Protein AF-A0A7V7WIP2-F1 (afdb_monomer)

Secondary structure (DSSP, 8-state):
--HHHHHHHHHTT--HHHHHHHHHHHHHHHHS---TT--HHHHHHHHHHH-TT----SSSS-EEEEEE-TTS-HHHHHHHHHHHHHHHH---EEEEEESSHHHHHHHHHHHH-TTSTT-TTTT-HHHHHS--EEEETTTTTSS-TTTTTTTT--EEEEEEHHHHHHHHHSSSSS----GGGSBPTTTSSBHHHHHHH-TT-EEEEETGGGTTT-HHHHHHHTT--SEEEEEES--EEEETTEEEE-S-EEEEE-HHHHHHTTSS-EEEEEEETT---TT--HHHHHHHHHHHHHHHHHHHHHHHHHHHHHTTPPP---EEEEE-SSHHHHHHHHHHHHSTTTGGGTTTTSEEEESTT--THHHHHHHHHHHTTTSTT----EEEESSSTTSS---S-EEEEEE-S---HHHIIIIIITTTTS-TTSS--S-HHHHEEEEE-TTTHHHHHHHHTSTT-S---EEEEE-TTGGGS---EEE---HHHHHTTPPPS---TTEEETTTTS--S--SHHHHHHHHHHHHHHHHHHT-TTT-SSGGGGGSHHHHHHHHHHHHHHH--SS---TTSSPPP-HHHHHHHHHHHHHHH------------S-----PPP-----TT--PPP--S-EEEE-TTT--EEEE---S-S---SSHHHHHHHHHHT-TTS-HHHHHHHHHHHHHHHHHHHHTTS-S--

Structure (mmCIF, N/CA/C/O backbone):
data_AF-A0A7V7WIP2-F1
#
_entry.id   AF-A0A7V7WIP2-F1
#
loop_
_atom_site.group_PDB
_atom_site.id
_atom_site.type_symbol
_atom_site.label_atom_id
_atom_site.label_alt_id
_atom_site.label_comp_id
_atom_site.label_asym_id
_atom_site.label_entity_id
_atom_site.label_seq_id
_atom_site.pdbx_PDB_ins_code
_atom_site.Cartn_x
_atom_site.Cartn_y
_atom_site.Cartn_z
_atom_site.occupancy
_atom_site.B_iso_or_equiv
_atom_site.auth_seq_id
_atom_site.auth_comp_id
_atom_site.auth_asym_id
_atom_site.auth_atom_id
_atom_site.pdbx_PDB_model_num
ATOM 1 N N . MET A 1 1 ? -2.486 -17.945 -26.607 1.00 54.34 1 MET A N 1
ATOM 2 C CA . MET A 1 1 ? -2.424 -17.504 -25.195 1.00 54.34 1 MET A CA 1
ATOM 3 C C . MET A 1 1 ? -1.367 -18.342 -24.484 1.00 54.34 1 MET A C 1
ATOM 5 O O . MET A 1 1 ? -1.516 -19.559 -24.457 1.00 54.34 1 MET A O 1
ATOM 9 N N . ASN A 1 2 ? -0.276 -17.734 -24.009 1.00 80.19 2 ASN A N 1
ATOM 10 C CA . ASN A 1 2 ? 0.891 -18.456 -23.488 1.00 80.19 2 ASN A CA 1
ATOM 11 C C . ASN A 1 2 ? 0.584 -19.154 -22.140 1.00 80.19 2 ASN A C 1
ATOM 13 O O . ASN A 1 2 ? 0.051 -18.544 -21.207 1.00 80.19 2 ASN A O 1
ATOM 17 N N . ARG A 1 3 ? 0.921 -20.449 -22.032 1.00 89.88 3 ARG A N 1
ATOM 18 C CA . ARG A 1 3 ? 0.719 -21.279 -20.828 1.00 89.88 3 ARG A CA 1
ATOM 19 C C . ARG A 1 3 ? 1.449 -20.711 -19.607 1.00 89.88 3 ARG A C 1
ATOM 21 O O . ARG A 1 3 ? 0.892 -20.755 -18.510 1.00 89.88 3 ARG A O 1
ATOM 28 N N . HIS A 1 4 ? 2.651 -20.163 -19.794 1.00 92.00 4 HIS A N 1
ATOM 29 C CA . HIS A 1 4 ? 3.456 -19.602 -18.708 1.00 92.00 4 HIS A CA 1
ATOM 30 C C . HIS A 1 4 ? 2.792 -18.368 -18.098 1.00 92.00 4 HIS A C 1
ATOM 32 O O . HIS A 1 4 ? 2.712 -18.271 -16.877 1.00 92.00 4 HIS A O 1
ATOM 38 N N . ILE A 1 5 ? 2.214 -17.483 -18.920 1.00 92.75 5 ILE A N 1
ATOM 39 C CA . ILE A 1 5 ? 1.489 -16.301 -18.429 1.00 92.75 5 ILE A CA 1
ATOM 40 C C . ILE A 1 5 ? 0.330 -16.718 -17.535 1.00 92.75 5 ILE A C 1
ATOM 42 O O . ILE A 1 5 ? 0.212 -16.221 -16.422 1.00 92.75 5 ILE A O 1
ATOM 46 N N . ASN A 1 6 ? -0.521 -17.638 -17.997 1.00 92.50 6 ASN A N 1
ATOM 47 C CA . ASN A 1 6 ? -1.682 -18.072 -17.221 1.00 92.50 6 ASN A CA 1
ATOM 48 C C . ASN A 1 6 ? -1.265 -18.729 -15.897 1.00 92.50 6 ASN A C 1
ATOM 50 O O . ASN A 1 6 ? -1.868 -18.453 -14.860 1.00 92.50 6 ASN A O 1
ATOM 54 N N . ALA A 1 7 ? -0.213 -19.553 -15.921 1.00 92.88 7 ALA A N 1
ATOM 55 C CA . ALA A 1 7 ? 0.315 -20.193 -14.724 1.00 92.88 7 ALA A CA 1
ATOM 56 C C . ALA A 1 7 ? 0.871 -19.169 -13.721 1.00 92.88 7 ALA A C 1
ATOM 58 O O . ALA A 1 7 ? 0.500 -19.203 -12.549 1.00 92.88 7 ALA A O 1
ATOM 59 N N . ILE A 1 8 ? 1.715 -18.238 -14.173 1.00 94.50 8 ILE A N 1
ATOM 60 C CA . ILE A 1 8 ? 2.336 -17.214 -13.320 1.00 94.50 8 ILE A CA 1
ATOM 61 C C . ILE A 1 8 ? 1.278 -16.235 -12.802 1.00 94.50 8 ILE A C 1
ATOM 63 O O . ILE A 1 8 ? 1.241 -15.950 -11.606 1.00 94.50 8 ILE A O 1
ATOM 67 N N . ALA A 1 9 ? 0.381 -15.762 -13.671 1.00 93.56 9 ALA A N 1
ATOM 68 C CA . ALA A 1 9 ? -0.676 -14.828 -13.303 1.00 93.56 9 ALA A CA 1
ATOM 69 C C . ALA A 1 9 ? -1.626 -15.412 -12.253 1.00 93.56 9 ALA A C 1
ATOM 71 O O . ALA A 1 9 ? -1.976 -14.714 -11.303 1.00 93.56 9 ALA A O 1
ATOM 72 N N . GLY A 1 10 ? -2.002 -16.688 -12.396 1.00 91.31 10 GLY A N 1
ATOM 73 C CA . GLY A 1 10 ? -2.825 -17.393 -11.415 1.00 91.31 10 GLY A CA 1
ATOM 74 C C . GLY A 1 10 ? -2.088 -17.644 -10.098 1.00 91.31 10 GLY A C 1
ATOM 75 O O . GLY A 1 10 ? -2.617 -17.327 -9.039 1.00 91.31 10 GLY A O 1
ATOM 76 N N . ARG A 1 11 ? -0.852 -18.162 -10.150 1.00 91.94 11 ARG A N 1
ATOM 77 C CA . ARG A 1 11 ? -0.058 -18.505 -8.952 1.00 91.94 11 ARG A CA 1
ATOM 78 C C . ARG A 1 11 ? 0.320 -17.285 -8.111 1.00 91.94 11 ARG A C 1
ATOM 80 O O . ARG A 1 11 ? 0.287 -17.363 -6.889 1.00 91.94 11 ARG A O 1
ATOM 87 N N . LEU A 1 12 ? 0.663 -16.169 -8.756 1.00 90.94 12 LEU A N 1
ATOM 88 C CA . LEU A 1 12 ? 1.015 -14.917 -8.079 1.00 90.94 12 LEU A CA 1
ATOM 89 C C . LEU A 1 12 ? -0.201 -14.013 -7.815 1.00 90.94 12 LEU A C 1
ATOM 91 O O . LEU A 1 12 ? -0.028 -12.917 -7.277 1.00 90.94 12 LEU A O 1
ATOM 95 N N . SER A 1 13 ? -1.412 -14.432 -8.203 1.00 90.19 13 SER A N 1
ATOM 96 C CA . SER A 1 13 ? -2.642 -13.631 -8.115 1.00 90.19 13 SER A CA 1
ATOM 97 C C . SER A 1 13 ? -2.459 -12.220 -8.689 1.00 90.19 13 SER A C 1
ATOM 99 O O . SER A 1 13 ? -2.707 -11.212 -8.017 1.00 90.19 13 SER A O 1
ATOM 101 N N . LEU A 1 14 ? -1.950 -12.138 -9.923 1.00 92.25 14 LEU A N 1
ATOM 102 C CA . LEU A 1 14 ? -1.676 -10.863 -10.583 1.00 92.25 14 LEU A CA 1
ATOM 103 C C . LEU A 1 14 ? -2.976 -10.110 -10.877 1.00 92.25 14 LEU A C 1
ATOM 105 O O . LEU A 1 14 ? -3.916 -10.650 -11.459 1.00 92.25 14 LEU A O 1
ATOM 109 N N . ARG A 1 15 ? -3.001 -8.823 -10.525 1.00 91.25 15 ARG A N 1
ATOM 110 C CA . ARG A 1 15 ? -4.080 -7.900 -10.893 1.00 91.25 15 ARG A CA 1
ATOM 111 C C . ARG A 1 15 ? -4.100 -7.683 -12.413 1.00 91.25 15 ARG A C 1
ATOM 113 O O . ARG A 1 15 ? -3.043 -7.781 -13.041 1.00 91.25 15 ARG A O 1
ATOM 120 N N . PRO A 1 16 ? -5.242 -7.296 -13.009 1.00 92.56 16 PRO A N 1
ATOM 121 C CA . PRO A 1 16 ? -5.357 -7.015 -14.443 1.00 92.56 16 PRO A CA 1
ATOM 122 C C . PRO A 1 16 ? -4.222 -6.163 -15.048 1.00 92.56 16 PRO A C 1
ATOM 124 O O . PRO A 1 16 ? -3.637 -6.611 -16.033 1.00 92.56 16 PRO A O 1
ATOM 127 N N . PRO A 1 17 ? -3.805 -5.015 -14.466 1.00 93.00 17 PRO A N 1
ATOM 128 C CA . PRO A 1 17 ? -2.678 -4.249 -15.008 1.00 93.00 17 PRO A CA 1
ATOM 129 C C . PRO A 1 17 ? -1.337 -4.993 -14.939 1.00 93.00 17 PRO A C 1
ATOM 131 O O . PRO A 1 17 ? -0.533 -4.881 -15.855 1.00 93.00 17 PRO A O 1
ATOM 134 N N . GLN A 1 18 ? -1.092 -5.791 -13.894 1.00 95.25 18 GLN A N 1
ATOM 135 C CA . GLN A 1 18 ? 0.133 -6.594 -13.777 1.00 95.25 18 GLN A CA 1
ATOM 136 C C . GLN A 1 18 ? 0.148 -7.731 -14.803 1.00 95.25 18 GLN A C 1
ATOM 138 O O . GLN A 1 18 ? 1.173 -7.989 -15.428 1.00 95.25 18 GLN A O 1
ATOM 143 N N . ARG A 1 19 ? -0.999 -8.393 -14.995 1.00 95.69 19 ARG A N 1
ATOM 144 C CA . ARG A 1 19 ? -1.174 -9.424 -16.016 1.00 95.69 19 ARG A CA 1
ATOM 145 C C . ARG A 1 19 ? -0.951 -8.852 -17.416 1.00 95.69 19 ARG A C 1
ATOM 147 O O . ARG A 1 19 ? -0.185 -9.433 -18.175 1.00 95.69 19 ARG A O 1
ATOM 154 N N . ARG A 1 20 ? -1.546 -7.695 -17.720 1.00 95.56 20 ARG A N 1
ATOM 155 C CA . ARG A 1 20 ? -1.350 -7.001 -18.998 1.00 95.56 20 ARG A CA 1
ATOM 156 C C . ARG A 1 20 ? 0.119 -6.650 -19.230 1.00 95.56 20 ARG A C 1
ATOM 158 O O . ARG A 1 20 ? 0.615 -6.848 -20.330 1.00 95.56 20 ARG A O 1
ATOM 165 N N . SER A 1 21 ? 0.836 -6.187 -18.204 1.00 97.06 21 SER A N 1
ATOM 166 C CA . SER A 1 21 ? 2.283 -5.954 -18.302 1.00 97.06 21 SER A CA 1
ATOM 167 C C . SER A 1 21 ? 3.066 -7.227 -18.640 1.00 97.06 21 SER A C 1
ATOM 169 O O . SER A 1 21 ? 4.012 -7.168 -19.419 1.00 97.06 21 SER A O 1
ATOM 171 N N . LEU A 1 22 ? 2.676 -8.379 -18.085 1.00 96.88 22 LEU A N 1
ATOM 172 C CA . LEU A 1 22 ? 3.300 -9.668 -18.394 1.00 96.88 22 LEU A CA 1
ATOM 173 C C . LEU A 1 22 ? 2.995 -10.136 -19.827 1.00 96.88 22 LEU A C 1
ATOM 175 O O . LEU A 1 22 ? 3.881 -10.639 -20.505 1.00 96.88 22 LEU A O 1
ATOM 179 N N . GLU A 1 23 ? 1.765 -9.931 -20.298 1.00 96.94 23 GLU A N 1
ATOM 180 C CA . GLU A 1 23 ? 1.354 -10.205 -21.684 1.00 96.94 23 GLU A CA 1
ATOM 181 C C . GLU A 1 23 ? 2.080 -9.299 -22.688 1.00 96.94 23 GLU A C 1
ATOM 183 O O . GLU A 1 23 ? 2.472 -9.750 -23.759 1.00 96.94 23 GLU A O 1
ATOM 188 N N . ILE A 1 24 ? 2.327 -8.039 -22.323 1.00 96.56 24 ILE A N 1
ATOM 189 C CA . ILE A 1 24 ? 3.150 -7.120 -23.115 1.00 96.56 24 ILE A CA 1
ATOM 190 C C . ILE A 1 24 ? 4.601 -7.609 -23.179 1.00 96.56 24 ILE A C 1
ATOM 192 O O . ILE A 1 24 ? 5.186 -7.605 -24.259 1.00 96.56 24 ILE A O 1
ATOM 196 N N . LEU A 1 25 ? 5.176 -8.067 -22.060 1.00 96.94 25 LEU A N 1
ATOM 197 C CA . LEU A 1 25 ? 6.527 -8.633 -22.062 1.00 96.94 25 LEU A CA 1
ATOM 198 C C . LEU A 1 25 ? 6.624 -9.861 -22.980 1.00 96.94 25 LEU A C 1
ATOM 200 O O . LEU A 1 25 ? 7.568 -9.943 -23.757 1.00 96.94 25 LEU A O 1
ATOM 204 N N . ASP A 1 26 ? 5.638 -10.760 -22.936 1.00 96.38 26 ASP A N 1
ATOM 205 C CA . ASP A 1 26 ? 5.554 -11.920 -23.837 1.00 96.38 26 ASP A CA 1
ATOM 206 C C . ASP A 1 26 ? 5.466 -11.516 -25.306 1.00 96.38 26 ASP A C 1
ATOM 208 O O . ASP A 1 26 ? 6.161 -12.070 -26.154 1.00 96.38 26 ASP A O 1
ATOM 212 N N . ARG A 1 27 ? 4.666 -10.490 -25.614 1.00 95.75 27 ARG A N 1
ATOM 213 C CA . ARG A 1 27 ? 4.580 -9.986 -26.983 1.00 95.75 27 ARG A CA 1
ATOM 214 C C . ARG A 1 27 ? 5.913 -9.413 -27.459 1.00 95.75 27 ARG A C 1
ATOM 216 O O . ARG A 1 27 ? 6.293 -9.629 -28.604 1.00 95.75 27 ARG A O 1
ATOM 223 N N . ILE A 1 28 ? 6.637 -8.710 -26.591 1.00 94.50 28 ILE A N 1
ATOM 224 C CA . ILE A 1 28 ? 7.946 -8.136 -26.924 1.00 94.50 28 ILE A CA 1
ATOM 225 C C . ILE A 1 28 ? 8.978 -9.220 -27.184 1.00 94.50 28 ILE A C 1
ATOM 227 O O . ILE A 1 28 ? 9.711 -9.115 -28.162 1.00 94.50 28 ILE A O 1
ATOM 231 N N . THR A 1 29 ? 9.039 -10.255 -26.344 1.00 93.38 29 THR A N 1
ATOM 232 C CA . THR A 1 29 ? 9.997 -11.349 -26.540 1.00 93.38 29 THR A CA 1
ATOM 233 C C . THR A 1 29 ? 9.701 -12.161 -27.804 1.00 93.38 29 THR A C 1
ATOM 235 O O . THR A 1 29 ? 10.621 -12.765 -28.350 1.00 93.38 29 THR A O 1
ATOM 238 N N . GLU A 1 30 ? 8.463 -12.134 -28.309 1.00 93.31 30 GLU A N 1
ATOM 239 C CA . GLU A 1 30 ? 8.071 -12.719 -29.596 1.00 93.31 30 GLU A CA 1
ATOM 240 C C . GLU A 1 30 ? 8.495 -11.855 -30.799 1.00 93.31 30 GLU A C 1
ATOM 242 O O . GLU A 1 30 ? 9.116 -12.365 -31.733 1.00 93.31 30 GLU A O 1
ATOM 247 N N . ILE A 1 31 ? 8.169 -10.556 -30.797 1.00 93.81 31 ILE A N 1
ATOM 248 C CA . ILE A 1 31 ? 8.390 -9.675 -31.963 1.00 93.81 31 ILE A CA 1
ATOM 249 C C . ILE A 1 31 ? 9.814 -9.117 -32.038 1.00 93.81 31 ILE A C 1
ATOM 251 O O . ILE A 1 31 ? 10.322 -8.845 -33.123 1.00 93.81 31 ILE A O 1
ATOM 255 N N . ALA A 1 32 ? 10.461 -8.943 -30.888 1.00 91.69 32 ALA A N 1
ATOM 256 C CA . ALA A 1 32 ? 11.807 -8.411 -30.752 1.00 91.69 32 ALA A CA 1
ATOM 257 C C . ALA A 1 32 ? 12.564 -9.211 -29.671 1.00 91.69 32 ALA A C 1
ATOM 259 O O . ALA A 1 32 ? 12.744 -8.725 -28.550 1.00 91.69 32 ALA A O 1
ATOM 260 N N . PRO A 1 33 ? 13.009 -10.444 -29.984 1.00 90.31 33 PRO A N 1
ATOM 261 C CA . PRO A 1 33 ? 13.708 -11.293 -29.026 1.00 90.31 33 PRO A CA 1
ATOM 262 C C . PRO A 1 33 ? 14.981 -10.613 -28.487 1.00 90.31 33 PRO A C 1
ATOM 264 O O . PRO A 1 33 ? 15.816 -10.169 -29.284 1.00 90.31 33 PRO A O 1
ATOM 267 N N . PRO A 1 34 ? 15.161 -10.514 -27.157 1.00 87.00 34 PRO A N 1
ATOM 268 C CA . PRO A 1 34 ? 16.326 -9.860 -26.575 1.00 87.00 34 PRO A CA 1
ATOM 269 C C . PRO A 1 34 ? 17.593 -10.711 -26.747 1.00 87.00 34 PRO A C 1
ATOM 271 O O . PRO A 1 34 ? 17.562 -11.935 -26.632 1.00 87.00 34 PRO A O 1
ATOM 274 N N . GLY A 1 35 ? 18.733 -10.059 -26.985 1.00 87.62 35 GLY A N 1
ATOM 275 C CA . GLY A 1 35 ? 20.031 -10.727 -27.087 1.00 87.62 35 GLY A CA 1
ATOM 276 C C . GLY A 1 35 ? 21.200 -9.742 -27.136 1.00 87.62 35 GLY A C 1
ATOM 277 O O . GLY A 1 35 ? 21.040 -8.597 -27.551 1.00 87.62 35 GLY A O 1
ATOM 278 N N . LYS A 1 36 ? 22.402 -10.181 -26.734 1.00 84.56 36 LYS A N 1
ATOM 279 C CA . LYS A 1 36 ? 23.603 -9.316 -26.650 1.00 84.56 36 LYS A CA 1
ATOM 280 C C . LYS A 1 36 ? 24.035 -8.691 -27.979 1.00 84.56 36 LYS A C 1
ATOM 282 O O . LYS A 1 36 ? 24.692 -7.654 -27.973 1.00 84.56 36 LYS A O 1
ATOM 287 N N . SER A 1 37 ? 23.693 -9.321 -29.098 1.00 79.44 37 SER A N 1
ATOM 288 C CA . SER A 1 37 ? 24.033 -8.861 -30.452 1.00 79.44 37 SER A CA 1
ATOM 289 C C . SER A 1 37 ? 22.826 -8.313 -31.217 1.00 79.44 37 SER A C 1
ATOM 291 O O . SER A 1 37 ? 22.902 -8.167 -32.434 1.00 79.44 37 SER A O 1
ATOM 293 N N . ALA A 1 38 ? 21.706 -8.058 -30.534 1.00 81.12 38 ALA A N 1
ATOM 294 C CA . ALA A 1 38 ? 20.501 -7.560 -31.179 1.00 81.12 38 ALA A CA 1
ATOM 295 C C . ALA A 1 38 ? 20.685 -6.115 -31.674 1.00 81.12 38 ALA A C 1
ATOM 297 O O . ALA A 1 38 ? 21.304 -5.283 -31.006 1.00 81.12 38 ALA A O 1
ATOM 298 N N . ASP A 1 39 ? 20.131 -5.814 -32.851 1.00 89.50 39 ASP A N 1
ATOM 299 C CA . ASP A 1 39 ? 20.101 -4.456 -33.391 1.00 89.50 39 ASP A CA 1
ATOM 300 C C . ASP A 1 39 ? 19.034 -3.637 -32.654 1.00 89.50 39 ASP A C 1
ATOM 302 O O . ASP A 1 39 ? 17.833 -3.763 -32.901 1.00 89.50 39 ASP A O 1
ATOM 306 N N . VAL A 1 40 ? 19.494 -2.789 -31.735 1.00 91.25 40 VAL A N 1
ATOM 307 C CA . VAL A 1 40 ? 18.643 -1.946 -30.887 1.00 91.25 40 VAL A CA 1
ATOM 308 C C . VAL A 1 40 ? 17.746 -1.023 -31.718 1.00 91.25 40 VAL A C 1
ATOM 310 O O . VAL A 1 40 ? 16.594 -0.806 -31.345 1.00 91.25 40 VAL A O 1
ATOM 313 N N . ALA A 1 41 ? 18.230 -0.500 -32.849 1.00 92.25 41 ALA A N 1
ATOM 314 C CA . ALA A 1 41 ? 17.437 0.384 -33.699 1.00 92.25 41 ALA A CA 1
ATOM 315 C C . ALA A 1 41 ? 16.331 -0.397 -34.419 1.00 92.25 41 ALA A C 1
ATOM 317 O O . ALA A 1 41 ? 15.182 0.042 -34.436 1.00 92.25 41 ALA A O 1
ATOM 318 N N . ALA A 1 42 ? 16.646 -1.587 -34.940 1.00 93.50 42 ALA A N 1
ATOM 319 C CA . ALA A 1 42 ? 15.644 -2.460 -35.548 1.00 93.50 42 ALA A CA 1
ATOM 320 C C . ALA A 1 42 ? 14.583 -2.912 -34.528 1.00 93.50 42 ALA A C 1
ATOM 322 O O . ALA A 1 42 ? 13.390 -2.873 -34.826 1.00 93.50 42 ALA A O 1
ATOM 323 N N . MET A 1 43 ? 14.995 -3.276 -33.306 1.00 94.19 43 MET A N 1
ATOM 324 C CA . MET A 1 43 ? 14.064 -3.619 -32.224 1.00 94.19 43 MET A CA 1
ATOM 325 C C . MET A 1 43 ? 13.141 -2.449 -31.874 1.00 94.19 43 MET A C 1
ATOM 327 O O . MET A 1 43 ? 11.946 -2.659 -31.674 1.00 94.19 43 MET A O 1
ATOM 331 N N . LEU A 1 44 ? 13.673 -1.223 -31.816 1.00 95.25 44 LEU A N 1
ATOM 332 C CA . LEU A 1 44 ? 12.875 -0.029 -31.546 1.00 95.25 44 LEU A CA 1
ATOM 333 C C . LEU A 1 44 ? 11.800 0.181 -32.615 1.00 95.25 44 LEU A C 1
ATOM 335 O O . LEU A 1 44 ? 10.656 0.443 -32.261 1.00 95.25 44 LEU A O 1
ATOM 339 N N . GLU A 1 45 ? 12.134 0.036 -33.899 1.00 95.12 45 GLU A N 1
ATOM 340 C CA . GLU A 1 45 ? 11.156 0.196 -34.984 1.00 95.12 45 GLU A CA 1
ATOM 341 C C . GLU A 1 45 ? 10.067 -0.887 -34.950 1.00 95.12 45 GLU A C 1
ATOM 343 O O . GLU A 1 45 ? 8.887 -0.569 -35.107 1.00 95.12 45 GLU A O 1
ATOM 348 N N . VAL A 1 46 ? 10.427 -2.147 -34.672 1.00 95.62 46 VAL A N 1
ATOM 349 C CA . VAL A 1 46 ? 9.447 -3.239 -34.533 1.00 95.62 46 VAL A CA 1
ATOM 350 C C . VAL A 1 46 ? 8.511 -2.990 -33.350 1.00 95.62 46 VAL A C 1
ATOM 352 O O . VAL A 1 46 ? 7.292 -3.057 -33.506 1.00 95.62 46 VAL A O 1
ATOM 355 N N . ILE A 1 47 ? 9.059 -2.650 -32.177 1.00 94.94 47 ILE A N 1
ATOM 356 C CA . ILE A 1 47 ? 8.253 -2.373 -30.981 1.00 94.94 47 ILE A CA 1
ATOM 357 C C . ILE A 1 47 ? 7.379 -1.137 -31.195 1.00 94.94 47 ILE A C 1
ATOM 359 O O . ILE A 1 47 ? 6.199 -1.179 -30.861 1.00 94.94 47 ILE A O 1
ATOM 363 N N . ARG A 1 48 ? 7.907 -0.061 -31.790 1.00 94.94 48 ARG A N 1
ATOM 364 C CA . ARG A 1 48 ? 7.136 1.154 -32.094 1.00 94.94 48 ARG A CA 1
ATOM 365 C C . ARG A 1 48 ? 5.975 0.875 -33.054 1.00 94.94 48 ARG A C 1
ATOM 367 O O . ARG A 1 48 ? 4.943 1.535 -32.950 1.00 94.94 48 ARG A O 1
ATOM 374 N N . GLY A 1 49 ? 6.120 -0.105 -33.950 1.00 94.25 49 GLY A N 1
ATOM 375 C CA . GLY A 1 49 ? 5.060 -0.549 -34.856 1.00 94.25 49 GLY A CA 1
ATOM 376 C C . GLY A 1 49 ? 3.799 -1.048 -34.139 1.00 94.25 49 GLY A C 1
ATOM 377 O O . GLY A 1 49 ? 2.694 -0.770 -34.601 1.00 94.25 49 GLY A O 1
ATOM 378 N N . GLU A 1 50 ? 3.946 -1.726 -32.995 1.00 95.38 50 GLU A N 1
ATOM 379 C CA . GLU A 1 50 ? 2.816 -2.191 -32.168 1.00 95.38 50 GLU A CA 1
ATOM 380 C C . GLU A 1 50 ? 2.513 -1.272 -30.973 1.00 95.38 50 GLU A C 1
ATOM 382 O O . GLU A 1 50 ? 1.364 -1.170 -30.540 1.00 95.38 50 GLU A O 1
ATOM 387 N N . PHE A 1 51 ? 3.523 -0.564 -30.463 1.00 93.81 51 PHE A N 1
ATOM 388 C CA . PHE A 1 51 ? 3.447 0.316 -29.296 1.00 93.81 51 PHE A CA 1
ATOM 389 C C . PHE A 1 51 ? 3.976 1.723 -29.636 1.00 93.81 51 PHE A C 1
ATOM 391 O O . PHE A 1 51 ? 5.101 2.072 -29.267 1.00 93.81 51 PHE A O 1
ATOM 398 N N . PRO A 1 52 ? 3.168 2.583 -30.292 1.00 91.62 52 PRO A N 1
ATOM 399 C CA . PRO A 1 52 ? 3.612 3.902 -30.762 1.00 91.62 52 PRO A CA 1
ATOM 400 C C . PRO A 1 52 ? 4.068 4.869 -29.660 1.00 91.62 52 PRO A C 1
ATOM 402 O O . PRO A 1 52 ? 4.736 5.860 -29.950 1.00 91.62 52 PRO A O 1
ATOM 405 N N . SER A 1 53 ? 3.715 4.604 -28.397 1.00 89.88 53 SER A N 1
ATOM 406 C CA . SER A 1 53 ? 4.176 5.377 -27.238 1.00 89.88 53 SER A CA 1
ATOM 407 C C . SER A 1 53 ? 5.680 5.233 -26.979 1.00 89.88 53 SER A C 1
ATOM 409 O O . SER A 1 53 ? 6.278 6.118 -26.366 1.00 89.88 53 SER A O 1
ATOM 411 N N . VAL A 1 54 ? 6.304 4.155 -27.469 1.00 94.31 54 VAL A N 1
ATOM 412 C CA . VAL A 1 54 ? 7.745 3.904 -27.363 1.00 94.31 54 VAL A CA 1
ATOM 413 C C . VAL A 1 54 ? 8.464 4.593 -28.528 1.00 94.31 54 VAL A C 1
ATOM 415 O O . VAL A 1 54 ? 8.624 4.055 -29.623 1.00 94.31 54 VAL A O 1
ATOM 418 N N . THR A 1 55 ? 8.902 5.828 -28.298 1.00 93.00 55 THR A N 1
ATOM 419 C CA . THR A 1 55 ? 9.596 6.647 -29.304 1.00 93.00 55 THR A CA 1
ATOM 420 C C . THR A 1 55 ? 11.117 6.544 -29.219 1.00 93.00 55 THR A C 1
ATOM 422 O O . THR A 1 55 ? 11.786 6.729 -30.229 1.00 93.00 55 THR A O 1
ATOM 425 N N . ASP A 1 56 ? 11.678 6.209 -28.061 1.00 92.88 56 ASP A N 1
ATOM 426 C CA . ASP A 1 56 ? 13.120 6.058 -27.829 1.00 92.88 56 ASP A CA 1
ATOM 427 C C . ASP A 1 56 ? 13.308 5.172 -26.591 1.00 92.88 56 ASP A C 1
ATOM 429 O O . ASP A 1 56 ? 12.519 5.308 -25.660 1.00 92.88 56 ASP A O 1
ATOM 433 N N . PHE A 1 57 ? 14.310 4.287 -26.548 1.00 91.31 57 PHE A N 1
ATOM 434 C CA . PHE A 1 57 ? 14.608 3.487 -25.346 1.00 91.31 57 PHE A CA 1
ATOM 435 C C . PHE A 1 57 ? 15.314 4.287 -24.243 1.00 91.31 57 PHE A C 1
ATOM 437 O O . PHE A 1 57 ? 15.363 3.848 -23.094 1.00 91.31 57 PHE A O 1
ATOM 444 N N . GLU A 1 58 ? 15.866 5.453 -24.583 1.00 88.00 58 GLU A N 1
ATOM 445 C CA . GLU A 1 58 ? 16.592 6.380 -23.709 1.00 88.00 58 GLU A CA 1
ATOM 446 C C . GLU A 1 58 ? 17.826 5.749 -23.039 1.00 88.00 58 GLU A C 1
ATOM 448 O O . GLU A 1 58 ? 18.324 6.216 -22.007 1.00 88.00 58 GLU A O 1
ATOM 453 N N . ARG A 1 59 ? 18.314 4.664 -23.648 1.00 86.12 59 ARG A N 1
ATOM 454 C CA . ARG A 1 59 ? 19.424 3.808 -23.230 1.00 86.12 59 ARG A CA 1
ATOM 455 C C . ARG A 1 59 ? 20.131 3.248 -24.461 1.00 86.12 59 ARG A C 1
ATOM 457 O O . ARG A 1 59 ? 19.539 3.141 -25.528 1.00 86.12 59 ARG A O 1
ATOM 464 N N . ASP A 1 60 ? 21.368 2.802 -24.264 1.00 85.75 60 ASP A N 1
ATOM 465 C CA . ASP A 1 60 ? 22.181 2.146 -25.303 1.00 85.75 60 ASP A CA 1
ATOM 466 C C . ASP A 1 60 ? 21.802 0.663 -25.523 1.00 85.75 60 ASP A C 1
ATOM 468 O O . ASP A 1 60 ? 22.503 -0.073 -26.214 1.00 85.75 60 ASP A O 1
ATOM 472 N N . PHE A 1 61 ? 20.719 0.207 -24.895 1.00 90.44 61 PHE A N 1
ATOM 473 C CA . PHE A 1 61 ? 20.168 -1.146 -24.954 1.00 90.44 61 PHE A CA 1
ATOM 474 C C . PHE A 1 61 ? 18.629 -1.068 -24.911 1.00 90.44 61 PHE A C 1
ATOM 476 O O . PHE A 1 61 ? 18.096 -0.044 -24.470 1.00 90.44 61 PHE A O 1
ATOM 483 N N . PRO A 1 62 ? 17.894 -2.119 -25.325 1.00 93.56 62 PRO A N 1
ATOM 484 C CA . PRO A 1 62 ? 16.433 -2.116 -25.288 1.00 93.56 62 PRO A CA 1
ATOM 485 C C . PRO A 1 62 ? 15.926 -1.936 -23.854 1.00 93.56 62 PRO A C 1
ATOM 487 O O . PRO A 1 62 ? 16.188 -2.775 -22.994 1.00 93.56 62 PRO A O 1
ATOM 490 N N . SER A 1 63 ? 15.218 -0.840 -23.574 1.00 93.56 63 SER A N 1
ATOM 491 C CA . SER A 1 63 ? 14.706 -0.521 -22.234 1.00 93.56 63 SER A CA 1
ATOM 492 C C . SER A 1 63 ? 13.281 -0.010 -22.314 1.00 93.56 63 SER A C 1
ATOM 494 O O . SER A 1 63 ? 13.004 0.925 -23.061 1.00 93.56 63 SER A O 1
ATOM 496 N N . LEU A 1 64 ? 12.385 -0.591 -21.523 1.00 96.19 64 LEU A N 1
ATOM 497 C CA . LEU A 1 64 ? 10.950 -0.338 -21.587 1.00 96.19 64 LEU A CA 1
ATOM 498 C C . LEU A 1 64 ? 10.397 0.007 -20.211 1.00 96.19 64 LEU A C 1
ATOM 500 O O . LEU A 1 64 ? 10.693 -0.668 -19.224 1.00 96.19 64 LEU A O 1
ATOM 504 N N . CYS A 1 65 ? 9.563 1.042 -20.154 1.00 95.38 65 CYS A N 1
ATOM 505 C CA . CYS A 1 65 ? 8.965 1.530 -18.922 1.00 95.38 65 CYS A CA 1
ATOM 506 C C . CYS A 1 65 ? 7.513 1.077 -18.763 1.00 95.38 65 CYS A C 1
ATOM 508 O O . CYS A 1 65 ? 6.636 1.408 -19.562 1.00 95.38 65 CYS A O 1
ATOM 510 N N . PHE A 1 66 ? 7.275 0.353 -17.674 1.00 96.44 66 PHE A N 1
ATOM 511 C CA . PHE A 1 66 ? 5.974 -0.045 -17.166 1.00 96.44 66 PHE A CA 1
ATOM 512 C C . PHE A 1 66 ? 5.552 0.963 -16.095 1.00 96.44 66 PHE A C 1
ATOM 514 O O . PHE A 1 66 ? 5.913 0.846 -14.916 1.00 96.44 66 PHE A O 1
ATOM 521 N N . ALA A 1 67 ? 4.798 1.976 -16.518 1.00 91.19 67 ALA A N 1
ATOM 522 C CA . ALA A 1 67 ? 4.268 2.992 -15.629 1.00 91.19 67 ALA A CA 1
ATOM 523 C C . ALA A 1 67 ? 3.006 2.457 -14.941 1.00 91.19 67 ALA A C 1
ATOM 525 O O . ALA A 1 67 ? 1.972 2.240 -15.565 1.00 91.19 67 ALA A O 1
ATOM 526 N N . LEU A 1 68 ? 3.107 2.180 -13.643 1.00 89.56 68 LEU A N 1
ATOM 527 C CA . LEU A 1 68 ? 2.040 1.604 -12.834 1.00 89.56 68 LEU A CA 1
ATOM 528 C C . LEU A 1 68 ? 1.856 2.421 -11.562 1.00 89.56 68 LEU A C 1
ATOM 530 O O . LEU A 1 68 ? 2.803 2.614 -10.793 1.00 89.56 68 LEU A O 1
ATOM 534 N N . ALA A 1 69 ? 0.615 2.823 -11.299 1.00 82.00 69 ALA A N 1
ATOM 535 C CA . ALA A 1 69 ? 0.244 3.534 -10.088 1.00 82.00 69 ALA A CA 1
ATOM 536 C C . ALA A 1 69 ? 0.760 2.854 -8.806 1.00 82.00 69 ALA A C 1
ATOM 538 O O . ALA A 1 69 ? 0.840 1.623 -8.673 1.00 82.00 69 ALA A O 1
ATOM 539 N N . THR A 1 70 ? 1.093 3.674 -7.812 1.00 77.50 70 THR A N 1
ATOM 540 C CA . THR A 1 70 ? 1.518 3.185 -6.498 1.00 77.50 70 THR A CA 1
ATOM 541 C C . THR A 1 70 ? 0.407 2.353 -5.853 1.00 77.50 70 THR A C 1
ATOM 543 O O . THR A 1 70 ? -0.771 2.664 -5.972 1.00 77.50 70 THR A O 1
ATOM 546 N N . GLY A 1 71 ? 0.781 1.255 -5.191 1.00 73.50 71 GLY A N 1
ATOM 547 C CA . GLY A 1 71 ? -0.179 0.328 -4.576 1.00 73.50 71 GLY A CA 1
ATOM 548 C C . GLY A 1 71 ? -0.704 -0.770 -5.509 1.00 73.50 71 GLY A C 1
ATOM 549 O O . GLY A 1 71 ? -1.309 -1.720 -5.021 1.00 73.50 71 GLY A O 1
ATOM 550 N N . VAL A 1 72 ? -0.407 -0.722 -6.816 1.00 81.38 72 VAL A N 1
ATOM 551 C CA . VAL A 1 72 ? -0.793 -1.777 -7.780 1.00 81.38 72 VAL A CA 1
ATOM 552 C C . VAL A 1 72 ? 0.073 -3.041 -7.659 1.00 81.38 72 VAL A C 1
ATOM 554 O O . VAL A 1 72 ? -0.381 -4.125 -8.011 1.00 81.38 72 VAL A O 1
ATOM 557 N N . GLY A 1 73 ? 1.281 -2.928 -7.090 1.00 85.81 73 GLY A N 1
ATOM 558 C CA . GLY A 1 73 ? 2.165 -4.064 -6.787 1.00 85.81 73 GLY A CA 1
ATOM 559 C C . GLY A 1 73 ? 3.352 -4.232 -7.745 1.00 85.81 73 GLY A C 1
ATOM 560 O O . GLY A 1 73 ? 3.583 -5.329 -8.247 1.00 85.81 73 GLY A O 1
ATOM 561 N N . LYS A 1 74 ? 4.129 -3.167 -7.984 1.00 90.38 74 LYS A N 1
ATOM 562 C CA . LYS A 1 74 ? 5.318 -3.172 -8.868 1.00 90.38 74 LYS A CA 1
ATOM 563 C C . LYS A 1 74 ? 6.339 -4.260 -8.502 1.00 90.38 74 LYS A C 1
ATOM 565 O O . LYS A 1 74 ? 6.765 -5.014 -9.365 1.00 90.38 74 LYS A O 1
ATOM 570 N N . THR A 1 75 ? 6.640 -4.426 -7.213 1.00 91.00 75 THR A N 1
ATOM 571 C CA . THR A 1 75 ? 7.581 -5.456 -6.730 1.00 91.00 75 THR A CA 1
ATOM 572 C C . THR A 1 75 ? 7.120 -6.881 -7.067 1.00 91.00 75 THR A C 1
ATOM 574 O O . THR A 1 75 ? 7.924 -7.712 -7.473 1.00 91.00 75 THR A O 1
ATOM 577 N N . ARG A 1 76 ? 5.811 -7.159 -6.989 1.00 92.50 76 ARG A N 1
ATOM 578 C CA . ARG A 1 76 ? 5.251 -8.456 -7.405 1.00 92.50 76 ARG A CA 1
ATOM 579 C C . ARG A 1 76 ? 5.352 -8.663 -8.918 1.00 92.50 76 ARG A C 1
ATOM 581 O O . ARG A 1 76 ? 5.617 -9.775 -9.360 1.00 92.50 76 ARG A O 1
ATOM 588 N N . LEU A 1 77 ? 5.181 -7.599 -9.704 1.00 95.50 77 LEU A N 1
ATOM 589 C CA . LEU A 1 77 ? 5.372 -7.659 -11.153 1.00 95.50 77 LEU A CA 1
ATOM 590 C C . LEU A 1 77 ? 6.831 -7.964 -11.528 1.00 95.50 77 LEU A C 1
ATOM 592 O O . LEU A 1 77 ? 7.055 -8.736 -12.451 1.00 95.50 77 LEU A O 1
ATOM 596 N N . MET A 1 78 ? 7.817 -7.447 -10.787 1.00 96.12 78 MET A N 1
ATOM 597 C CA . MET A 1 78 ? 9.227 -7.815 -10.994 1.00 96.12 78 MET A CA 1
ATOM 598 C C . MET A 1 78 ? 9.455 -9.320 -10.813 1.00 96.12 78 MET A C 1
ATOM 600 O O . MET A 1 78 ? 10.091 -9.946 -11.656 1.00 96.12 78 MET A O 1
ATOM 604 N N . GLY A 1 79 ? 8.887 -9.913 -9.755 1.00 95.56 79 GLY A N 1
ATOM 605 C CA . GLY A 1 79 ? 8.923 -11.365 -9.547 1.00 95.56 79 GLY A CA 1
ATOM 606 C C . GLY A 1 79 ? 8.255 -12.139 -10.688 1.00 95.56 79 GLY A C 1
ATOM 607 O O . GLY A 1 79 ? 8.785 -13.154 -11.138 1.00 95.56 79 GLY A O 1
ATOM 608 N N . ALA A 1 80 ? 7.137 -11.630 -11.216 1.00 96.81 80 ALA A N 1
ATOM 609 C CA . ALA A 1 80 ? 6.461 -12.218 -12.371 1.00 96.81 80 ALA A CA 1
ATOM 610 C C . ALA A 1 80 ? 7.306 -12.150 -13.655 1.00 96.81 80 ALA A C 1
ATOM 612 O O . ALA A 1 80 ? 7.375 -13.143 -14.374 1.00 96.81 80 ALA A O 1
ATOM 613 N N . PHE A 1 81 ? 7.978 -11.024 -13.919 1.00 97.81 81 PHE A N 1
ATOM 614 C CA . PHE A 1 81 ? 8.892 -10.879 -15.056 1.00 97.81 81 PHE A CA 1
ATOM 615 C C . PHE A 1 81 ? 10.058 -11.859 -14.977 1.00 97.81 81 PHE A C 1
ATOM 617 O O . PHE A 1 81 ? 10.318 -12.563 -15.946 1.00 97.81 81 PHE A O 1
ATOM 624 N N . ILE A 1 82 ? 10.707 -11.958 -13.816 1.00 97.00 82 ILE A N 1
ATOM 625 C CA . ILE A 1 82 ? 11.811 -12.901 -13.591 1.00 97.00 82 ILE A CA 1
ATOM 626 C C . ILE A 1 82 ? 11.335 -14.343 -13.793 1.00 97.00 82 ILE A C 1
ATOM 628 O O . ILE A 1 82 ? 11.946 -15.095 -14.546 1.00 97.00 82 ILE A O 1
ATOM 632 N N . SER A 1 83 ? 10.197 -14.703 -13.191 1.00 95.94 83 SER A N 1
ATOM 633 C CA . SER A 1 83 ? 9.610 -16.042 -13.338 1.00 95.94 83 SER A CA 1
ATOM 634 C C . SER A 1 83 ? 9.297 -16.364 -14.800 1.00 95.94 83 SER A C 1
ATOM 636 O O . SER A 1 83 ? 9.547 -17.472 -15.255 1.00 95.94 83 SER A O 1
ATOM 638 N N . TYR A 1 84 ? 8.751 -15.407 -15.551 1.00 96.69 84 TYR A N 1
ATOM 639 C CA . TYR A 1 84 ? 8.403 -15.609 -16.954 1.00 96.69 84 TYR A CA 1
ATOM 640 C C . TYR A 1 84 ? 9.641 -15.752 -17.841 1.00 96.69 84 TYR A C 1
ATOM 642 O O . TYR A 1 84 ? 9.710 -16.695 -18.622 1.00 96.69 84 TYR A O 1
ATOM 650 N N . LEU A 1 85 ? 10.628 -14.866 -17.694 1.00 96.06 85 LEU A N 1
ATOM 651 C CA . LEU A 1 85 ? 11.851 -14.894 -18.498 1.00 96.06 85 LEU A CA 1
ATOM 652 C C . LEU A 1 85 ? 12.667 -16.171 -18.247 1.00 96.06 85 LEU A C 1
ATOM 654 O O . LEU A 1 85 ? 13.163 -16.768 -19.199 1.00 96.06 85 LEU A O 1
ATOM 658 N N . HIS A 1 86 ? 12.722 -16.647 -17.003 1.00 94.38 86 HIS A N 1
ATOM 659 C CA . HIS A 1 86 ? 13.322 -17.939 -16.681 1.00 94.38 86 HIS A CA 1
ATOM 660 C C . HIS A 1 86 ? 12.528 -19.103 -17.298 1.00 94.38 86 HIS A C 1
ATOM 662 O O . HIS A 1 86 ? 13.060 -19.875 -18.092 1.00 94.38 86 HIS A O 1
ATOM 668 N N . LEU A 1 87 ? 11.227 -19.207 -17.004 1.00 93.25 87 LEU A N 1
ATOM 669 C CA . LEU A 1 87 ? 10.431 -20.381 -17.384 1.00 93.25 87 LEU A CA 1
ATOM 670 C C . LEU A 1 87 ? 10.145 -20.486 -18.889 1.00 93.25 87 LEU A C 1
ATOM 672 O O . LEU A 1 87 ? 9.983 -21.597 -19.388 1.00 93.25 87 LEU A O 1
ATOM 676 N N . ALA A 1 88 ? 10.026 -19.359 -19.596 1.00 93.50 88 ALA A N 1
ATOM 677 C CA . ALA A 1 88 ? 9.699 -19.335 -21.022 1.00 93.50 88 ALA A CA 1
ATOM 678 C C . ALA A 1 88 ? 10.935 -19.195 -21.925 1.00 93.50 88 ALA A C 1
ATOM 680 O O . ALA A 1 88 ? 10.898 -19.666 -23.062 1.00 93.50 88 ALA A O 1
ATOM 681 N N . HIS A 1 89 ? 12.014 -18.564 -21.442 1.00 92.56 89 HIS A N 1
ATOM 682 C CA . HIS A 1 89 ? 13.180 -18.225 -22.266 1.00 92.56 89 HIS A CA 1
ATOM 683 C C . HIS A 1 89 ? 14.525 -18.714 -21.709 1.00 92.56 89 HIS A C 1
ATOM 685 O O . HIS A 1 89 ? 15.532 -18.552 -22.394 1.00 92.56 89 HIS A O 1
ATOM 691 N N . GLY A 1 90 ? 14.567 -19.320 -20.516 1.00 92.00 90 GLY A N 1
ATOM 692 C CA . GLY A 1 90 ? 15.813 -19.795 -19.904 1.00 92.00 90 GLY A CA 1
ATOM 693 C C . GLY A 1 90 ? 16.787 -18.668 -19.555 1.00 92.00 90 GLY A C 1
ATOM 694 O O . GLY A 1 90 ? 17.995 -18.859 -19.638 1.00 92.00 90 GLY A O 1
ATOM 695 N N . ILE A 1 91 ? 16.265 -17.476 -19.252 1.00 94.00 91 ILE A N 1
ATOM 696 C CA . ILE A 1 91 ? 17.068 -16.341 -18.790 1.00 94.00 91 ILE A CA 1
ATOM 697 C C . ILE A 1 91 ? 17.219 -16.442 -17.275 1.00 94.00 91 ILE A C 1
ATOM 699 O O . ILE A 1 91 ? 16.222 -16.397 -16.550 1.00 94.00 91 ILE A O 1
ATOM 703 N N . ASP A 1 92 ? 18.462 -16.500 -16.808 1.00 93.12 92 ASP A N 1
ATOM 704 C CA . ASP A 1 92 ? 18.779 -16.815 -15.415 1.00 93.12 92 ASP A CA 1
ATOM 705 C C . ASP A 1 92 ? 19.478 -15.665 -14.690 1.00 93.12 92 ASP A C 1
ATOM 707 O O . ASP A 1 92 ? 19.521 -15.650 -13.461 1.00 93.12 92 ASP A O 1
ATOM 711 N N . ASN A 1 93 ? 20.008 -14.676 -15.413 1.00 94.50 93 ASN A N 1
ATOM 712 C CA . ASN A 1 93 ? 20.804 -13.605 -14.819 1.00 94.50 93 ASN A CA 1
ATOM 713 C C . ASN A 1 93 ? 20.048 -12.271 -14.765 1.00 94.50 93 ASN A C 1
ATOM 715 O O . ASN A 1 93 ? 19.787 -11.626 -15.781 1.00 94.50 93 ASN A O 1
ATOM 719 N N . PHE A 1 94 ? 19.764 -11.802 -13.549 1.00 96.25 94 PHE A N 1
ATOM 720 C CA . PHE A 1 94 ? 18.999 -10.581 -13.303 1.00 96.25 94 PHE A CA 1
ATOM 721 C C . PHE A 1 94 ? 19.780 -9.570 -12.460 1.00 96.25 94 PHE A C 1
ATOM 723 O O . PHE A 1 94 ? 20.465 -9.926 -11.497 1.00 96.25 94 PHE A O 1
ATOM 730 N N . PHE A 1 95 ? 19.637 -8.286 -12.790 1.00 94.75 95 PHE A N 1
ATOM 731 C CA . PHE A 1 95 ? 20.201 -7.158 -12.051 1.00 94.75 95 PHE A CA 1
ATOM 732 C C . PHE A 1 95 ? 19.102 -6.176 -11.643 1.00 94.75 95 PHE A C 1
ATOM 734 O O . PHE A 1 95 ? 18.540 -5.469 -12.475 1.00 94.75 95 PHE A O 1
ATOM 741 N N . VAL A 1 96 ? 18.795 -6.127 -10.352 1.00 95.12 96 VAL A N 1
ATOM 742 C CA . VAL A 1 96 ? 17.758 -5.291 -9.750 1.00 95.12 96 VAL A CA 1
ATOM 743 C C . VAL A 1 96 ? 18.386 -4.040 -9.137 1.00 95.12 96 VAL A C 1
ATOM 745 O O . VAL A 1 96 ? 19.178 -4.117 -8.196 1.00 95.12 96 VAL A O 1
ATOM 748 N N . LEU A 1 97 ? 17.996 -2.869 -9.638 1.00 91.12 97 LEU A N 1
ATOM 749 C CA . LEU A 1 97 ? 18.477 -1.579 -9.158 1.00 91.12 97 LEU A CA 1
ATOM 750 C C . LEU A 1 97 ? 17.443 -0.898 -8.252 1.00 91.12 97 LEU A C 1
ATOM 752 O O . LEU A 1 97 ? 16.291 -0.695 -8.642 1.00 91.12 97 LEU A O 1
ATOM 756 N N . ALA A 1 98 ? 17.896 -0.513 -7.058 1.00 88.56 98 ALA A N 1
ATOM 757 C CA . ALA A 1 98 ? 17.143 0.251 -6.071 1.00 88.56 98 ALA A CA 1
ATOM 758 C C . ALA A 1 98 ? 17.654 1.705 -5.973 1.00 88.56 98 ALA A C 1
ATOM 760 O O . ALA A 1 98 ? 18.870 1.940 -6.043 1.00 88.56 98 ALA A O 1
ATOM 761 N N . PRO A 1 99 ? 16.771 2.695 -5.736 1.00 81.38 99 PRO A N 1
ATOM 762 C CA . PRO A 1 99 ? 17.154 4.107 -5.755 1.00 81.38 99 PRO A CA 1
ATOM 763 C C . PRO A 1 99 ? 17.773 4.571 -4.428 1.00 81.38 99 PRO A C 1
ATOM 765 O O . PRO A 1 99 ? 18.652 5.436 -4.406 1.00 81.38 99 PRO A O 1
ATOM 768 N N . ASN A 1 100 ? 17.328 3.997 -3.310 1.00 77.56 100 ASN A N 1
ATOM 769 C CA . ASN A 1 100 ? 17.699 4.383 -1.952 1.00 77.56 100 ASN A CA 1
ATOM 770 C C . ASN A 1 100 ? 17.826 3.147 -1.041 1.00 77.56 100 ASN A C 1
ATOM 772 O O . ASN A 1 100 ? 17.489 2.031 -1.438 1.00 77.56 100 ASN A O 1
ATOM 776 N N . LEU A 1 101 ? 18.354 3.341 0.175 1.00 75.88 101 LEU A N 1
ATOM 777 C CA . LEU A 1 101 ? 18.645 2.241 1.104 1.00 75.88 101 LEU A CA 1
ATOM 778 C C . LEU A 1 101 ? 17.377 1.545 1.623 1.00 75.88 101 LEU A C 1
ATOM 780 O O . LEU A 1 101 ? 17.371 0.328 1.772 1.00 75.88 101 LEU A O 1
ATOM 784 N N . THR A 1 102 ? 16.293 2.291 1.829 1.00 73.69 102 THR A N 1
ATOM 785 C CA . THR A 1 102 ? 15.015 1.747 2.304 1.00 73.69 102 THR A CA 1
ATOM 786 C C . THR A 1 102 ? 14.412 0.773 1.294 1.00 73.69 102 THR A C 1
ATOM 788 O O . THR A 1 102 ? 14.053 -0.346 1.653 1.00 73.69 102 THR A O 1
ATOM 791 N N . ILE A 1 103 ? 14.348 1.162 0.015 1.00 81.00 103 ILE A N 1
ATOM 792 C CA . ILE A 1 103 ? 13.862 0.287 -1.061 1.00 81.00 103 ILE A CA 1
ATOM 793 C C . ILE A 1 103 ? 14.831 -0.879 -1.280 1.00 81.00 103 ILE A C 1
ATOM 795 O O . ILE A 1 103 ? 14.380 -2.001 -1.467 1.00 81.00 103 ILE A O 1
ATOM 799 N N . TYR A 1 104 ? 16.143 -0.647 -1.193 1.00 85.44 104 TYR A N 1
ATOM 800 C CA . TYR A 1 104 ? 17.153 -1.703 -1.299 1.00 85.44 104 TYR A CA 1
ATOM 801 C C . TYR A 1 104 ? 16.958 -2.811 -0.254 1.00 85.44 104 TYR A C 1
ATOM 803 O O . TYR A 1 104 ? 16.837 -3.976 -0.624 1.00 85.44 104 TYR A O 1
ATOM 811 N N . ASN A 1 105 ? 16.848 -2.456 1.030 1.00 83.75 105 ASN A N 1
ATOM 812 C CA . ASN A 1 105 ? 16.631 -3.431 2.103 1.00 83.75 105 ASN A CA 1
ATOM 813 C C . ASN A 1 105 ? 15.292 -4.158 1.932 1.00 83.75 105 ASN A C 1
ATOM 815 O O . ASN A 1 105 ? 15.236 -5.378 2.048 1.00 83.75 105 ASN A O 1
ATOM 819 N N . LYS A 1 106 ? 14.230 -3.420 1.576 1.00 85.75 106 LYS A N 1
ATOM 820 C CA . LYS A 1 106 ? 12.916 -4.003 1.289 1.00 85.75 106 LYS A CA 1
ATOM 821 C C . LYS A 1 106 ? 12.993 -5.040 0.163 1.00 85.75 106 LYS A C 1
ATOM 823 O O . LYS A 1 106 ? 12.462 -6.132 0.315 1.00 85.75 106 LYS A O 1
ATOM 828 N N . LEU A 1 107 ? 13.641 -4.709 -0.957 1.00 90.12 107 LEU A N 1
ATOM 829 C CA . LEU A 1 107 ? 13.797 -5.630 -2.083 1.00 90.12 107 LEU A CA 1
ATOM 830 C C . LEU A 1 107 ? 14.602 -6.868 -1.676 1.00 90.12 107 LEU A C 1
ATOM 832 O O . LEU A 1 107 ? 14.227 -7.965 -2.059 1.00 90.12 107 LEU A O 1
ATOM 836 N N . ILE A 1 108 ? 15.646 -6.735 -0.852 1.00 90.38 108 ILE A N 1
ATOM 837 C CA . ILE A 1 108 ? 16.367 -7.907 -0.329 1.00 90.38 108 ILE A CA 1
ATOM 838 C C . ILE A 1 108 ? 15.417 -8.814 0.454 1.00 90.38 108 ILE A C 1
ATOM 840 O O . ILE A 1 108 ? 15.369 -10.009 0.174 1.00 90.38 108 ILE A O 1
ATOM 844 N N . THR A 1 109 ? 14.633 -8.271 1.388 1.00 88.81 109 THR A N 1
ATOM 845 C CA . THR A 1 109 ? 13.665 -9.058 2.170 1.00 88.81 109 THR A CA 1
ATOM 846 C C . THR A 1 109 ? 12.627 -9.723 1.267 1.00 88.81 109 THR A C 1
ATOM 848 O O . THR A 1 109 ? 12.445 -10.935 1.339 1.00 88.81 109 THR A O 1
ATOM 851 N N . ASP A 1 110 ? 12.006 -8.958 0.365 1.00 91.00 110 ASP A N 1
ATOM 852 C CA . ASP A 1 110 ? 10.950 -9.437 -0.534 1.00 91.00 110 ASP A CA 1
ATOM 853 C C . ASP A 1 110 ? 11.450 -10.542 -1.492 1.00 91.00 110 ASP A C 1
ATOM 855 O O . ASP A 1 110 ? 10.669 -11.409 -1.889 1.00 91.00 110 ASP A O 1
ATOM 859 N N . PHE A 1 111 ? 12.741 -10.545 -1.847 1.00 92.50 111 PHE A N 1
ATOM 860 C CA . PHE A 1 111 ? 13.354 -11.541 -2.735 1.00 92.50 111 PHE A CA 1
ATOM 861 C C . PHE A 1 111 ? 14.050 -12.714 -2.025 1.00 92.50 111 PHE A C 1
ATOM 863 O O . PHE A 1 111 ? 14.253 -13.745 -2.664 1.00 92.50 111 PHE A O 1
ATOM 870 N N . SER A 1 112 ? 14.421 -12.594 -0.745 1.00 88.69 112 SER A N 1
ATOM 871 C CA . SER A 1 112 ? 15.196 -13.628 -0.027 1.00 88.69 112 SER A CA 1
ATOM 872 C C . SER A 1 112 ? 14.419 -14.378 1.058 1.00 88.69 112 SER A C 1
ATOM 874 O O . SER A 1 112 ? 14.656 -15.571 1.249 1.00 88.69 112 SER A O 1
ATOM 876 N N . ASP A 1 113 ? 13.487 -13.724 1.755 1.00 87.94 113 ASP A N 1
ATOM 877 C CA . ASP A 1 113 ? 12.778 -14.327 2.885 1.00 87.94 113 ASP A CA 1
ATOM 878 C C . ASP A 1 113 ? 11.493 -15.038 2.433 1.00 87.94 113 ASP A C 1
ATOM 880 O O . ASP A 1 113 ? 10.467 -14.410 2.174 1.00 87.94 113 ASP A O 1
ATOM 884 N N . ARG A 1 114 ? 11.539 -16.376 2.377 1.00 85.69 114 ARG A N 1
ATOM 885 C CA . ARG A 1 114 ? 10.408 -17.233 1.968 1.00 85.69 114 ARG A CA 1
ATOM 886 C C . ARG A 1 114 ? 9.236 -17.219 2.952 1.00 85.69 114 ARG A C 1
ATOM 888 O O . ARG A 1 114 ? 8.110 -17.516 2.554 1.00 85.69 114 ARG A O 1
ATOM 895 N N . ASN A 1 115 ? 9.493 -16.902 4.220 1.00 85.38 115 ASN A N 1
ATOM 896 C CA . ASN A 1 115 ? 8.465 -16.827 5.257 1.00 85.38 115 ASN A CA 1
ATOM 897 C C . ASN A 1 115 ? 7.809 -15.445 5.294 1.00 85.38 115 ASN A C 1
ATOM 899 O O . ASN A 1 115 ? 6.731 -15.282 5.871 1.00 85.38 115 ASN A O 1
ATOM 903 N N . HIS A 1 116 ? 8.425 -14.452 4.649 1.00 83.94 116 HIS A N 1
ATOM 904 C CA . HIS A 1 116 ? 7.870 -13.118 4.580 1.00 83.94 116 HIS A CA 1
ATOM 905 C C . HIS A 1 116 ? 6.554 -13.118 3.778 1.00 83.94 116 HIS A C 1
ATOM 907 O O . HIS A 1 116 ? 6.510 -13.610 2.644 1.00 83.94 116 HIS A O 1
ATOM 913 N N . PRO A 1 117 ? 5.464 -12.509 4.288 1.00 81.94 117 PRO A N 1
ATOM 914 C CA . PRO A 1 117 ? 4.178 -12.483 3.588 1.00 81.94 117 PRO A CA 1
ATOM 915 C C . PRO A 1 117 ? 4.243 -11.883 2.176 1.00 81.94 117 PRO A C 1
ATOM 917 O O . PRO A 1 117 ? 3.418 -12.230 1.328 1.00 81.94 117 PRO A O 1
ATOM 920 N N . LYS A 1 118 ? 5.219 -10.997 1.924 1.00 84.81 118 LYS A N 1
ATOM 921 C CA . LYS A 1 118 ? 5.435 -10.312 0.640 1.00 84.81 118 LYS A CA 1
ATOM 922 C C . LYS A 1 118 ? 6.492 -10.977 -0.256 1.00 84.81 118 LYS A C 1
ATOM 924 O O . LYS A 1 118 ? 6.864 -10.368 -1.255 1.00 84.81 118 LYS A O 1
ATOM 929 N N . TYR A 1 119 ? 6.938 -12.198 0.057 1.00 91.19 119 TYR A N 1
ATOM 930 C CA . TYR A 1 119 ? 7.884 -12.942 -0.780 1.00 91.19 119 TYR A CA 1
ATOM 931 C C . TYR A 1 119 ? 7.428 -12.994 -2.249 1.00 91.19 119 TYR A C 1
ATOM 933 O O . TYR A 1 119 ? 6.315 -13.439 -2.550 1.00 91.19 119 TYR A O 1
ATOM 941 N N . VAL A 1 120 ? 8.271 -12.519 -3.171 1.00 92.44 120 VAL A N 1
ATOM 942 C CA . VAL A 1 120 ? 7.870 -12.239 -4.566 1.00 92.44 120 VAL A CA 1
ATOM 943 C C . VAL A 1 120 ? 7.607 -13.484 -5.408 1.00 92.44 120 VAL A C 1
ATOM 945 O O . VAL A 1 120 ? 6.856 -13.403 -6.378 1.00 92.44 120 VAL A O 1
ATOM 948 N N . PHE A 1 121 ? 8.181 -14.628 -5.031 1.00 93.12 121 PHE A N 1
ATOM 949 C CA . PHE A 1 121 ? 8.047 -15.897 -5.755 1.00 93.12 121 PHE A CA 1
ATOM 950 C C . PHE A 1 121 ? 7.053 -16.864 -5.101 1.00 93.12 121 PHE A C 1
ATOM 952 O O . PHE A 1 121 ? 6.978 -18.038 -5.468 1.00 93.12 121 PHE A O 1
ATOM 959 N N . ARG A 1 122 ? 6.272 -16.391 -4.122 1.00 89.12 122 ARG A N 1
ATOM 960 C CA . ARG A 1 122 ? 5.304 -17.221 -3.400 1.00 89.12 122 ARG A CA 1
ATOM 961 C C . ARG A 1 122 ? 4.287 -17.834 -4.368 1.00 89.12 122 ARG A C 1
ATOM 963 O O . ARG A 1 122 ? 3.490 -17.118 -4.959 1.00 89.12 122 ARG A O 1
ATOM 970 N N . GLY A 1 123 ? 4.304 -19.161 -4.489 1.00 86.88 123 GLY A N 1
ATOM 971 C CA . GLY A 1 123 ? 3.405 -19.922 -5.365 1.00 86.88 123 GLY A CA 1
ATOM 972 C C . GLY A 1 123 ? 4.041 -20.420 -6.668 1.00 86.88 123 GLY A C 1
ATOM 973 O O . GLY A 1 123 ? 3.410 -21.210 -7.367 1.00 86.88 123 GLY A O 1
ATOM 974 N N . ILE A 1 124 ? 5.276 -20.022 -6.992 1.00 91.62 124 ILE A N 1
ATOM 975 C CA . ILE A 1 124 ? 6.036 -20.585 -8.118 1.00 91.62 124 ILE A CA 1
ATOM 976 C C . ILE A 1 124 ? 6.718 -21.876 -7.652 1.00 91.62 124 ILE A C 1
ATOM 978 O O . ILE A 1 124 ? 7.576 -21.843 -6.774 1.00 91.62 124 ILE A O 1
ATOM 982 N N . ALA A 1 125 ? 6.302 -23.018 -8.204 1.00 87.06 125 ALA A N 1
ATOM 983 C CA . ALA A 1 125 ? 6.738 -24.339 -7.744 1.00 87.06 125 ALA A CA 1
ATOM 984 C C . ALA A 1 125 ? 8.233 -24.580 -7.994 1.00 87.06 125 ALA A C 1
ATOM 986 O O . ALA A 1 125 ? 8.921 -25.156 -7.160 1.00 87.06 125 ALA A O 1
ATOM 987 N N . GLU A 1 126 ? 8.726 -24.086 -9.122 1.00 87.56 126 GLU A N 1
ATOM 988 C CA . GLU A 1 126 ? 10.105 -24.212 -9.573 1.00 87.56 126 GLU A CA 1
ATOM 989 C C . GLU A 1 126 ? 11.056 -23.530 -8.575 1.00 87.56 126 GLU A C 1
ATOM 991 O O . GLU A 1 126 ? 12.008 -24.145 -8.109 1.00 87.56 126 GLU A O 1
ATOM 996 N N . PHE A 1 127 ? 10.699 -22.332 -8.098 1.00 88.62 127 PHE A N 1
ATOM 997 C CA . PHE A 1 127 ? 11.461 -21.603 -7.077 1.00 88.62 127 PHE A CA 1
ATOM 998 C C . PHE A 1 127 ? 11.242 -22.091 -5.639 1.00 88.62 127 PHE A C 1
ATOM 1000 O O . PHE A 1 127 ? 11.955 -21.668 -4.726 1.00 88.62 127 PHE A O 1
ATOM 1007 N N . ALA A 1 128 ? 10.269 -22.976 -5.405 1.00 83.88 128 ALA A N 1
ATOM 1008 C CA . ALA A 1 128 ? 10.141 -23.656 -4.118 1.00 83.88 128 ALA A CA 1
ATOM 1009 C C . ALA A 1 128 ? 11.201 -24.759 -3.962 1.00 83.88 128 ALA A C 1
ATOM 1011 O O . ALA A 1 128 ? 11.677 -24.980 -2.844 1.00 83.88 128 ALA A O 1
ATOM 1012 N N . ILE A 1 129 ? 11.560 -25.410 -5.075 1.00 82.56 129 ILE A N 1
ATOM 1013 C CA . ILE A 1 129 ? 12.595 -26.445 -5.162 1.00 82.56 129 ILE A CA 1
ATOM 1014 C C . ILE A 1 129 ? 13.967 -25.769 -5.273 1.00 82.56 129 ILE A C 1
ATOM 1016 O O . ILE A 1 129 ? 14.772 -25.880 -4.349 1.00 82.56 129 ILE A O 1
ATOM 1020 N N . ASP A 1 130 ? 14.159 -24.972 -6.326 1.00 83.44 130 ASP A N 1
ATOM 1021 C CA . ASP A 1 130 ? 15.426 -24.323 -6.666 1.00 83.44 130 ASP A CA 1
ATOM 1022 C C . ASP A 1 130 ? 15.271 -22.808 -6.532 1.00 83.44 130 ASP A C 1
ATOM 1024 O O . ASP A 1 130 ? 14.866 -22.093 -7.451 1.00 83.44 130 ASP A O 1
ATOM 1028 N N . ALA A 1 131 ? 15.506 -22.298 -5.324 1.00 85.19 131 ALA A N 1
ATOM 1029 C CA . ALA A 1 131 ? 15.298 -20.878 -5.072 1.00 85.19 131 ALA A CA 1
ATOM 1030 C C . ALA A 1 131 ? 16.394 -20.013 -5.705 1.00 85.19 131 ALA A C 1
ATOM 1032 O O . ALA A 1 131 ? 17.572 -20.364 -5.613 1.00 85.19 131 ALA A O 1
ATOM 1033 N N . PRO A 1 132 ? 16.035 -18.824 -6.223 1.00 89.88 132 PRO A N 1
ATOM 1034 C CA . PRO A 1 132 ? 17.011 -17.903 -6.780 1.00 89.88 132 PRO A CA 1
ATOM 1035 C C . PRO A 1 132 ? 18.110 -17.512 -5.786 1.00 89.88 132 PRO A C 1
ATOM 1037 O O . PRO A 1 132 ? 17.846 -17.181 -4.625 1.00 89.88 132 PRO A O 1
ATOM 1040 N N . SER A 1 133 ? 19.349 -17.470 -6.269 1.00 89.44 133 SER A N 1
ATOM 1041 C CA . SER A 1 133 ? 20.498 -16.981 -5.515 1.00 89.44 133 SER A CA 1
ATOM 1042 C C . SER A 1 133 ? 20.485 -15.454 -5.469 1.00 89.44 133 SER A C 1
ATOM 1044 O O . SER A 1 133 ? 20.633 -14.778 -6.491 1.00 89.44 133 SER A O 1
ATOM 1046 N N . ILE A 1 134 ? 20.304 -14.898 -4.268 1.00 90.56 134 ILE A N 1
ATOM 1047 C CA . ILE A 1 134 ? 20.282 -13.448 -4.046 1.00 90.56 134 ILE A CA 1
ATOM 1048 C C . ILE A 1 134 ? 21.691 -12.954 -3.721 1.00 90.56 134 ILE A C 1
ATOM 1050 O O . ILE A 1 134 ? 22.261 -13.321 -2.688 1.00 90.56 134 ILE A O 1
ATOM 1054 N N . ILE A 1 135 ? 22.229 -12.100 -4.589 1.00 88.81 135 ILE A N 1
ATOM 1055 C CA . ILE A 1 135 ? 23.536 -11.451 -4.446 1.00 88.81 135 ILE A CA 1
ATOM 1056 C C . ILE A 1 135 ? 23.291 -9.958 -4.256 1.00 88.81 135 ILE A C 1
ATOM 1058 O O . ILE A 1 135 ? 22.495 -9.356 -4.971 1.00 88.81 135 ILE A O 1
ATOM 1062 N N . THR A 1 136 ? 23.940 -9.350 -3.275 1.00 87.62 136 THR A N 1
ATOM 1063 C CA . THR A 1 136 ? 23.722 -7.957 -2.895 1.00 87.62 136 THR A CA 1
ATOM 1064 C C . THR A 1 136 ? 25.014 -7.161 -2.996 1.00 87.62 136 THR A C 1
ATOM 1066 O O . THR A 1 136 ? 26.115 -7.715 -2.990 1.00 87.62 136 THR A O 1
ATOM 1069 N N . GLY A 1 137 ? 24.899 -5.833 -3.014 1.00 77.56 137 GLY A N 1
ATOM 1070 C CA . GLY A 1 137 ? 26.061 -4.942 -2.960 1.00 77.56 137 GLY A CA 1
ATOM 1071 C C . GLY A 1 137 ? 26.930 -5.093 -1.703 1.00 77.56 137 GLY A C 1
ATOM 1072 O O . GLY A 1 137 ? 28.004 -4.503 -1.658 1.00 77.56 137 GLY A O 1
ATOM 1073 N N . ASP A 1 138 ? 26.484 -5.864 -0.707 1.00 77.56 138 ASP A N 1
ATOM 1074 C CA . ASP A 1 138 ? 27.184 -6.080 0.561 1.00 77.56 138 ASP A CA 1
ATOM 1075 C C . ASP A 1 138 ? 27.833 -7.477 0.672 1.00 77.56 138 ASP A C 1
ATOM 1077 O O . ASP A 1 138 ? 28.615 -7.693 1.593 1.00 77.56 138 ASP A O 1
ATOM 1081 N N . ASN A 1 139 ? 27.523 -8.425 -0.229 1.00 80.25 139 ASN A N 1
ATOM 1082 C CA . ASN A 1 139 ? 28.029 -9.808 -0.163 1.00 80.25 139 ASN A CA 1
ATOM 1083 C C . ASN A 1 139 ? 28.613 -10.359 -1.480 1.00 80.25 139 ASN A C 1
ATOM 1085 O O . ASN A 1 139 ? 29.016 -11.523 -1.527 1.00 80.25 139 ASN A O 1
ATOM 1089 N N . TYR A 1 140 ? 28.642 -9.553 -2.547 1.00 73.62 140 TYR A N 1
ATOM 1090 C CA . TYR A 1 140 ? 29.096 -9.979 -3.877 1.00 73.62 140 TYR A CA 1
ATOM 1091 C C . TYR A 1 140 ? 30.581 -10.376 -3.930 1.00 73.62 140 TYR A C 1
ATOM 1093 O O . TYR A 1 140 ? 30.996 -11.080 -4.843 1.00 73.62 140 TYR A O 1
ATOM 1101 N N . ASP A 1 141 ? 31.385 -9.917 -2.973 1.00 69.56 141 ASP A N 1
ATOM 1102 C CA . ASP A 1 141 ? 32.820 -10.182 -2.849 1.00 69.56 141 ASP A CA 1
ATOM 1103 C C . ASP A 1 141 ? 33.141 -11.451 -2.044 1.00 69.56 141 ASP A C 1
ATOM 1105 O O . ASP A 1 141 ? 34.275 -11.917 -2.059 1.00 69.56 141 ASP A O 1
ATOM 1109 N N . GLN A 1 142 ? 32.152 -12.014 -1.348 1.00 68.00 142 GLN A N 1
ATOM 1110 C CA . GLN A 1 142 ? 32.300 -13.177 -0.465 1.00 68.00 142 GLN A CA 1
ATOM 1111 C C . GLN A 1 142 ? 31.796 -14.478 -1.095 1.00 68.00 142 GLN A C 1
ATOM 1113 O O . GLN A 1 142 ? 31.892 -15.541 -0.481 1.00 68.00 142 GLN A O 1
ATOM 1118 N N . ARG A 1 143 ? 31.215 -14.409 -2.296 1.00 64.75 143 ARG A N 1
ATOM 1119 C CA . ARG A 1 143 ? 30.657 -15.565 -3.000 1.00 64.75 143 ARG A CA 1
ATOM 1120 C C . ARG A 1 143 ? 31.417 -15.807 -4.290 1.00 64.75 143 ARG A C 1
ATOM 1122 O O . ARG A 1 143 ? 31.589 -14.884 -5.077 1.00 64.75 143 ARG A O 1
ATOM 1129 N N . ASP A 1 144 ? 31.797 -17.059 -4.520 1.00 62.38 144 ASP A N 1
ATOM 1130 C CA . ASP A 1 144 ? 32.244 -17.509 -5.834 1.00 62.38 144 ASP A CA 1
ATOM 1131 C C . ASP A 1 144 ? 31.023 -17.598 -6.776 1.00 62.38 144 ASP A C 1
ATOM 1133 O O . ASP A 1 144 ? 30.162 -18.465 -6.560 1.00 62.38 144 ASP A O 1
ATOM 1137 N N . PRO A 1 145 ? 30.918 -16.735 -7.809 1.00 58.22 145 PRO A N 1
ATOM 1138 C CA . PRO A 1 145 ? 29.806 -16.762 -8.760 1.00 58.22 145 PRO A CA 1
ATOM 1139 C C . PRO A 1 145 ? 29.756 -18.056 -9.584 1.00 58.22 145 PRO A C 1
ATOM 1141 O O . PRO A 1 145 ? 28.706 -18.385 -10.135 1.00 58.22 145 PRO A O 1
ATOM 1144 N N . LEU A 1 146 ? 30.877 -18.785 -9.669 1.00 57.94 146 LEU A N 1
ATOM 1145 C CA . LEU A 1 146 ? 31.031 -20.013 -10.450 1.00 57.94 146 LEU A CA 1
ATOM 1146 C C . LEU A 1 146 ? 30.599 -21.266 -9.672 1.00 57.94 146 LEU A C 1
ATOM 1148 O O . LEU A 1 146 ? 30.271 -22.282 -10.286 1.00 57.94 146 LEU A O 1
ATOM 1152 N N . SER A 1 147 ? 30.530 -21.200 -8.336 1.00 55.78 147 SER A N 1
ATOM 1153 C CA . SER A 1 147 ? 30.207 -22.352 -7.473 1.00 55.78 147 SER A CA 1
ATOM 1154 C C . SER A 1 147 ? 28.791 -22.927 -7.666 1.00 55.78 147 SER A C 1
ATOM 1156 O O . SER A 1 147 ? 28.532 -24.058 -7.264 1.00 55.78 147 SER A O 1
ATOM 1158 N N . GLY A 1 148 ? 27.901 -22.189 -8.342 1.00 51.69 148 GLY A N 1
ATOM 1159 C CA . GLY A 1 148 ? 26.538 -22.599 -8.709 1.00 51.69 148 GLY A CA 1
ATOM 1160 C C . GLY A 1 148 ? 26.293 -22.652 -10.222 1.00 51.69 148 GLY A C 1
ATOM 1161 O O . GLY A 1 148 ? 25.190 -22.369 -10.670 1.00 51.69 148 GLY A O 1
ATOM 1162 N N . MET A 1 149 ? 27.316 -22.896 -11.053 1.00 49.62 149 MET A N 1
ATOM 1163 C CA . MET A 1 149 ? 27.141 -23.062 -12.512 1.00 49.62 149 MET A CA 1
ATOM 1164 C C . MET A 1 149 ? 26.723 -24.479 -12.936 1.00 49.62 149 MET A C 1
ATOM 1166 O O . MET A 1 149 ? 26.301 -24.668 -14.073 1.00 49.62 149 MET A O 1
ATOM 1170 N N . LEU A 1 150 ? 26.856 -25.478 -12.057 1.00 43.06 150 LEU A N 1
ATOM 1171 C CA . LEU A 1 150 ? 26.599 -26.887 -12.393 1.00 43.06 150 LEU A CA 1
ATOM 1172 C C . LEU A 1 150 ? 25.106 -27.268 -12.364 1.00 43.06 150 LEU A C 1
ATOM 1174 O O . LEU A 1 150 ? 24.734 -28.288 -12.941 1.00 43.06 150 LEU A O 1
ATOM 1178 N N . PHE A 1 151 ? 24.263 -26.435 -11.751 1.00 46.12 151 PHE A N 1
ATOM 1179 C CA . PHE A 1 151 ? 22.804 -26.545 -11.720 1.00 46.12 151 PHE A CA 1
ATOM 1180 C C . PHE A 1 151 ? 22.255 -25.143 -12.023 1.00 46.12 151 PHE A C 1
ATOM 1182 O O . PHE A 1 151 ? 22.774 -24.177 -11.477 1.00 46.12 151 PHE A O 1
ATOM 1189 N N . GLY A 1 152 ? 21.334 -25.007 -12.982 1.00 54.97 152 GLY A N 1
ATOM 1190 C CA . GLY A 1 152 ? 20.875 -23.723 -13.536 1.00 54.97 152 GLY A CA 1
ATOM 1191 C C . GLY A 1 152 ? 20.123 -22.843 -12.535 1.00 54.97 152 GLY A C 1
ATOM 1192 O O . GLY A 1 152 ? 18.904 -22.721 -12.608 1.00 54.97 152 GLY A O 1
ATOM 1193 N N . ASP A 1 153 ? 20.856 -22.235 -11.606 1.00 75.38 153 ASP A N 1
ATOM 1194 C CA . ASP A 1 153 ? 20.297 -21.401 -10.552 1.00 75.38 153 ASP A CA 1
ATOM 1195 C C . ASP A 1 153 ? 20.064 -19.978 -11.067 1.00 75.38 153 ASP A C 1
ATOM 1197 O O . ASP A 1 153 ? 21.001 -19.285 -11.477 1.00 75.38 153 ASP A O 1
ATOM 1201 N N . VAL A 1 154 ? 18.820 -19.502 -10.976 1.00 90.06 154 VAL A N 1
ATOM 1202 C CA 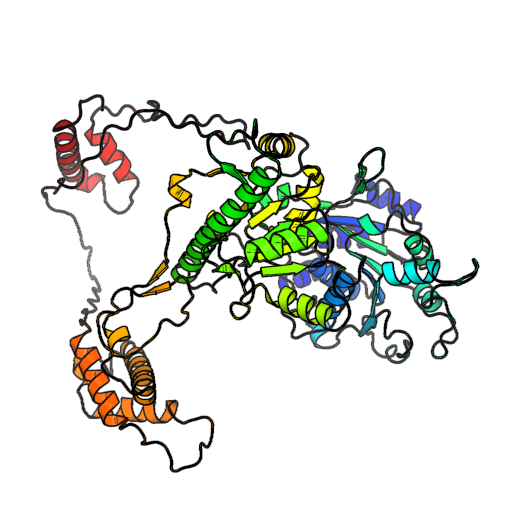. VAL A 1 154 ? 18.479 -18.096 -11.231 1.00 90.06 154 VAL A CA 1
ATOM 1203 C C . VAL A 1 154 ? 19.257 -17.193 -10.270 1.00 90.06 154 VAL A C 1
ATOM 1205 O O . VAL A 1 154 ? 19.190 -17.356 -9.051 1.00 90.06 154 VAL A O 1
ATOM 1208 N N . ARG A 1 155 ? 19.972 -16.196 -10.795 1.00 91.19 155 ARG A N 1
ATOM 1209 C CA . ARG A 1 155 ? 20.793 -15.247 -10.030 1.00 91.19 155 ARG A CA 1
ATOM 1210 C C . ARG A 1 155 ? 20.177 -13.862 -10.061 1.00 91.19 155 ARG A C 1
ATOM 1212 O O . ARG A 1 155 ? 19.981 -13.274 -11.122 1.00 91.19 155 ARG A O 1
ATOM 1219 N N . ILE A 1 156 ? 19.929 -13.302 -8.881 1.00 94.06 156 ILE A N 1
ATOM 1220 C CA . ILE A 1 156 ? 19.326 -11.978 -8.730 1.00 94.06 156 ILE A CA 1
ATOM 1221 C C . ILE A 1 156 ? 20.296 -11.076 -7.974 1.00 94.06 156 ILE A C 1
ATOM 1223 O O . ILE A 1 156 ? 20.534 -11.239 -6.778 1.00 94.06 156 ILE A O 1
ATOM 1227 N N . ASN A 1 157 ? 20.843 -10.102 -8.693 1.00 92.94 157 ASN A N 1
ATOM 1228 C CA . ASN A 1 157 ? 21.811 -9.132 -8.200 1.00 92.94 157 ASN A CA 1
ATOM 1229 C C . ASN A 1 157 ? 21.093 -7.853 -7.770 1.00 92.94 157 ASN A C 1
ATOM 1231 O O . ASN A 1 157 ? 20.679 -7.077 -8.624 1.00 92.94 157 ASN A O 1
ATOM 1235 N N . ILE A 1 158 ? 20.949 -7.603 -6.472 1.00 92.62 158 ILE A N 1
ATOM 1236 C CA . ILE A 1 158 ? 20.261 -6.423 -5.938 1.00 92.62 158 ILE A CA 1
ATOM 1237 C C . ILE A 1 158 ? 21.297 -5.374 -5.529 1.00 92.62 158 ILE A C 1
ATOM 1239 O O . ILE A 1 158 ? 22.120 -5.614 -4.647 1.00 92.62 158 ILE A O 1
ATOM 1243 N N . PHE A 1 159 ? 21.257 -4.192 -6.147 1.00 89.12 159 PHE A N 1
ATOM 1244 C CA . PHE A 1 159 ? 22.218 -3.108 -5.909 1.00 89.12 159 PHE A CA 1
ATOM 1245 C C . PHE A 1 159 ? 21.524 -1.765 -5.666 1.00 89.12 159 PHE A C 1
ATOM 1247 O O . PHE A 1 159 ? 20.437 -1.490 -6.167 1.00 89.12 159 PHE A O 1
ATOM 1254 N N . ASN A 1 160 ? 22.179 -0.895 -4.895 1.00 86.56 160 ASN A N 1
ATOM 1255 C CA . ASN A 1 160 ? 21.697 0.450 -4.587 1.00 86.56 160 ASN A CA 1
ATOM 1256 C C . ASN A 1 160 ? 22.502 1.506 -5.359 1.00 86.56 160 ASN A C 1
ATOM 1258 O O . ASN A 1 160 ? 23.710 1.650 -5.148 1.00 86.56 160 ASN A O 1
ATOM 1262 N N . ILE A 1 161 ? 21.827 2.306 -6.190 1.00 80.88 161 ILE A N 1
ATOM 1263 C CA . ILE A 1 161 ? 22.477 3.356 -6.990 1.00 80.88 161 ILE A CA 1
ATOM 1264 C C . ILE A 1 161 ? 23.116 4.451 -6.129 1.00 80.88 161 ILE A C 1
ATOM 1266 O O . ILE A 1 161 ? 24.125 5.040 -6.514 1.00 80.88 161 ILE A O 1
ATOM 1270 N N . SER A 1 162 ? 22.546 4.748 -4.959 1.00 71.75 162 SER A N 1
ATOM 1271 C CA . SER A 1 162 ? 23.036 5.801 -4.070 1.00 71.75 162 SER A CA 1
ATOM 1272 C C . SER A 1 162 ? 24.393 5.436 -3.470 1.00 71.75 162 SER A C 1
ATOM 1274 O O . SER A 1 162 ? 25.249 6.315 -3.365 1.00 71.75 162 SER A O 1
ATOM 1276 N N . LYS A 1 163 ? 24.629 4.148 -3.167 1.00 72.56 163 LYS A N 1
ATOM 1277 C CA . LYS A 1 163 ? 25.951 3.642 -2.754 1.00 72.56 163 LYS A CA 1
ATOM 1278 C C . LYS A 1 163 ? 26.971 3.834 -3.886 1.00 72.56 163 LYS A C 1
ATOM 1280 O O . LYS A 1 163 ? 28.005 4.460 -3.674 1.00 72.56 163 LYS A O 1
ATOM 1285 N N . ILE A 1 164 ? 26.619 3.437 -5.112 1.00 71.69 164 ILE A N 1
ATOM 1286 C CA . ILE A 1 164 ? 27.470 3.594 -6.309 1.00 71.69 164 ILE A CA 1
ATOM 1287 C C . ILE A 1 164 ? 27.800 5.079 -6.569 1.00 71.69 164 ILE A C 1
ATOM 1289 O O . ILE A 1 164 ? 28.952 5.446 -6.789 1.00 71.69 164 ILE A O 1
ATOM 1293 N N . ASN A 1 165 ? 26.807 5.967 -6.476 1.00 68.69 165 ASN A N 1
ATOM 1294 C CA . ASN A 1 165 ? 26.989 7.415 -6.625 1.00 68.69 165 ASN A CA 1
ATOM 1295 C C . ASN A 1 165 ? 27.844 8.040 -5.511 1.00 68.69 165 ASN A C 1
ATOM 1297 O O . ASN A 1 165 ? 28.567 9.005 -5.757 1.00 68.69 165 ASN A O 1
ATOM 1301 N N . ALA A 1 166 ? 27.720 7.568 -4.268 1.00 64.06 166 ALA A N 1
ATOM 1302 C CA . ALA A 1 166 ? 28.529 8.050 -3.151 1.00 64.06 166 ALA A CA 1
ATOM 1303 C C . ALA A 1 166 ? 30.001 7.653 -3.323 1.00 64.06 166 ALA A C 1
ATOM 1305 O O . ALA A 1 166 ? 30.883 8.485 -3.118 1.00 64.06 166 ALA A O 1
ATOM 1306 N N . GLU A 1 167 ? 30.268 6.433 -3.792 1.00 64.06 167 GLU A N 1
ATOM 1307 C CA . GLU A 1 167 ? 31.622 5.967 -4.110 1.00 64.06 167 GLU A CA 1
ATOM 1308 C C . GLU A 1 167 ? 32.289 6.793 -5.212 1.00 64.06 167 GLU A C 1
ATOM 1310 O O . GLU A 1 167 ? 33.471 7.118 -5.101 1.00 64.06 167 GLU A O 1
ATOM 1315 N N . LEU A 1 168 ? 31.521 7.197 -6.229 1.00 60.84 168 LEU A N 1
ATOM 1316 C CA . LEU A 1 168 ? 31.991 8.097 -7.285 1.00 60.84 168 LEU A CA 1
ATOM 1317 C C . LEU A 1 168 ? 32.309 9.517 -6.771 1.00 60.84 168 LEU A C 1
ATOM 1319 O O . LEU A 1 168 ? 33.117 10.212 -7.381 1.00 60.84 168 LEU A O 1
ATOM 1323 N N . ARG A 1 169 ? 31.690 9.962 -5.664 1.00 55.38 169 ARG A N 1
ATOM 1324 C CA . ARG A 1 169 ? 31.846 11.322 -5.100 1.00 55.38 169 ARG A CA 1
ATOM 1325 C C . ARG A 1 169 ? 32.860 11.428 -3.949 1.00 55.38 169 ARG A C 1
ATOM 1327 O O . ARG A 1 169 ? 33.457 12.485 -3.781 1.00 55.38 169 ARG A O 1
ATOM 1334 N N . GLY A 1 170 ? 33.049 10.379 -3.145 1.00 49.06 170 GLY A N 1
ATOM 1335 C CA . GLY A 1 170 ? 33.816 10.406 -1.885 1.00 49.06 170 GLY A CA 1
ATOM 1336 C C . GLY A 1 170 ? 35.342 10.254 -1.995 1.00 49.06 170 GLY A C 1
ATOM 1337 O O . GLY A 1 170 ? 36.028 10.247 -0.974 1.00 49.06 170 GLY A O 1
ATOM 1338 N N . GLY A 1 171 ? 35.905 10.109 -3.196 1.00 46.09 171 GLY A N 1
ATOM 1339 C CA . GLY A 1 171 ? 37.353 10.016 -3.397 1.00 46.09 171 GLY A CA 1
ATOM 1340 C C . GLY A 1 171 ? 37.984 11.390 -3.628 1.00 46.09 171 GLY A C 1
ATOM 1341 O O . GLY A 1 171 ? 37.627 12.081 -4.577 1.00 46.09 171 GLY A O 1
ATOM 1342 N N . ARG A 1 172 ? 38.960 11.796 -2.803 1.00 46.56 172 ARG A N 1
ATOM 1343 C CA . ARG A 1 172 ? 39.838 12.927 -3.151 1.00 46.56 172 ARG A CA 1
ATOM 1344 C C . ARG A 1 172 ? 40.597 12.570 -4.443 1.00 46.56 172 ARG A C 1
ATOM 1346 O O . ARG A 1 172 ? 41.322 11.581 -4.456 1.00 46.56 172 ARG A O 1
ATOM 1353 N N . SER A 1 173 ? 40.450 13.409 -5.473 1.00 44.00 173 SER A N 1
ATOM 1354 C CA . SER A 1 173 ? 41.012 13.341 -6.843 1.00 44.00 173 SER A CA 1
ATOM 1355 C C . SER A 1 173 ? 40.328 12.364 -7.825 1.00 44.00 173 SER A C 1
ATOM 1357 O O . SER A 1 173 ? 40.072 11.206 -7.513 1.00 44.00 173 SER A O 1
ATOM 1359 N N . GLY A 1 174 ? 40.002 12.881 -9.020 1.00 43.00 174 GLY A N 1
ATOM 1360 C CA . GLY A 1 174 ? 39.069 12.358 -10.035 1.00 43.00 174 GLY A CA 1
ATOM 1361 C C . GLY A 1 174 ? 39.411 11.045 -10.754 1.00 43.00 174 GLY A C 1
ATOM 1362 O O . GLY A 1 174 ? 39.178 10.951 -11.954 1.00 43.00 174 GLY A O 1
ATOM 1363 N N . GLN A 1 175 ? 39.935 10.031 -10.064 1.00 44.00 175 GLN A N 1
ATOM 1364 C CA . GLN A 1 175 ? 40.216 8.705 -10.637 1.00 44.00 175 GLN A CA 1
ATOM 1365 C C . GLN A 1 175 ? 39.913 7.566 -9.648 1.00 44.00 175 GLN A C 1
ATOM 1367 O O . GLN A 1 175 ? 40.817 6.858 -9.205 1.00 44.00 175 GLN A O 1
ATOM 1372 N N . ARG A 1 176 ? 38.643 7.335 -9.287 1.00 52.91 176 ARG A N 1
ATOM 1373 C CA . ARG A 1 176 ? 38.256 6.044 -8.686 1.00 52.91 176 ARG A CA 1
ATOM 1374 C C . ARG A 1 176 ? 37.016 5.448 -9.335 1.00 52.91 176 ARG A C 1
ATOM 1376 O O . ARG A 1 176 ? 35.960 6.067 -9.395 1.00 52.91 176 ARG A O 1
ATOM 1383 N N . VAL A 1 177 ? 37.194 4.211 -9.783 1.00 54.66 177 VAL A N 1
ATOM 1384 C CA . VAL A 1 177 ? 36.173 3.325 -10.338 1.00 54.66 177 VAL A CA 1
ATOM 1385 C C . VAL A 1 177 ? 35.351 2.735 -9.164 1.00 54.66 177 VAL A C 1
ATOM 1387 O O . VAL A 1 177 ? 35.947 2.442 -8.114 1.00 54.66 177 VAL A O 1
ATOM 1390 N N . PRO A 1 178 ? 34.009 2.604 -9.275 1.00 59.78 178 PRO A N 1
ATOM 1391 C CA . PRO A 1 178 ? 33.155 1.975 -8.256 1.00 59.78 178 PRO A CA 1
ATOM 1392 C C . PRO A 1 178 ? 33.695 0.627 -7.761 1.00 59.78 178 PRO A C 1
ATOM 1394 O O . PRO A 1 178 ? 34.363 -0.070 -8.521 1.00 59.78 178 PRO A O 1
ATOM 1397 N N . ARG A 1 179 ? 33.408 0.224 -6.513 1.00 62.84 179 ARG A N 1
ATOM 1398 C CA . ARG A 1 179 ? 33.933 -1.036 -5.936 1.00 62.84 179 ARG A CA 1
ATOM 1399 C C . ARG A 1 179 ? 33.580 -2.275 -6.760 1.00 62.84 179 ARG A C 1
ATOM 1401 O O . ARG A 1 179 ? 34.412 -3.163 -6.884 1.00 62.84 179 ARG A O 1
ATOM 1408 N N . ILE A 1 180 ? 32.403 -2.288 -7.380 1.00 61.31 180 ILE A N 1
ATOM 1409 C CA . ILE A 1 180 ? 31.960 -3.352 -8.295 1.00 61.31 180 ILE A CA 1
ATOM 1410 C C . ILE A 1 180 ? 32.852 -3.482 -9.546 1.00 61.31 180 ILE A C 1
ATOM 1412 O O . ILE A 1 180 ? 32.972 -4.561 -10.108 1.00 61.31 180 ILE A O 1
ATOM 1416 N N . LYS A 1 181 ? 33.518 -2.396 -9.955 1.00 58.72 181 LYS A N 1
ATOM 1417 C CA . LYS A 1 181 ? 34.462 -2.336 -11.082 1.00 58.72 181 LYS A CA 1
ATOM 1418 C C . LYS A 1 181 ? 35.925 -2.529 -10.647 1.00 58.72 181 LYS A C 1
ATOM 1420 O O . LYS A 1 181 ? 36.844 -2.270 -11.420 1.00 58.72 181 LYS A O 1
ATOM 1425 N N . ARG A 1 182 ? 36.174 -2.922 -9.393 1.00 64.31 182 ARG A N 1
ATOM 1426 C CA . ARG A 1 182 ? 37.514 -3.307 -8.921 1.00 64.31 182 ARG A CA 1
ATOM 1427 C C . ARG A 1 182 ? 37.712 -4.802 -9.115 1.00 64.31 182 ARG A C 1
ATOM 1429 O O . ARG A 1 182 ? 36.745 -5.554 -9.070 1.00 64.31 182 ARG A O 1
ATOM 1436 N N . LEU A 1 183 ? 38.964 -5.201 -9.309 1.00 41.88 183 LEU A N 1
ATOM 1437 C CA . LEU A 1 183 ? 39.353 -6.599 -9.462 1.00 41.88 183 LEU A CA 1
ATOM 1438 C C . LEU A 1 183 ? 38.886 -7.415 -8.246 1.00 41.88 183 LEU A C 1
ATOM 1440 O O . LEU A 1 183 ? 39.164 -7.028 -7.110 1.00 41.88 183 LEU A O 1
ATOM 1444 N N . SER A 1 184 ? 38.170 -8.510 -8.497 1.00 56.16 184 SER A N 1
ATOM 1445 C CA . SER A 1 184 ? 37.785 -9.485 -7.478 1.00 56.16 184 SER A CA 1
ATOM 1446 C C . SER A 1 184 ? 38.820 -10.603 -7.432 1.00 56.16 184 SER A C 1
ATOM 1448 O O . SER A 1 184 ? 39.154 -11.183 -8.465 1.00 56.16 184 SER A O 1
ATOM 1450 N N . GLU A 1 185 ? 39.311 -10.934 -6.237 1.00 52.50 185 GLU A N 1
ATOM 1451 C CA . GLU A 1 185 ? 40.283 -12.020 -6.044 1.00 52.50 185 GLU A CA 1
ATOM 1452 C C . GLU A 1 185 ? 39.694 -13.397 -6.397 1.00 52.50 185 GLU A C 1
ATOM 1454 O O . GLU A 1 185 ? 40.424 -14.266 -6.864 1.00 52.50 185 GLU A O 1
ATOM 1459 N N . TYR A 1 186 ? 38.375 -13.575 -6.245 1.00 51.31 186 TYR A N 1
ATOM 1460 C CA . TYR A 1 186 ? 37.679 -14.836 -6.533 1.00 51.31 186 TYR A CA 1
ATOM 1461 C C . TYR A 1 186 ? 37.391 -15.061 -8.023 1.00 51.31 186 TYR A C 1
ATOM 1463 O O . TYR A 1 186 ? 37.298 -16.202 -8.460 1.00 51.31 186 TYR A O 1
ATOM 1471 N N . ILE A 1 187 ? 37.236 -13.985 -8.802 1.00 56.91 187 ILE A N 1
ATOM 1472 C CA . ILE A 1 187 ? 36.759 -14.041 -10.199 1.00 56.91 187 ILE A CA 1
ATOM 1473 C C . ILE A 1 187 ? 37.914 -13.787 -11.182 1.00 56.91 187 ILE A C 1
ATOM 1475 O O . ILE A 1 187 ? 37.861 -14.210 -12.331 1.00 56.91 187 ILE A O 1
ATOM 1479 N N . GLY A 1 188 ? 38.979 -13.103 -10.748 1.00 49.53 188 GLY A N 1
ATOM 1480 C CA . GLY A 1 188 ? 40.117 -12.725 -11.598 1.00 49.53 188 GLY A CA 1
ATOM 1481 C C . GLY A 1 188 ? 39.867 -11.495 -12.486 1.00 49.53 188 GLY A C 1
ATOM 1482 O O . GLY A 1 188 ? 40.814 -10.940 -13.038 1.00 49.53 188 GLY A O 1
ATOM 1483 N N . GLU A 1 189 ? 38.623 -11.022 -12.567 1.00 62.41 189 GLU A N 1
ATOM 1484 C CA . GLU A 1 189 ? 38.189 -9.766 -13.194 1.00 62.41 189 GLU A CA 1
ATOM 1485 C C . GLU A 1 189 ? 37.285 -8.963 -12.238 1.00 62.41 189 GLU A C 1
ATOM 1487 O O . GLU A 1 189 ? 37.069 -9.362 -11.087 1.00 62.41 189 GLU A O 1
ATOM 1492 N N . SER A 1 190 ? 36.791 -7.789 -12.651 1.00 75.00 190 SER A N 1
ATOM 1493 C CA . SER A 1 190 ? 35.839 -7.050 -11.815 1.00 75.00 190 SER A CA 1
ATOM 1494 C C . SER A 1 190 ? 34.445 -7.682 -11.854 1.00 75.00 190 SER A C 1
ATOM 1496 O O . SER A 1 190 ? 34.026 -8.212 -12.880 1.00 75.00 190 SER A O 1
ATOM 1498 N N . TYR A 1 191 ? 33.688 -7.599 -10.753 1.00 79.12 191 TYR A N 1
ATOM 1499 C CA . TYR A 1 191 ? 32.314 -8.130 -10.711 1.00 79.12 191 TYR A CA 1
ATOM 1500 C C . TYR A 1 191 ? 31.414 -7.477 -11.7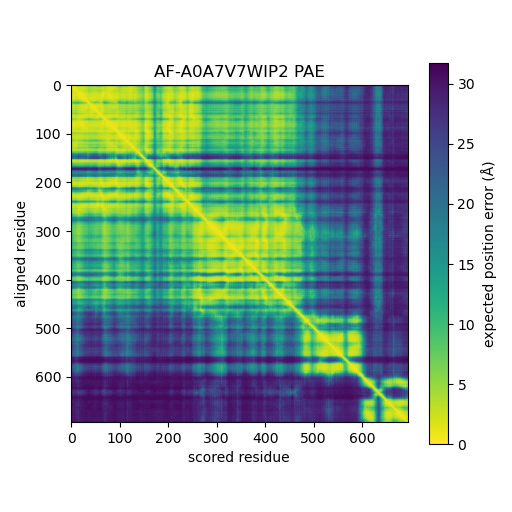72 1.00 79.12 191 TYR A C 1
ATOM 1502 O O . TYR A 1 191 ? 30.499 -8.095 -12.304 1.00 79.12 191 TYR A O 1
ATOM 1510 N N . PHE A 1 192 ? 31.689 -6.215 -12.099 1.00 81.25 192 PHE A N 1
ATOM 1511 C CA . PHE A 1 192 ? 31.021 -5.498 -13.173 1.00 81.25 192 PHE A CA 1
ATOM 1512 C C . PHE A 1 192 ? 31.313 -6.101 -14.548 1.00 81.25 192 PHE A C 1
ATOM 1514 O O . PHE A 1 192 ? 30.380 -6.269 -15.327 1.00 81.25 192 PHE A O 1
ATOM 1521 N N . ASP A 1 193 ? 32.578 -6.415 -14.840 1.00 81.44 193 ASP A N 1
ATOM 1522 C CA . ASP A 1 193 ? 32.977 -7.005 -16.123 1.00 81.44 193 ASP A CA 1
ATOM 1523 C C . ASP A 1 193 ? 32.383 -8.406 -16.278 1.00 81.44 193 ASP A C 1
ATOM 1525 O O . ASP A 1 193 ? 31.807 -8.704 -17.323 1.00 81.44 193 ASP A O 1
ATOM 1529 N N . TYR A 1 194 ? 32.382 -9.191 -15.194 1.00 84.50 194 TYR A N 1
ATOM 1530 C CA . TYR A 1 194 ? 31.666 -10.463 -15.119 1.00 84.50 194 TYR A CA 1
ATOM 1531 C C . TYR A 1 194 ? 30.189 -10.296 -15.502 1.00 84.50 194 TYR A C 1
ATOM 1533 O O . TYR A 1 194 ? 29.714 -10.940 -16.435 1.00 84.50 194 TYR A O 1
ATOM 1541 N N . LEU A 1 195 ? 29.463 -9.381 -14.840 1.00 87.12 195 LEU A N 1
ATOM 1542 C CA . LEU A 1 195 ? 28.054 -9.116 -15.153 1.00 87.12 195 LEU A CA 1
ATOM 1543 C C . LEU A 1 195 ? 27.862 -8.638 -16.602 1.00 87.12 195 LEU A C 1
ATOM 1545 O O . LEU A 1 195 ? 26.929 -9.070 -17.275 1.00 87.12 195 LEU A O 1
ATOM 1549 N N . ALA A 1 196 ? 28.733 -7.758 -17.097 1.00 87.00 196 ALA A N 1
ATOM 1550 C CA . ALA A 1 196 ? 28.671 -7.244 -18.462 1.00 87.00 196 ALA A CA 1
ATOM 1551 C C . ALA A 1 196 ? 28.926 -8.339 -19.516 1.00 87.00 196 ALA A C 1
ATOM 1553 O O . ALA A 1 196 ? 28.370 -8.264 -20.618 1.00 87.00 196 ALA A O 1
ATOM 1554 N N . GLY A 1 197 ? 29.726 -9.353 -19.177 1.00 87.12 197 GLY A N 1
ATOM 1555 C CA . GLY A 1 197 ? 30.021 -10.518 -20.009 1.00 87.12 197 GLY A CA 1
ATOM 1556 C C . GLY A 1 197 ? 28.906 -11.567 -20.066 1.00 87.12 197 GLY A C 1
ATOM 1557 O O . GLY A 1 197 ? 28.898 -12.378 -20.992 1.00 87.12 197 GLY A O 1
ATOM 1558 N N . LEU A 1 198 ? 27.942 -11.549 -19.135 1.00 89.56 198 LEU A N 1
ATOM 1559 C CA . LEU A 1 198 ? 26.848 -12.529 -19.104 1.00 89.56 198 LEU A CA 1
ATOM 1560 C C . LEU A 1 198 ? 25.959 -12.429 -20.359 1.00 89.56 198 LEU A C 1
ATOM 1562 O O . LEU A 1 198 ? 25.512 -11.328 -20.695 1.00 89.56 198 LEU A O 1
ATOM 1566 N N . PRO A 1 199 ? 25.654 -13.549 -21.043 1.00 90.31 199 PRO A N 1
ATOM 1567 C CA . PRO A 1 199 ? 24.971 -13.540 -22.340 1.00 90.31 199 PRO A CA 1
ATOM 1568 C C . PRO A 1 199 ? 23.491 -13.132 -22.269 1.00 90.31 199 PRO A C 1
ATOM 1570 O O . PRO A 1 199 ? 22.930 -12.712 -23.278 1.00 90.31 199 PRO A O 1
ATOM 1573 N N . ASP A 1 200 ? 22.871 -13.235 -21.095 1.00 92.94 200 ASP A N 1
ATOM 1574 C CA . ASP A 1 200 ? 21.425 -13.148 -20.871 1.00 92.94 200 ASP A CA 1
ATOM 1575 C C . ASP A 1 200 ? 21.033 -12.132 -19.779 1.00 92.94 200 ASP A C 1
ATOM 1577 O O . ASP A 1 200 ? 19.902 -12.138 -19.305 1.00 92.94 200 ASP A O 1
ATOM 1581 N N . LEU A 1 201 ? 21.940 -11.233 -19.374 1.00 95.31 201 LEU A N 1
ATOM 1582 C CA . LEU A 1 201 ? 21.681 -10.292 -18.278 1.00 95.31 201 LEU A CA 1
ATOM 1583 C C . LEU A 1 201 ? 20.461 -9.393 -18.549 1.00 95.31 201 LEU A C 1
ATOM 1585 O O . LEU A 1 201 ? 20.493 -8.568 -19.465 1.00 95.31 201 LEU A O 1
ATOM 1589 N N . VAL A 1 202 ? 19.444 -9.457 -17.688 1.00 96.81 202 VAL A N 1
ATOM 1590 C CA . VAL A 1 202 ? 18.276 -8.559 -17.700 1.00 96.81 202 VAL A CA 1
ATOM 1591 C C . VAL A 1 202 ? 18.328 -7.591 -16.525 1.00 96.81 202 VAL A C 1
ATOM 1593 O O . VAL A 1 202 ? 18.559 -7.978 -15.380 1.00 96.81 202 VAL A O 1
ATOM 1596 N N . MET A 1 203 ? 18.075 -6.310 -16.788 1.00 94.94 203 MET A N 1
ATOM 1597 C CA . MET A 1 203 ? 18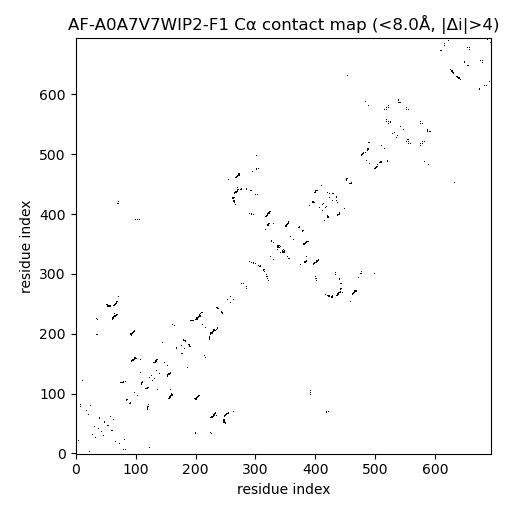.063 -5.265 -15.767 1.00 94.94 203 MET A CA 1
ATOM 1598 C C . MET A 1 203 ? 16.635 -4.887 -15.376 1.00 94.94 203 MET A C 1
ATOM 1600 O O . MET A 1 203 ? 15.832 -4.547 -16.235 1.00 94.94 203 MET A O 1
ATOM 1604 N N . LEU A 1 204 ? 16.332 -4.864 -14.078 1.00 96.19 204 LEU A N 1
ATOM 1605 C CA . LEU A 1 204 ? 15.078 -4.354 -13.528 1.00 96.19 204 LEU A CA 1
ATOM 1606 C C . LEU A 1 204 ? 15.349 -3.104 -12.688 1.00 96.19 204 LEU A C 1
ATOM 1608 O O . LEU A 1 204 ? 16.235 -3.098 -11.837 1.00 96.19 204 LEU A O 1
ATOM 1612 N N . MET A 1 205 ? 14.579 -2.042 -12.902 1.00 92.62 205 MET A N 1
ATOM 1613 C CA . MET A 1 205 ? 14.780 -0.742 -12.255 1.00 92.62 205 MET A CA 1
ATOM 1614 C C . MET A 1 205 ? 13.505 -0.311 -11.528 1.00 92.62 205 MET A C 1
ATOM 1616 O O . MET A 1 205 ? 12.533 0.056 -12.184 1.00 92.62 205 MET A O 1
ATOM 1620 N N . ASP A 1 206 ? 13.511 -0.315 -10.192 1.00 89.94 206 ASP A N 1
ATOM 1621 C CA . ASP A 1 206 ? 12.376 0.186 -9.398 1.00 89.94 206 ASP A CA 1
ATOM 1622 C C . ASP A 1 206 ? 12.488 1.701 -9.183 1.00 89.94 206 ASP A C 1
ATOM 1624 O O . ASP A 1 206 ? 13.578 2.219 -8.958 1.00 89.94 206 ASP A O 1
ATOM 1628 N N . GLU A 1 207 ? 11.373 2.421 -9.255 1.00 85.75 207 GLU A N 1
ATOM 1629 C CA . GLU A 1 207 ? 11.304 3.891 -9.262 1.00 85.75 207 GLU A CA 1
ATOM 1630 C C . GLU A 1 207 ? 12.239 4.553 -10.290 1.00 85.75 207 GLU A C 1
ATOM 1632 O O . GLU A 1 207 ? 13.055 5.429 -9.978 1.00 85.75 207 GLU A O 1
ATOM 1637 N N . SER A 1 208 ? 12.094 4.145 -11.555 1.00 86.75 208 SER A N 1
ATOM 1638 C CA . SER A 1 208 ? 13.027 4.498 -12.633 1.00 86.75 208 SER A CA 1
ATOM 1639 C C . SER A 1 208 ? 13.245 5.999 -12.884 1.00 86.75 208 SER A C 1
ATOM 1641 O O . SER A 1 208 ? 14.327 6.401 -13.329 1.00 86.75 208 SER A O 1
ATOM 1643 N N . HIS A 1 209 ? 12.286 6.852 -12.507 1.00 83.25 209 HIS A N 1
ATOM 1644 C CA . HIS A 1 209 ? 12.408 8.316 -12.555 1.00 83.25 209 HIS A CA 1
ATOM 1645 C C . HIS A 1 209 ? 13.583 8.875 -11.756 1.00 83.25 209 HIS A C 1
ATOM 1647 O O . HIS A 1 209 ? 14.091 9.951 -12.075 1.00 83.25 209 HIS A O 1
ATOM 1653 N N . ARG A 1 210 ? 14.081 8.135 -10.760 1.00 79.69 210 ARG A N 1
ATOM 1654 C CA . ARG A 1 210 ? 15.256 8.530 -9.976 1.00 79.69 210 ARG A CA 1
ATOM 1655 C C . ARG A 1 210 ? 16.574 8.374 -10.738 1.00 79.69 210 ARG A C 1
ATOM 1657 O O . ARG A 1 210 ? 17.559 9.018 -10.377 1.00 79.69 210 ARG A O 1
ATOM 1664 N N . TYR A 1 211 ? 16.621 7.558 -11.793 1.00 75.88 211 TYR A N 1
ATOM 1665 C CA . TYR A 1 211 ? 17.888 7.178 -12.425 1.00 75.88 211 TYR A CA 1
ATOM 1666 C C . TYR A 1 211 ? 18.307 8.062 -13.600 1.00 75.88 211 TYR A C 1
ATOM 1668 O O . TYR A 1 211 ? 19.507 8.188 -13.850 1.00 75.88 211 TYR A O 1
ATOM 1676 N N . ARG A 1 212 ? 17.358 8.681 -14.314 1.00 70.69 212 ARG A N 1
ATOM 1677 C CA . ARG A 1 212 ? 17.562 9.299 -15.643 1.00 70.69 212 ARG A CA 1
ATOM 1678 C C . ARG A 1 212 ? 18.618 10.416 -15.703 1.00 70.69 212 ARG A C 1
ATOM 1680 O O . ARG A 1 212 ? 19.238 10.590 -16.744 1.00 70.69 212 ARG A O 1
ATOM 1687 N N . ALA A 1 213 ? 18.883 11.123 -14.601 1.00 61.12 213 ALA A N 1
ATOM 1688 C CA . ALA A 1 213 ? 19.860 12.223 -14.545 1.00 61.12 213 ALA A CA 1
ATOM 1689 C C . ALA A 1 213 ? 21.095 11.942 -13.659 1.00 61.12 213 ALA A C 1
ATOM 1691 O O . ALA A 1 213 ? 21.906 12.837 -13.418 1.00 61.12 213 ALA A O 1
ATOM 1692 N N . SER A 1 214 ? 21.252 10.719 -13.139 1.00 63.69 214 SER A N 1
ATOM 1693 C CA . SER A 1 214 ? 22.310 10.406 -12.166 1.00 63.69 214 SER A CA 1
ATOM 1694 C C . SER A 1 214 ? 23.620 9.958 -12.833 1.00 63.69 214 SER A C 1
ATOM 1696 O O . SER A 1 214 ? 23.608 9.233 -13.822 1.00 63.69 214 SER A O 1
ATOM 1698 N N . ALA A 1 215 ? 24.780 10.347 -12.291 1.00 60.94 215 ALA A N 1
ATOM 1699 C CA . ALA A 1 215 ? 26.080 9.908 -12.821 1.00 60.94 215 ALA A CA 1
ATOM 1700 C C . ALA A 1 215 ? 26.260 8.377 -12.763 1.00 60.94 215 ALA A C 1
ATOM 1702 O O . ALA A 1 215 ? 26.852 7.791 -13.667 1.00 60.94 215 ALA A O 1
ATOM 1703 N N . GLY A 1 216 ? 25.699 7.727 -11.743 1.00 64.38 216 GLY A N 1
ATOM 1704 C CA . GLY A 1 216 ? 25.752 6.281 -11.556 1.00 64.38 216 GLY A CA 1
ATOM 1705 C C . GLY A 1 216 ? 25.018 5.499 -12.634 1.00 64.38 216 GLY A C 1
ATOM 1706 O O . GLY A 1 216 ? 25.426 4.382 -12.930 1.00 64.38 216 GLY A O 1
ATOM 1707 N N . ILE A 1 217 ? 23.997 6.072 -13.285 1.00 70.12 217 ILE A N 1
ATOM 1708 C CA . ILE A 1 217 ? 23.314 5.342 -14.353 1.00 70.12 217 ILE A CA 1
ATOM 1709 C C . ILE A 1 217 ? 24.175 5.212 -15.605 1.00 70.12 217 ILE A C 1
ATOM 1711 O O . ILE A 1 217 ? 24.127 4.183 -16.263 1.00 70.12 217 ILE A O 1
ATOM 1715 N N . ARG A 1 218 ? 25.021 6.210 -15.901 1.00 71.75 218 ARG A N 1
ATOM 1716 C CA . ARG A 1 218 ? 26.008 6.094 -16.985 1.00 71.75 218 ARG A CA 1
ATOM 1717 C C . ARG A 1 218 ? 26.983 4.954 -16.706 1.00 71.75 218 ARG A C 1
ATOM 1719 O O . ARG A 1 218 ? 27.242 4.154 -17.592 1.00 71.75 218 ARG A O 1
ATOM 1726 N N . ALA A 1 219 ? 27.436 4.832 -15.457 1.00 67.12 219 ALA A N 1
ATOM 1727 C CA . ALA A 1 219 ? 28.338 3.758 -15.050 1.00 67.12 219 ALA A CA 1
ATOM 1728 C C . ALA A 1 219 ? 27.704 2.360 -15.158 1.00 67.12 219 ALA A C 1
ATOM 1730 O O . ALA A 1 219 ? 28.440 1.395 -15.344 1.00 67.12 219 ALA A O 1
ATOM 1731 N N . ILE A 1 220 ? 26.375 2.261 -15.035 1.00 73.75 220 ILE A N 1
ATOM 1732 C CA . ILE A 1 220 ? 25.604 1.011 -15.105 1.00 73.75 220 ILE A CA 1
ATOM 1733 C C . ILE A 1 220 ? 25.128 0.695 -16.532 1.00 73.75 220 ILE A C 1
ATOM 1735 O O . ILE A 1 220 ? 25.024 -0.478 -16.875 1.00 73.75 220 ILE A O 1
ATOM 1739 N N . ASN A 1 221 ? 24.909 1.699 -17.392 1.00 79.44 221 ASN A N 1
ATOM 1740 C CA . ASN A 1 221 ? 24.583 1.488 -18.810 1.00 79.44 221 ASN A CA 1
ATOM 1741 C C . ASN A 1 221 ? 25.659 0.655 -19.534 1.00 79.44 221 ASN A C 1
ATOM 1743 O O . ASN A 1 221 ? 25.347 -0.092 -20.458 1.00 79.44 221 ASN A O 1
ATOM 1747 N N . GLU A 1 222 ? 26.913 0.737 -19.079 1.00 80.88 222 GLU A N 1
ATOM 1748 C CA . GLU A 1 222 ? 28.031 -0.064 -19.589 1.00 80.88 222 GLU A CA 1
ATOM 1749 C C . GLU A 1 222 ? 27.850 -1.585 -19.391 1.00 80.88 222 GLU A C 1
ATOM 1751 O O . GLU A 1 222 ? 28.513 -2.346 -20.088 1.00 80.88 222 GLU A O 1
ATOM 1756 N N . LEU A 1 223 ? 26.931 -2.044 -18.522 1.00 85.25 223 LEU A N 1
ATOM 1757 C CA . LEU A 1 223 ? 26.599 -3.474 -18.387 1.00 85.25 223 LEU A CA 1
ATOM 1758 C C . LEU A 1 223 ? 25.990 -4.057 -19.671 1.00 85.25 223 LEU A C 1
ATOM 1760 O O . LEU A 1 223 ? 26.046 -5.270 -19.880 1.00 85.25 223 LEU A O 1
ATOM 1764 N N . LYS A 1 224 ? 25.388 -3.202 -20.514 1.00 88.00 224 LYS A N 1
ATOM 1765 C CA . LYS A 1 224 ? 24.716 -3.578 -21.767 1.00 88.00 224 LYS A CA 1
ATOM 1766 C C . LYS A 1 224 ? 23.828 -4.825 -21.599 1.00 88.00 224 LYS A C 1
ATOM 1768 O O . LYS A 1 224 ? 24.101 -5.846 -22.237 1.00 88.00 224 LYS A O 1
ATOM 1773 N N . PRO A 1 225 ? 22.836 -4.803 -20.688 1.00 93.00 225 PRO A N 1
ATOM 1774 C CA . PRO A 1 225 ? 21.911 -5.921 -20.527 1.00 93.00 225 PRO A CA 1
ATOM 1775 C C . PRO A 1 225 ? 21.145 -6.176 -21.833 1.00 93.00 225 PRO A C 1
ATOM 1777 O O . PRO A 1 225 ? 20.976 -5.267 -22.645 1.00 93.00 225 PRO A O 1
ATOM 1780 N N . ILE A 1 226 ? 20.659 -7.403 -22.027 1.00 95.12 226 ILE A N 1
ATOM 1781 C CA . ILE A 1 226 ? 19.867 -7.765 -23.214 1.00 95.12 226 ILE A CA 1
ATOM 1782 C C . ILE A 1 226 ? 18.485 -7.099 -23.213 1.00 95.12 226 ILE A C 1
ATOM 1784 O O . ILE A 1 226 ? 17.877 -6.941 -24.268 1.00 95.12 226 ILE A O 1
ATOM 1788 N N . LEU A 1 227 ? 17.998 -6.713 -22.028 1.00 95.69 227 LEU A N 1
ATOM 1789 C CA . LEU A 1 227 ? 16.718 -6.046 -21.824 1.00 95.69 227 LEU A CA 1
ATOM 1790 C C . LEU A 1 227 ? 16.713 -5.255 -20.506 1.00 95.69 227 LEU A C 1
ATOM 1792 O O . LEU A 1 227 ? 17.191 -5.737 -19.476 1.00 95.69 227 LEU A O 1
ATOM 1796 N N . GLY A 1 228 ? 16.136 -4.055 -20.534 1.00 95.19 228 GLY A N 1
ATOM 1797 C CA . GLY A 1 228 ? 15.822 -3.227 -19.373 1.00 95.19 228 GLY A CA 1
ATOM 1798 C C . GLY A 1 228 ? 14.319 -3.146 -19.117 1.00 95.19 228 GLY A C 1
ATOM 1799 O O . GLY A 1 228 ? 13.548 -2.794 -20.007 1.00 95.19 228 GLY A O 1
ATOM 1800 N N . LEU A 1 229 ? 13.905 -3.430 -17.885 1.00 97.06 229 LEU A N 1
ATOM 1801 C CA . LEU A 1 229 ? 12.527 -3.337 -17.413 1.00 97.06 229 LEU A CA 1
ATOM 1802 C C . LEU A 1 229 ? 12.446 -2.255 -16.334 1.00 97.06 229 LEU A C 1
ATOM 1804 O O . LEU A 1 229 ? 12.858 -2.444 -15.188 1.00 97.06 229 LEU A O 1
ATOM 1808 N N . GLU A 1 230 ? 11.933 -1.093 -16.713 1.00 94.62 230 GLU A N 1
ATOM 1809 C CA . GLU A 1 230 ? 11.738 0.048 -15.825 1.00 94.62 230 GLU A CA 1
ATOM 1810 C C . GLU A 1 230 ? 10.342 -0.011 -15.194 1.00 94.62 230 GLU A C 1
ATOM 1812 O O . GLU A 1 230 ? 9.348 -0.168 -15.896 1.00 94.62 230 GLU A O 1
ATOM 1817 N N . LEU A 1 231 ? 10.248 0.138 -13.870 1.00 93.88 231 LEU A N 1
ATOM 1818 C CA . LEU A 1 231 ? 8.980 0.243 -13.152 1.00 93.88 231 LEU A CA 1
ATOM 1819 C C . LEU A 1 231 ? 8.919 1.570 -12.404 1.00 93.88 231 LEU A C 1
ATOM 1821 O O . LEU A 1 231 ? 9.806 1.908 -11.620 1.00 93.88 231 LEU A O 1
ATOM 1825 N N . THR A 1 232 ? 7.845 2.330 -12.595 1.00 88.00 232 THR A N 1
ATOM 1826 C CA . THR A 1 232 ? 7.623 3.557 -11.822 1.00 88.00 232 THR A CA 1
ATOM 1827 C C . THR A 1 232 ? 6.152 3.947 -11.786 1.00 88.00 232 THR A C 1
ATOM 1829 O O . THR A 1 232 ? 5.374 3.482 -12.604 1.00 88.00 232 THR A O 1
ATOM 1832 N N . ALA A 1 233 ? 5.758 4.787 -10.827 1.00 82.56 233 ALA A N 1
ATOM 1833 C CA . ALA A 1 233 ? 4.433 5.411 -10.831 1.00 82.56 233 ALA A CA 1
ATOM 1834 C C . ALA A 1 233 ? 4.418 6.784 -11.526 1.00 82.56 233 ALA A C 1
ATOM 1836 O O . ALA A 1 233 ? 3.348 7.302 -11.822 1.00 82.56 233 ALA A O 1
ATOM 1837 N N . THR A 1 234 ? 5.590 7.373 -11.774 1.00 79.75 234 THR A N 1
ATOM 1838 C CA . THR A 1 234 ? 5.744 8.730 -12.311 1.00 79.75 234 THR A CA 1
ATOM 1839 C C . THR A 1 234 ? 6.705 8.688 -13.501 1.00 79.75 234 THR A C 1
ATOM 1841 O O . THR A 1 234 ? 7.914 8.832 -13.309 1.00 79.75 234 THR A O 1
ATOM 1844 N N . PRO A 1 235 ? 6.219 8.445 -14.732 1.00 86.88 235 PRO A N 1
ATOM 1845 C CA . PRO A 1 235 ? 7.061 8.274 -15.918 1.00 86.88 235 PRO A CA 1
ATOM 1846 C C . PRO A 1 235 ? 7.551 9.615 -16.492 1.00 86.88 235 PRO A C 1
ATOM 1848 O O . PRO A 1 235 ? 7.429 9.892 -17.683 1.00 86.88 235 PRO A O 1
ATOM 1851 N N . PHE A 1 236 ? 8.073 10.487 -15.633 1.00 83.62 236 PHE A N 1
ATOM 1852 C CA . PHE A 1 236 ? 8.627 11.782 -16.008 1.00 83.62 236 PHE A CA 1
ATOM 1853 C C . PHE A 1 236 ? 9.738 12.204 -15.044 1.00 83.62 236 PHE A C 1
ATOM 1855 O O . PHE A 1 236 ? 9.814 11.744 -13.904 1.00 83.62 236 PHE A O 1
ATOM 1862 N N . VAL A 1 237 ? 10.607 13.106 -15.500 1.00 80.88 237 VAL A N 1
ATOM 1863 C CA . VAL A 1 237 ? 11.630 13.757 -14.672 1.00 80.88 237 VAL A CA 1
ATOM 1864 C C . VAL A 1 237 ? 11.246 15.215 -14.460 1.00 80.88 237 VAL A C 1
ATOM 1866 O O . VAL A 1 237 ? 10.987 15.938 -15.421 1.00 80.88 237 VAL A O 1
ATOM 1869 N N . GLU A 1 238 ? 11.240 15.677 -13.212 1.00 73.19 238 GLU A N 1
ATOM 1870 C CA . GLU A 1 238 ? 11.070 17.101 -12.918 1.00 73.19 238 GLU A CA 1
ATOM 1871 C C . GLU A 1 238 ? 12.341 17.880 -13.277 1.00 73.19 238 GLU A C 1
ATOM 1873 O O . GLU A 1 238 ? 13.433 17.594 -12.783 1.00 73.19 238 GLU A O 1
ATOM 1878 N N . THR A 1 239 ? 12.197 18.891 -14.129 1.00 72.75 239 THR A N 1
ATOM 1879 C CA . THR A 1 239 ? 13.262 19.841 -14.464 1.00 72.75 239 THR A CA 1
ATOM 1880 C C . THR A 1 239 ? 12.860 21.251 -14.044 1.00 72.75 239 THR A C 1
ATOM 1882 O O . THR A 1 239 ? 11.685 21.539 -13.819 1.00 72.75 239 THR A O 1
ATOM 1885 N N . SER A 1 240 ? 13.822 22.177 -14.007 1.00 69.19 240 SER A N 1
ATOM 1886 C CA . SER A 1 240 ? 13.552 23.600 -13.749 1.00 69.19 240 SER A CA 1
ATOM 1887 C C . SER A 1 240 ? 12.610 24.250 -14.772 1.00 69.19 240 SER A C 1
ATOM 1889 O O . SER A 1 240 ? 12.074 25.320 -14.502 1.00 69.19 240 SER A O 1
ATOM 1891 N N . ARG A 1 241 ? 12.398 23.615 -15.935 1.00 70.12 241 ARG A N 1
ATOM 1892 C CA . ARG A 1 241 ? 11.495 24.073 -17.003 1.00 70.12 241 ARG A CA 1
ATOM 1893 C C . ARG A 1 241 ? 10.175 23.293 -17.067 1.00 70.12 241 ARG A C 1
ATOM 1895 O O . ARG A 1 241 ? 9.373 23.567 -17.952 1.00 70.12 241 ARG A O 1
ATOM 1902 N N . GLY A 1 242 ? 9.949 22.338 -16.162 1.00 70.19 242 GLY A N 1
ATOM 1903 C CA . GLY A 1 242 ? 8.755 21.488 -16.133 1.00 70.19 242 GLY A CA 1
ATOM 1904 C C . GLY A 1 242 ? 9.066 19.990 -16.158 1.00 70.19 242 GLY A C 1
ATOM 1905 O O . GLY A 1 242 ? 10.227 19.576 -16.133 1.00 70.19 242 GLY A O 1
ATOM 1906 N N . ALA A 1 243 ? 8.016 19.170 -16.181 1.00 75.81 243 ALA A N 1
ATOM 1907 C CA . ALA A 1 243 ? 8.128 17.716 -16.244 1.00 75.81 243 ALA A CA 1
ATOM 1908 C C . ALA A 1 243 ? 8.474 17.255 -17.670 1.00 75.81 243 ALA A C 1
ATOM 1910 O O . ALA A 1 243 ? 7.769 17.594 -18.618 1.00 75.81 243 ALA A O 1
ATOM 1911 N N . LEU A 1 244 ? 9.546 16.475 -17.815 1.00 82.12 244 LEU A N 1
ATOM 1912 C CA . LEU A 1 244 ? 9.933 15.831 -19.069 1.00 82.12 244 LEU A CA 1
ATOM 1913 C C . LEU A 1 244 ? 9.459 14.366 -19.049 1.00 82.12 244 LEU A C 1
ATOM 1915 O O . LEU A 1 244 ? 10.001 13.594 -18.251 1.00 82.12 244 LEU A O 1
ATOM 1919 N N . PRO A 1 245 ? 8.464 13.972 -19.866 1.00 85.31 245 PRO A N 1
ATOM 1920 C CA . PRO A 1 245 ? 7.962 12.601 -19.897 1.00 85.31 245 PRO A CA 1
ATOM 1921 C C . PRO A 1 245 ? 8.989 11.636 -20.493 1.00 85.31 245 PRO A C 1
ATOM 1923 O O . PRO A 1 245 ? 9.839 12.028 -21.295 1.00 85.31 245 PRO A O 1
ATOM 1926 N N . PHE A 1 246 ? 8.896 10.366 -20.107 1.00 89.94 246 PHE A N 1
ATOM 1927 C CA . PHE A 1 246 ? 9.698 9.309 -20.712 1.00 89.94 246 PHE A CA 1
ATOM 1928 C C . PHE A 1 246 ? 9.192 8.990 -22.116 1.00 89.94 246 PHE A C 1
ATOM 1930 O O . PHE A 1 246 ? 8.001 9.065 -22.411 1.00 89.94 246 PHE A O 1
ATOM 1937 N N . LYS A 1 247 ? 10.121 8.581 -22.968 1.00 92.19 247 LYS A N 1
ATOM 1938 C CA . LYS A 1 247 ? 9.901 8.185 -24.354 1.00 92.19 247 LYS A CA 1
ATOM 1939 C C . LYS A 1 247 ? 9.784 6.676 -24.529 1.00 92.19 247 LYS A C 1
ATOM 1941 O O . LYS A 1 247 ? 9.355 6.247 -25.592 1.00 92.19 247 LYS A O 1
ATOM 1946 N N . ASN A 1 248 ? 10.139 5.889 -23.515 1.00 93.88 248 ASN A N 1
ATOM 1947 C CA . ASN A 1 248 ? 10.090 4.426 -23.547 1.00 93.88 248 ASN A CA 1
ATOM 1948 C C . ASN A 1 248 ? 8.902 3.814 -22.784 1.00 93.88 248 ASN A C 1
ATOM 1950 O O . ASN A 1 248 ? 8.956 2.644 -22.401 1.00 93.88 248 ASN A O 1
ATOM 1954 N N . VAL A 1 249 ? 7.845 4.585 -22.507 1.00 93.81 249 VAL A N 1
ATOM 1955 C CA . VAL A 1 249 ? 6.665 4.081 -21.787 1.00 93.81 249 VAL A CA 1
ATOM 1956 C C . VAL A 1 249 ? 5.879 3.141 -22.691 1.00 93.81 249 VAL A C 1
ATOM 1958 O O . VAL A 1 249 ? 5.327 3.567 -23.705 1.00 93.81 249 VAL A O 1
ATOM 1961 N N . ILE A 1 250 ? 5.812 1.864 -22.318 1.00 95.19 250 ILE A N 1
ATOM 1962 C CA . ILE A 1 250 ? 5.071 0.854 -23.083 1.00 95.19 250 ILE A CA 1
ATOM 1963 C C . ILE A 1 250 ? 3.658 0.626 -22.553 1.00 95.19 250 ILE A C 1
ATOM 1965 O O . ILE A 1 250 ? 2.736 0.320 -23.305 1.00 95.19 250 ILE A O 1
ATOM 1969 N N . ILE A 1 251 ? 3.473 0.805 -21.250 1.00 92.31 251 ILE A N 1
ATOM 1970 C CA . ILE A 1 251 ? 2.163 0.803 -20.614 1.00 92.31 251 ILE A CA 1
ATOM 1971 C C . ILE A 1 251 ? 2.123 1.923 -19.592 1.00 92.31 251 ILE A C 1
ATOM 1973 O O . ILE A 1 251 ? 3.062 2.090 -18.813 1.00 92.31 251 ILE A O 1
ATOM 1977 N N . ASP A 1 252 ? 1.016 2.656 -19.603 1.00 88.75 252 ASP A N 1
ATOM 1978 C CA . ASP A 1 252 ? 0.693 3.651 -18.597 1.00 88.75 252 ASP A CA 1
ATOM 1979 C C . ASP A 1 252 ? -0.619 3.276 -17.908 1.00 88.75 252 ASP A C 1
ATOM 1981 O O . ASP A 1 252 ? -1.683 3.203 -18.527 1.00 88.75 252 ASP A O 1
ATOM 1985 N N . TYR A 1 253 ? -0.517 2.969 -16.619 1.00 88.44 253 TYR A N 1
ATOM 1986 C CA . TYR A 1 253 ? -1.630 2.684 -15.730 1.00 88.44 253 TYR A CA 1
ATOM 1987 C C . TYR A 1 253 ? -1.641 3.738 -14.615 1.00 88.44 253 TYR A C 1
ATOM 1989 O O . TYR A 1 253 ? -1.068 3.515 -13.536 1.00 88.44 253 TYR A O 1
ATOM 1997 N N . PRO A 1 254 ? -2.256 4.905 -14.872 1.00 80.94 254 PRO A N 1
ATOM 1998 C CA . PRO A 1 254 ? -2.208 6.042 -13.968 1.00 80.94 254 PRO A CA 1
ATOM 1999 C C . PRO A 1 254 ? -3.044 5.804 -12.708 1.00 80.94 254 PRO A C 1
ATOM 2001 O O . PRO A 1 254 ? -3.925 4.940 -12.652 1.00 80.94 254 PRO A O 1
ATOM 2004 N N . LEU A 1 255 ? -2.797 6.618 -11.678 1.00 78.19 255 LEU A N 1
ATOM 2005 C CA . LEU A 1 255 ? -3.493 6.501 -10.395 1.00 78.19 255 LEU A CA 1
ATOM 2006 C C . LEU A 1 255 ? -5.015 6.658 -10.528 1.00 78.19 255 LEU A C 1
ATOM 2008 O O . LEU A 1 255 ? -5.753 5.923 -9.878 1.00 78.19 255 LEU A O 1
ATOM 2012 N N . GLY A 1 256 ? -5.488 7.537 -11.414 1.00 77.12 256 GLY A N 1
ATOM 2013 C CA . GLY A 1 256 ? -6.908 7.682 -11.736 1.00 77.12 256 GLY A CA 1
ATOM 2014 C C . GLY A 1 256 ? -7.567 6.377 -12.170 1.00 77.12 256 GLY A C 1
ATOM 2015 O O . GLY A 1 256 ? -8.664 6.066 -11.710 1.00 77.12 256 GLY A O 1
ATOM 2016 N N . GLN A 1 257 ? -6.885 5.574 -12.990 1.00 81.56 257 GLN A N 1
ATOM 2017 C CA . GLN A 1 257 ? -7.392 4.264 -13.396 1.00 81.56 257 GLN A CA 1
ATOM 2018 C C . GLN A 1 257 ? -7.341 3.261 -12.238 1.00 81.56 257 GLN A C 1
ATOM 2020 O O . GLN A 1 257 ? -8.302 2.535 -12.012 1.00 81.56 257 GLN A O 1
ATOM 2025 N N . ALA A 1 258 ? -6.271 3.273 -11.435 1.00 83.06 258 ALA A N 1
ATOM 2026 C CA . ALA A 1 258 ? -6.178 2.436 -10.237 1.00 83.06 258 ALA A CA 1
ATOM 2027 C C . ALA A 1 258 ? -7.312 2.694 -9.231 1.00 83.06 258 ALA A C 1
ATOM 2029 O O . ALA A 1 258 ? -7.783 1.751 -8.593 1.00 83.06 258 ALA A O 1
ATOM 2030 N N . MET A 1 259 ? -7.743 3.953 -9.102 1.00 79.69 259 MET A N 1
ATOM 2031 C CA . MET A 1 259 ? -8.903 4.338 -8.298 1.00 79.69 259 MET A CA 1
ATOM 2032 C C . MET A 1 259 ? -10.207 3.833 -8.925 1.00 79.69 259 MET A C 1
ATOM 2034 O O . MET A 1 259 ? -10.999 3.215 -8.224 1.00 79.69 259 MET A O 1
ATOM 2038 N N . LYS A 1 260 ? -10.413 4.031 -10.236 1.00 81.94 260 LYS A N 1
ATOM 2039 C CA . LYS A 1 260 ? -11.609 3.537 -10.949 1.00 81.94 260 LYS A CA 1
ATOM 2040 C C . LYS A 1 260 ? -11.787 2.023 -10.813 1.00 81.94 260 LYS A C 1
ATOM 2042 O O . LYS A 1 260 ? -12.896 1.567 -10.565 1.00 81.94 260 LYS A O 1
ATOM 2047 N N . ASP A 1 261 ? -10.693 1.274 -10.904 1.00 85.50 261 ASP A N 1
ATOM 2048 C CA . ASP A 1 261 ? -10.703 -0.192 -10.836 1.00 85.50 261 ASP A CA 1
ATOM 2049 C C . ASP A 1 261 ? -10.722 -0.724 -9.388 1.00 85.50 261 ASP A C 1
ATOM 2051 O O . ASP A 1 261 ? -10.673 -1.931 -9.156 1.00 85.50 261 ASP A O 1
ATOM 2055 N N . GLY A 1 262 ? -10.773 0.162 -8.388 1.00 86.31 262 GLY A N 1
ATOM 2056 C CA . GLY A 1 262 ? -10.927 -0.221 -6.989 1.00 86.31 262 GLY A CA 1
ATOM 2057 C C . GLY A 1 262 ? -9.687 -0.841 -6.338 1.00 86.31 262 GLY A C 1
ATOM 2058 O O . GLY A 1 262 ? -9.805 -1.545 -5.337 1.00 86.31 262 GLY A O 1
ATOM 2059 N N . PHE A 1 263 ? -8.484 -0.602 -6.873 1.00 85.31 263 PHE A N 1
ATOM 2060 C CA . PHE A 1 263 ? -7.240 -1.187 -6.342 1.00 85.31 263 PHE A CA 1
ATOM 2061 C C . PHE A 1 263 ? -6.569 -0.370 -5.237 1.00 85.31 263 PHE A C 1
ATOM 2063 O O . PHE A 1 263 ? -5.589 -0.832 -4.639 1.00 85.31 263 PHE A O 1
ATOM 2070 N N . VAL A 1 264 ? -7.081 0.830 -4.977 1.00 84.88 264 VAL A N 1
ATOM 2071 C CA . VAL A 1 264 ? -6.564 1.783 -3.995 1.00 84.88 264 VAL A CA 1
ATOM 2072 C C . VAL A 1 264 ? -7.707 2.486 -3.253 1.00 84.88 264 VAL A C 1
ATOM 2074 O O . VAL A 1 264 ? -8.838 2.525 -3.753 1.00 84.88 264 VAL A O 1
ATOM 2077 N N . LYS A 1 265 ? -7.403 3.049 -2.078 1.00 86.00 265 LYS A N 1
ATOM 2078 C CA . LYS A 1 265 ? -8.278 3.963 -1.334 1.00 86.00 265 LYS A CA 1
ATOM 2079 C C . LYS A 1 265 ? -8.603 5.210 -2.157 1.00 86.00 265 LYS A C 1
ATOM 2081 O O . LYS A 1 265 ? -7.862 5.573 -3.072 1.00 86.00 265 LYS A O 1
ATOM 2086 N N . GLU A 1 266 ? -9.683 5.881 -1.792 1.00 83.62 266 GLU A N 1
ATOM 2087 C CA . GLU A 1 266 ? -10.106 7.148 -2.374 1.00 83.62 266 GLU A CA 1
ATOM 2088 C C . GLU A 1 266 ? -9.609 8.318 -1.518 1.00 83.62 266 GLU A C 1
ATOM 2090 O O . GLU A 1 266 ? -9.985 8.444 -0.351 1.00 83.62 266 GLU A O 1
ATOM 2095 N N . PRO A 1 267 ? -8.715 9.168 -2.044 1.00 81.44 267 PRO A N 1
ATOM 2096 C CA . PRO A 1 267 ? -8.273 10.351 -1.326 1.00 81.44 267 PRO A CA 1
ATOM 2097 C C . PRO A 1 267 ? -9.377 11.419 -1.282 1.00 81.44 267 PRO A C 1
ATOM 2099 O O . PRO A 1 267 ? -9.962 11.780 -2.307 1.00 81.44 267 PRO A O 1
ATOM 2102 N N . ALA A 1 268 ? -9.600 11.970 -0.092 1.00 81.19 268 ALA A N 1
ATOM 2103 C CA . ALA A 1 268 ? -10.511 13.073 0.160 1.00 81.19 268 ALA A CA 1
ATOM 2104 C C . ALA A 1 268 ? -9.767 14.263 0.774 1.00 81.19 268 ALA A C 1
ATOM 2106 O O . ALA A 1 268 ? -8.992 14.116 1.724 1.00 81.19 268 ALA A O 1
ATOM 2107 N N . VAL A 1 269 ? -10.017 15.454 0.236 1.00 81.19 269 VAL A N 1
ATOM 2108 C CA . VAL A 1 269 ? -9.520 16.711 0.799 1.00 81.19 269 VAL A CA 1
ATOM 2109 C C . VAL A 1 269 ? -10.523 17.201 1.826 1.00 81.19 269 VAL A C 1
ATOM 2111 O O . VAL A 1 269 ? -11.711 17.317 1.533 1.00 81.19 269 VAL A O 1
ATOM 2114 N N . VAL A 1 270 ? -10.029 17.496 3.021 1.00 79.94 270 VAL A N 1
ATOM 2115 C CA . VAL A 1 270 ? -10.844 17.815 4.185 1.00 79.94 270 VAL A CA 1
ATOM 2116 C C . VAL A 1 270 ? -10.662 19.279 4.572 1.00 79.94 270 VAL A C 1
ATOM 2118 O O . VAL A 1 270 ? -9.532 19.750 4.743 1.00 79.94 270 VAL A O 1
ATOM 2121 N N . THR A 1 271 ? -11.777 19.995 4.729 1.00 78.19 271 THR A N 1
ATOM 2122 C CA . THR A 1 271 ? -11.812 21.364 5.264 1.00 78.19 271 THR A CA 1
ATOM 2123 C C . THR A 1 271 ? -13.000 21.580 6.205 1.00 78.19 271 THR A C 1
ATOM 2125 O O . THR A 1 271 ? -13.885 20.737 6.256 1.00 78.19 271 THR A O 1
ATOM 2128 N N . ARG A 1 272 ? -13.045 22.692 6.952 1.00 72.75 272 ARG A N 1
ATOM 2129 C CA . ARG A 1 272 ? -14.221 23.065 7.756 1.00 72.75 272 ARG A CA 1
ATOM 2130 C C . ARG A 1 272 ? -15.226 23.854 6.926 1.00 72.75 272 ARG A C 1
ATOM 2132 O O . ARG A 1 272 ? -14.839 24.653 6.068 1.00 72.75 272 ARG A O 1
ATOM 2139 N N . LYS A 1 273 ? -16.506 23.697 7.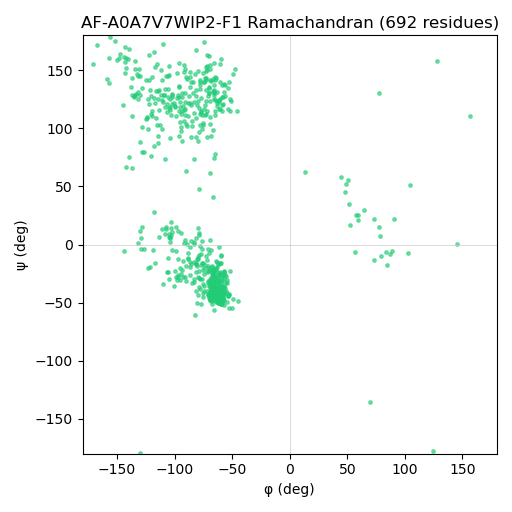253 1.00 69.06 273 LYS A N 1
ATOM 2140 C CA . LYS A 1 273 ? -17.584 24.554 6.752 1.00 69.06 273 LYS A CA 1
ATOM 2141 C C . LYS A 1 273 ? -17.287 26.015 7.109 1.00 69.06 273 LYS A C 1
ATOM 2143 O O . LYS A 1 273 ? -16.935 26.320 8.245 1.00 69.06 273 LYS A O 1
ATOM 2148 N N . ASN A 1 274 ? -17.390 26.914 6.129 1.00 66.31 274 ASN A N 1
ATOM 2149 C CA . ASN A 1 274 ? -17.136 28.355 6.284 1.00 66.31 274 ASN A CA 1
ATOM 2150 C C . ASN A 1 274 ? -15.730 28.733 6.801 1.00 66.31 274 ASN A C 1
ATOM 2152 O O . ASN A 1 274 ? -15.556 29.800 7.392 1.00 66.31 274 ASN A O 1
ATOM 2156 N N . PHE A 1 275 ? -14.711 27.892 6.586 1.00 70.69 275 PHE A N 1
ATOM 2157 C CA . PHE A 1 275 ? -13.341 28.249 6.954 1.00 70.69 275 PHE A CA 1
ATOM 2158 C C . PHE A 1 275 ? -12.851 29.463 6.156 1.00 70.69 275 PHE A C 1
ATOM 2160 O O . PHE A 1 275 ? -12.793 29.424 4.927 1.00 70.69 275 PHE A O 1
ATOM 2167 N N . ASN A 1 276 ? -12.434 30.515 6.861 1.00 71.94 276 ASN A N 1
ATOM 2168 C CA . ASN A 1 276 ? -11.786 31.671 6.260 1.00 71.94 276 ASN A CA 1
ATOM 2169 C C . ASN A 1 276 ? -10.384 31.857 6.866 1.00 71.94 276 ASN A C 1
ATOM 2171 O O . ASN A 1 276 ? -10.282 32.208 8.042 1.00 71.94 276 ASN A O 1
ATOM 2175 N N . PRO A 1 277 ? -9.300 31.662 6.092 1.00 72.75 277 PRO A N 1
ATOM 2176 C CA . PRO A 1 277 ? -7.943 31.885 6.588 1.00 72.75 277 PRO A CA 1
ATOM 2177 C C . PRO A 1 277 ? -7.613 33.375 6.784 1.00 72.75 277 PRO A C 1
ATOM 2179 O O . PRO A 1 277 ? -6.593 33.698 7.397 1.00 72.75 277 PRO A O 1
ATOM 2182 N N . ALA A 1 278 ? -8.428 34.298 6.257 1.00 73.62 278 ALA A N 1
ATOM 2183 C CA . ALA A 1 278 ? -8.165 35.729 6.335 1.00 73.62 278 ALA A CA 1
ATOM 2184 C C . ALA A 1 278 ? -8.163 36.218 7.794 1.00 73.62 278 ALA A C 1
ATOM 2186 O O . ALA A 1 278 ? -9.147 36.088 8.515 1.00 73.62 278 ALA A O 1
ATOM 2187 N N . GLY A 1 279 ? -7.042 36.808 8.219 1.00 72.19 279 GLY A N 1
ATOM 2188 C CA . GLY A 1 279 ? -6.863 37.339 9.574 1.00 72.19 279 GLY A CA 1
ATOM 2189 C C . GLY A 1 279 ? -6.316 36.338 10.598 1.00 72.19 279 GLY A C 1
ATOM 2190 O O . GLY A 1 279 ? -5.995 36.744 11.713 1.00 72.19 279 GLY A O 1
ATOM 2191 N N . MET A 1 280 ? -6.143 35.062 10.238 1.00 79.06 280 MET A N 1
ATOM 2192 C CA . MET A 1 280 ? -5.489 34.074 11.101 1.00 79.06 280 MET A CA 1
ATOM 2193 C C . MET A 1 280 ? -3.967 34.088 10.914 1.00 79.06 280 MET A C 1
ATOM 2195 O O . MET A 1 280 ? -3.455 34.254 9.806 1.00 79.06 280 MET A O 1
ATOM 2199 N N . SER A 1 281 ? -3.220 33.866 11.999 1.00 85.31 281 SER A N 1
ATOM 2200 C CA . SER A 1 281 ? -1.778 33.630 11.899 1.00 85.31 281 SER A CA 1
ATOM 2201 C C . SER A 1 281 ? -1.499 32.244 11.307 1.00 85.31 281 SER A C 1
ATOM 2203 O O . SER A 1 281 ? -2.284 31.310 11.479 1.00 85.31 281 SER A O 1
ATOM 2205 N N . LEU A 1 282 ? -0.343 32.078 10.655 1.00 81.19 282 LEU A N 1
ATOM 2206 C CA . LEU A 1 282 ? 0.076 30.776 10.118 1.00 81.19 282 LEU A CA 1
ATOM 2207 C C . LEU A 1 282 ? 0.104 29.688 11.202 1.00 81.19 282 LEU A C 1
ATOM 2209 O O . LEU A 1 282 ? -0.358 28.580 10.964 1.00 81.19 282 LEU A O 1
ATOM 2213 N N . GLN A 1 283 ? 0.565 30.027 12.409 1.00 84.31 283 GLN A N 1
ATOM 2214 C CA . GLN A 1 283 ? 0.599 29.098 13.543 1.00 84.31 283 GLN A CA 1
ATOM 2215 C C . GLN A 1 283 ? -0.805 28.680 14.001 1.00 84.31 283 GLN A C 1
ATOM 2217 O O . GLN A 1 283 ? -1.013 27.520 14.346 1.00 84.31 283 GLN A O 1
ATOM 2222 N N . ALA A 1 284 ? -1.782 29.595 13.977 1.00 84.31 284 ALA A N 1
ATOM 2223 C CA . ALA A 1 284 ? -3.165 29.272 14.323 1.00 84.31 284 ALA A CA 1
ATOM 2224 C C . ALA A 1 284 ? -3.789 28.310 13.300 1.00 84.31 284 ALA A C 1
ATOM 2226 O O . ALA A 1 284 ? -4.464 27.360 13.687 1.00 84.31 284 ALA A O 1
ATOM 2227 N N . ILE A 1 285 ? -3.516 28.512 12.006 1.00 83.38 285 ILE A N 1
ATOM 2228 C CA . ILE A 1 285 ? -3.962 27.605 10.938 1.00 83.38 285 ILE A CA 1
ATOM 2229 C C . ILE A 1 285 ? -3.286 26.232 11.075 1.00 83.38 285 ILE A C 1
ATOM 2231 O O . ILE A 1 285 ? -3.955 25.208 10.957 1.00 83.38 285 ILE A O 1
ATOM 2235 N N . GLU A 1 286 ? -1.976 26.193 11.340 1.00 88.38 286 GLU A N 1
ATOM 2236 C CA . GLU A 1 286 ? -1.230 24.943 11.553 1.00 88.38 286 GLU A CA 1
ATOM 2237 C C . GLU A 1 286 ? -1.784 24.154 12.745 1.00 88.38 286 GLU A C 1
ATOM 2239 O O . GLU A 1 286 ? -2.040 22.954 12.623 1.00 88.38 286 GLU A O 1
ATOM 2244 N N . ARG A 1 287 ? -2.035 24.833 13.871 1.00 87.00 287 ARG A N 1
ATOM 2245 C CA . ARG A 1 287 ? -2.643 24.222 15.056 1.00 87.00 287 ARG A CA 1
ATOM 2246 C C . ARG A 1 287 ? -4.038 23.678 14.757 1.00 87.00 287 ARG A C 1
ATOM 2248 O O . ARG A 1 287 ? -4.327 22.545 15.128 1.00 87.00 287 ARG A O 1
ATOM 2255 N N . LEU A 1 288 ? -4.865 24.443 14.044 1.00 84.25 288 LEU A N 1
ATOM 2256 C CA . LEU A 1 288 ? -6.215 24.025 13.665 1.00 84.25 288 LEU A CA 1
ATOM 2257 C C . LEU A 1 288 ? -6.202 22.745 12.821 1.00 84.25 288 LEU A C 1
ATOM 2259 O O . LEU A 1 288 ? -6.889 21.783 13.152 1.00 84.25 288 LEU A O 1
ATOM 2263 N N . LYS A 1 289 ? -5.362 22.709 11.777 1.00 87.12 289 LYS A N 1
ATOM 2264 C CA . LYS A 1 289 ? -5.183 21.529 10.916 1.00 87.12 289 LYS A CA 1
ATOM 2265 C C . LYS A 1 289 ? -4.766 20.297 11.715 1.00 87.12 289 LYS A C 1
ATOM 2267 O O . LYS A 1 289 ? -5.232 19.195 11.436 1.00 87.12 289 LYS A O 1
ATOM 2272 N N . LEU A 1 290 ? -3.851 20.473 12.669 1.00 89.62 290 LEU A N 1
ATOM 2273 C CA . LEU A 1 290 ? -3.363 19.379 13.500 1.00 89.62 290 LEU A CA 1
ATOM 2274 C C . LEU A 1 290 ? -4.462 18.846 14.426 1.00 89.62 290 LEU A C 1
ATOM 2276 O O . LEU A 1 290 ? -4.666 17.637 14.484 1.00 89.62 290 LEU A O 1
ATOM 2280 N N . GLU A 1 291 ? -5.184 19.733 15.114 1.00 85.44 291 GLU A N 1
ATOM 2281 C CA . GLU A 1 291 ? -6.294 19.349 15.992 1.00 85.44 291 GLU A CA 1
ATOM 2282 C C . GLU A 1 291 ? -7.415 18.642 15.217 1.00 85.44 291 GLU A C 1
ATOM 2284 O O . GLU A 1 291 ? -7.896 17.600 15.656 1.00 85.44 291 GLU A O 1
ATOM 2289 N N . ASP A 1 292 ? -7.789 19.147 14.041 1.00 82.00 292 ASP A N 1
ATOM 2290 C CA . ASP A 1 292 ? -8.822 18.525 13.205 1.00 82.00 292 ASP A CA 1
ATOM 2291 C C . ASP A 1 292 ? -8.376 17.194 12.610 1.00 82.00 292 ASP A C 1
ATOM 2293 O O . ASP A 1 292 ? -9.163 16.251 12.553 1.00 82.00 292 ASP A O 1
ATOM 2297 N N . GLY A 1 293 ? -7.101 17.078 12.233 1.00 85.81 293 GLY A N 1
ATOM 2298 C CA . GLY A 1 293 ? -6.523 15.799 11.841 1.00 85.81 293 GLY A CA 1
ATOM 2299 C C . GLY A 1 293 ? -6.644 14.754 12.949 1.00 85.81 293 GLY A C 1
ATOM 2300 O O . GLY A 1 293 ? -7.030 13.621 12.670 1.00 85.81 293 GLY A O 1
ATOM 2301 N N . VAL A 1 294 ? -6.370 15.131 14.202 1.00 85.25 294 VAL A N 1
ATOM 2302 C CA . VAL A 1 294 ? -6.499 14.222 15.350 1.00 85.25 294 VAL A CA 1
ATOM 2303 C C . VAL A 1 294 ? -7.958 13.860 15.629 1.00 85.25 294 VAL A C 1
ATOM 2305 O O . VAL A 1 294 ? -8.245 12.683 15.823 1.00 85.25 294 VAL A O 1
ATOM 2308 N N . ARG A 1 295 ? -8.898 14.814 15.582 1.00 81.25 295 ARG A N 1
ATOM 2309 C CA . ARG A 1 295 ? -10.336 14.511 15.740 1.00 81.25 295 ARG A CA 1
ATOM 2310 C C . ARG A 1 295 ? -10.828 13.530 14.675 1.00 81.25 295 ARG A C 1
ATOM 2312 O O . ARG A 1 295 ? -11.494 12.549 14.992 1.00 81.25 295 ARG A O 1
ATOM 2319 N N . LEU A 1 296 ? -10.440 13.755 13.420 1.00 80.62 296 LEU A N 1
ATOM 2320 C CA . LEU A 1 296 ? -10.781 12.862 12.317 1.00 80.62 296 LEU A CA 1
ATOM 2321 C C . LEU A 1 296 ? -10.153 11.474 12.487 1.00 80.62 296 LEU A C 1
ATOM 2323 O O . LEU A 1 296 ? -10.792 10.469 12.200 1.00 80.62 296 LEU A O 1
ATOM 2327 N N . HIS A 1 297 ? -8.916 11.409 12.980 1.00 85.44 297 HIS A N 1
ATOM 2328 C CA . HIS A 1 297 ? -8.252 10.148 13.312 1.00 85.44 297 HIS A CA 1
ATOM 2329 C C . HIS A 1 297 ? -8.999 9.366 14.407 1.00 85.44 297 HIS A C 1
ATOM 2331 O O . HIS A 1 297 ? -9.146 8.152 14.281 1.00 85.44 297 HIS A O 1
ATOM 2337 N N . GLU A 1 298 ? -9.530 10.037 15.435 1.00 79.12 298 GLU A N 1
ATOM 2338 C CA . GLU A 1 298 ? -10.354 9.394 16.474 1.00 79.12 298 GLU A CA 1
ATOM 2339 C C . GLU A 1 298 ? -11.657 8.819 15.907 1.00 79.12 298 GLU A C 1
ATOM 2341 O O . GLU A 1 298 ? -11.999 7.678 16.216 1.00 79.12 298 GLU A O 1
ATOM 2346 N N . SER A 1 299 ? -12.338 9.564 15.035 1.00 78.06 299 SER A N 1
ATOM 2347 C CA . SER A 1 299 ? -13.547 9.097 14.343 1.00 78.06 299 SER A CA 1
ATOM 2348 C C . SER A 1 299 ? -13.257 7.882 13.451 1.00 78.06 299 SER A C 1
ATOM 2350 O O . SER A 1 299 ? -13.876 6.832 13.622 1.00 78.06 299 SER A O 1
ATOM 2352 N N . VAL A 1 300 ? -12.234 7.960 12.591 1.00 82.75 300 VAL A N 1
ATOM 2353 C CA . VAL A 1 300 ? -11.842 6.853 11.700 1.00 82.75 300 VAL A CA 1
ATOM 2354 C C . VAL A 1 300 ? -11.452 5.600 12.487 1.00 82.75 300 VAL A C 1
ATOM 2356 O O . VAL A 1 300 ? -11.755 4.485 12.069 1.00 82.75 300 VAL A O 1
ATOM 2359 N N . LYS A 1 301 ? -10.799 5.750 13.644 1.00 83.31 301 LYS A N 1
ATOM 2360 C CA . LYS A 1 301 ? -10.457 4.620 14.519 1.00 83.31 301 LYS A CA 1
ATOM 2361 C C . LYS A 1 301 ? -11.699 3.852 14.975 1.00 83.31 301 LYS A C 1
ATOM 2363 O O . LYS A 1 301 ? -11.674 2.624 14.970 1.00 83.31 301 LYS A O 1
ATOM 2368 N N . VAL A 1 302 ? -12.767 4.562 15.331 1.00 77.00 302 VAL A N 1
ATOM 2369 C CA . VAL A 1 302 ? -14.045 3.959 15.734 1.00 77.00 302 VAL A CA 1
ATOM 2370 C C . VAL A 1 302 ? -14.724 3.292 14.540 1.00 77.00 302 VAL A C 1
ATOM 2372 O O . VAL A 1 302 ? -15.133 2.140 14.646 1.00 77.00 302 VAL A O 1
ATOM 2375 N N . GLU A 1 303 ? -14.783 3.964 13.389 1.00 81.31 303 GLU A N 1
ATOM 2376 C CA . GLU A 1 303 ? -15.388 3.417 12.164 1.00 81.31 303 GLU A CA 1
ATOM 2377 C C . GLU A 1 303 ? -14.696 2.122 11.702 1.00 81.31 303 GLU A C 1
ATOM 2379 O O . GLU A 1 303 ? -15.361 1.136 11.381 1.00 81.31 303 GLU A O 1
ATOM 2384 N N . LEU A 1 304 ? -13.358 2.093 11.717 1.00 85.31 304 LEU A N 1
ATOM 2385 C CA . LEU A 1 304 ? -12.571 0.913 11.348 1.00 85.31 304 LEU A CA 1
ATOM 2386 C C . LEU A 1 304 ? -12.771 -0.250 12.317 1.00 85.31 304 LEU A C 1
ATOM 2388 O O . LEU A 1 304 ? -12.852 -1.398 11.880 1.00 85.31 304 LEU A O 1
ATOM 2392 N N . GLU A 1 305 ? -12.838 0.032 13.618 1.00 82.31 305 GLU A N 1
ATOM 2393 C CA . GLU A 1 305 ? -13.070 -0.988 14.637 1.00 82.31 305 GLU A CA 1
ATOM 2394 C C . GLU A 1 305 ? -14.481 -1.575 14.531 1.00 82.31 305 GLU A C 1
ATOM 2396 O O . GLU A 1 305 ? -14.638 -2.796 14.583 1.00 82.31 305 GLU A O 1
ATOM 2401 N N . THR A 1 306 ? -15.49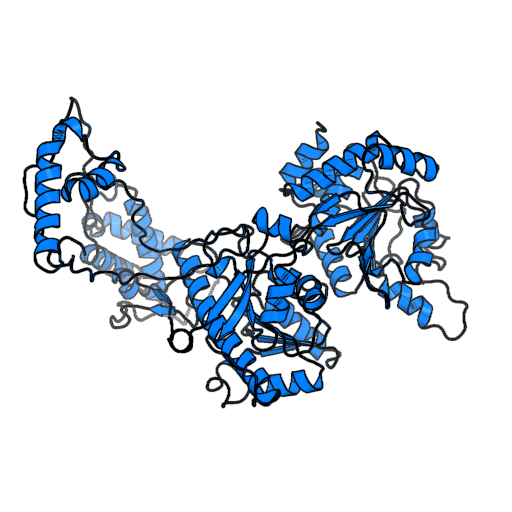3 -0.727 14.342 1.00 78.50 306 THR A N 1
ATOM 2402 C CA . THR A 1 306 ? -16.880 -1.155 14.136 1.00 78.50 306 THR A CA 1
ATOM 2403 C C . THR A 1 306 ? -16.986 -2.048 12.903 1.00 78.50 306 THR A C 1
ATOM 2405 O O . THR A 1 306 ? -17.439 -3.185 13.021 1.00 78.50 306 THR A O 1
ATOM 2408 N N . TYR A 1 307 ? -16.451 -1.609 11.758 1.00 86.31 307 TYR A N 1
ATOM 2409 C CA . TYR A 1 307 ? -16.457 -2.417 10.538 1.00 86.31 307 TYR A CA 1
ATOM 2410 C C . TYR A 1 307 ? -15.734 -3.758 10.722 1.00 86.31 307 TYR A C 1
ATOM 2412 O O . TYR A 1 307 ? -16.242 -4.799 10.305 1.00 86.31 307 TYR A O 1
ATOM 2420 N N . ALA A 1 308 ? -14.548 -3.757 11.342 1.00 85.69 308 ALA A N 1
ATOM 2421 C CA . ALA A 1 308 ? -13.778 -4.978 11.572 1.00 85.69 308 ALA A CA 1
ATOM 2422 C C . ALA A 1 308 ? -14.577 -6.000 12.396 1.00 85.69 308 ALA A C 1
ATOM 2424 O O . ALA A 1 308 ? -14.619 -7.175 12.040 1.00 85.69 308 ALA A O 1
ATOM 2425 N N . ARG A 1 309 ? -15.275 -5.543 13.444 1.00 81.31 309 ARG A N 1
ATOM 2426 C CA . ARG A 1 309 ? -16.114 -6.396 14.298 1.00 81.31 309 ARG A CA 1
ATOM 2427 C C . ARG A 1 309 ? -17.369 -6.902 13.586 1.00 81.31 309 ARG A C 1
ATOM 2429 O O . ARG A 1 309 ? -17.709 -8.067 13.744 1.00 81.31 309 ARG A O 1
ATOM 2436 N N . GLU A 1 310 ? -18.047 -6.055 12.816 1.00 83.56 310 GLU A N 1
ATOM 2437 C CA . GLU A 1 310 ? -19.268 -6.430 12.085 1.00 83.56 310 GLU A CA 1
ATOM 2438 C C . GLU A 1 310 ? -18.995 -7.422 10.949 1.00 83.56 310 GLU A C 1
ATOM 2440 O O . GLU A 1 310 ? -19.837 -8.260 10.635 1.00 83.56 310 GLU A O 1
ATOM 2445 N N . SER A 1 311 ? -17.811 -7.339 10.340 1.00 84.62 311 SER A N 1
ATOM 2446 C CA . SER A 1 311 ? -17.429 -8.145 9.175 1.00 84.62 311 SER A CA 1
ATOM 2447 C C . SER A 1 311 ? -16.472 -9.302 9.486 1.00 84.62 311 SER A C 1
ATOM 2449 O O . SER A 1 311 ? -15.988 -9.940 8.550 1.00 84.62 311 SER A O 1
ATOM 2451 N N . ASP A 1 312 ? -16.188 -9.558 10.770 1.00 84.19 312 ASP A N 1
ATOM 2452 C CA . ASP A 1 312 ? -15.219 -10.560 11.254 1.00 84.19 312 ASP A CA 1
ATOM 2453 C C . ASP A 1 312 ? -13.829 -10.430 10.589 1.00 84.19 312 ASP A C 1
ATOM 2455 O O . ASP A 1 312 ? -13.131 -11.403 10.300 1.00 84.19 312 ASP A O 1
ATOM 2459 N N . ASN A 1 313 ? -13.426 -9.188 10.300 1.00 86.56 313 ASN A N 1
ATOM 2460 C CA . ASN A 1 313 ? -12.119 -8.859 9.740 1.00 86.56 313 ASN A CA 1
ATOM 2461 C C . ASN A 1 313 ? -11.128 -8.456 10.850 1.00 86.56 313 ASN A C 1
ATOM 2463 O O . ASN A 1 313 ? -11.532 -7.970 11.907 1.00 86.56 313 ASN A O 1
ATOM 2467 N N . PRO A 1 314 ? -9.805 -8.586 10.620 1.00 86.00 314 PRO A N 1
ATOM 2468 C CA . PRO A 1 314 ? -8.803 -8.114 11.572 1.00 86.00 314 PRO A CA 1
ATOM 2469 C C . PRO A 1 314 ? -8.933 -6.612 11.848 1.00 86.00 314 PRO A C 1
ATOM 2471 O O . PRO A 1 314 ? -9.067 -5.823 10.915 1.00 86.00 314 PRO A O 1
ATOM 2474 N N . ILE A 1 315 ? -8.822 -6.203 13.116 1.00 86.25 315 ILE A N 1
ATOM 2475 C CA . ILE A 1 315 ? -8.848 -4.781 13.482 1.00 86.25 315 ILE A CA 1
ATOM 2476 C C . ILE A 1 315 ? -7.683 -4.043 12.816 1.00 86.25 315 ILE A C 1
ATOM 2478 O O . ILE A 1 315 ? -6.509 -4.367 13.005 1.00 86.25 315 ILE A O 1
ATOM 2482 N N . VAL A 1 316 ? -8.025 -2.996 12.071 1.00 89.31 316 VAL A N 1
ATOM 2483 C CA . VAL A 1 316 ? -7.068 -2.089 11.440 1.00 89.31 316 VAL A CA 1
ATOM 2484 C C . VAL A 1 316 ? -6.810 -0.928 12.387 1.00 89.31 316 VAL A C 1
ATOM 2486 O O . VAL A 1 316 ? -7.707 -0.136 12.659 1.00 89.31 316 VAL A O 1
ATOM 2489 N N . LYS A 1 317 ? -5.573 -0.797 12.871 1.00 90.44 317 LYS A N 1
ATOM 2490 C CA . LYS A 1 317 ? -5.143 0.359 13.664 1.00 90.44 317 LYS A CA 1
ATOM 2491 C C . LYS A 1 317 ? -4.718 1.497 12.726 1.00 90.44 317 LYS A C 1
ATOM 2493 O O . LYS A 1 317 ? -3.636 1.375 12.144 1.00 90.44 317 LYS A O 1
ATOM 2498 N N . PRO A 1 318 ? -5.504 2.581 12.562 1.00 91.62 318 PRO A N 1
ATOM 2499 C CA . PRO A 1 318 ? -5.091 3.715 11.743 1.00 91.62 318 PRO A CA 1
ATOM 2500 C C . PRO A 1 318 ? -3.954 4.496 12.409 1.00 91.62 318 PRO A C 1
ATOM 2502 O O . PRO A 1 318 ? -3.751 4.409 13.622 1.00 91.62 318 PRO A O 1
ATOM 2505 N N . PHE A 1 319 ? -3.247 5.309 11.629 1.00 92.00 319 PHE A N 1
ATOM 2506 C CA . PHE A 1 319 ? -2.351 6.344 12.144 1.00 92.00 319 PHE A CA 1
ATOM 2507 C C . PHE A 1 319 ? -2.398 7.614 11.282 1.00 92.00 319 PHE A C 1
ATOM 2509 O O . PHE A 1 319 ? -2.808 7.598 10.111 1.00 92.00 319 PHE A O 1
ATOM 2516 N N . LEU A 1 320 ? -1.947 8.717 11.880 1.00 91.69 320 LEU A N 1
ATOM 2517 C CA . LEU A 1 320 ? -1.901 10.052 11.297 1.00 91.69 320 LEU A CA 1
ATOM 2518 C C . LEU A 1 320 ? -0.464 10.433 10.916 1.00 91.69 320 LEU A C 1
ATOM 2520 O O . LEU A 1 320 ? 0.463 10.282 11.710 1.00 91.69 320 LEU A O 1
ATOM 2524 N N . LEU A 1 321 ? -0.279 10.982 9.714 1.00 91.06 321 LEU A N 1
ATOM 2525 C CA . LEU A 1 321 ? 1.001 11.483 9.212 1.00 91.06 321 LEU A CA 1
ATOM 2526 C C . LEU A 1 321 ? 1.013 13.016 9.150 1.00 91.06 321 LEU A C 1
ATOM 2528 O O . LEU A 1 321 ? 0.260 13.621 8.387 1.00 91.06 321 LEU A O 1
ATOM 2532 N N . VAL A 1 322 ? 1.917 13.651 9.895 1.00 91.12 322 VAL A N 1
ATOM 2533 C CA . VAL A 1 322 ? 2.150 15.102 9.870 1.00 91.12 322 VAL A CA 1
ATOM 2534 C C . VAL A 1 322 ? 3.376 15.413 9.016 1.00 91.12 322 VAL A C 1
ATOM 2536 O O . VAL A 1 322 ? 4.484 14.955 9.302 1.00 91.12 322 VAL A O 1
ATOM 2539 N N . ILE A 1 323 ? 3.196 16.233 7.979 1.00 88.31 323 ILE A N 1
ATOM 2540 C CA . ILE A 1 323 ? 4.286 16.656 7.092 1.00 88.31 323 ILE A CA 1
ATOM 2541 C C . ILE A 1 323 ? 4.828 17.998 7.587 1.00 88.31 323 ILE A C 1
ATOM 2543 O O . ILE A 1 323 ? 4.237 19.050 7.318 1.00 88.31 323 ILE A O 1
ATOM 2547 N N . ALA A 1 324 ? 5.965 17.966 8.280 1.00 88.62 324 ALA A N 1
ATOM 2548 C CA . ALA A 1 324 ? 6.623 19.160 8.799 1.00 88.62 324 ALA A CA 1
ATOM 2549 C C . ALA A 1 324 ? 7.461 19.885 7.722 1.00 88.62 324 ALA A C 1
ATOM 2551 O O . ALA A 1 324 ? 7.705 19.379 6.619 1.00 88.62 324 ALA A O 1
ATOM 2552 N N . ARG A 1 325 ? 7.886 21.114 8.042 1.00 87.50 325 ARG A N 1
ATOM 2553 C CA . ARG A 1 325 ? 8.670 21.987 7.142 1.00 87.50 325 ARG A CA 1
ATOM 2554 C C . ARG A 1 325 ? 10.145 21.599 7.157 1.00 87.50 325 ARG A C 1
ATOM 2556 O O . ARG A 1 325 ? 10.738 21.360 6.108 1.00 87.50 325 ARG A O 1
ATOM 2563 N N . ASP A 1 326 ? 10.683 21.492 8.361 1.00 87.06 326 ASP A N 1
ATOM 2564 C CA . ASP A 1 326 ? 12.064 21.170 8.685 1.00 87.06 326 ASP A CA 1
ATOM 2565 C C . ASP A 1 326 ? 12.118 20.473 10.057 1.00 87.06 326 ASP A C 1
ATOM 2567 O O . ASP A 1 326 ? 11.092 20.310 10.726 1.00 87.06 326 ASP A O 1
ATOM 2571 N N . THR A 1 327 ? 13.309 20.029 10.455 1.00 88.38 327 THR A N 1
ATOM 2572 C CA . THR A 1 327 ? 13.550 19.289 11.705 1.00 88.38 327 THR A CA 1
ATOM 2573 C C . THR A 1 327 ? 13.241 20.121 12.951 1.00 88.38 327 THR A C 1
ATOM 2575 O O . THR A 1 327 ? 12.767 19.584 13.950 1.00 88.38 327 THR A O 1
ATOM 2578 N N . THR A 1 328 ? 13.441 21.441 12.896 1.00 90.81 328 THR A N 1
ATOM 2579 C CA . THR A 1 328 ? 13.120 22.353 14.003 1.00 90.81 328 THR A CA 1
ATOM 2580 C C . THR A 1 328 ? 11.611 22.439 14.205 1.00 90.81 328 THR A C 1
ATOM 2582 O O . THR A 1 328 ? 11.121 22.306 15.325 1.00 90.81 328 THR A O 1
ATOM 2585 N N . HIS A 1 329 ? 10.859 22.599 13.114 1.00 91.56 329 HIS A N 1
ATOM 2586 C CA . HIS A 1 329 ? 9.401 22.592 13.137 1.00 91.56 329 HIS A CA 1
ATOM 2587 C C . HIS A 1 329 ? 8.854 21.241 13.618 1.00 91.56 329 HIS A C 1
ATOM 2589 O O . HIS A 1 329 ? 7.919 21.207 14.413 1.00 91.56 329 HIS A O 1
ATOM 2595 N N . ALA A 1 330 ? 9.455 20.126 13.191 1.00 91.00 330 ALA A N 1
ATOM 2596 C CA . ALA A 1 330 ? 9.069 18.795 13.656 1.00 91.00 330 ALA A CA 1
ATOM 2597 C C . ALA A 1 330 ? 9.233 18.636 15.177 1.00 91.00 330 ALA A C 1
ATOM 2599 O O . ALA A 1 330 ? 8.315 18.140 15.829 1.00 91.00 330 ALA A O 1
ATOM 2600 N N . GLY A 1 331 ? 10.335 19.134 15.748 1.00 92.56 331 GLY A N 1
ATOM 2601 C CA . GLY A 1 331 ? 10.547 19.139 17.199 1.00 92.56 331 GLY A CA 1
ATOM 2602 C C . GLY A 1 331 ? 9.535 20.004 17.963 1.00 92.56 331 GLY A C 1
ATOM 2603 O O . GLY A 1 331 ? 9.063 19.607 19.027 1.00 92.56 331 GLY A O 1
ATOM 2604 N N . GLN A 1 332 ? 9.137 21.157 17.411 1.00 92.94 332 GLN A N 1
ATOM 2605 C CA . GLN A 1 332 ? 8.089 22.006 18.002 1.00 92.94 332 GLN A CA 1
ATOM 2606 C C . GLN A 1 332 ? 6.724 21.307 18.020 1.00 92.94 332 GLN A C 1
ATOM 2608 O O . GLN A 1 332 ? 6.017 21.353 19.025 1.00 92.94 332 GLN A O 1
ATOM 2613 N N . LEU A 1 333 ? 6.366 20.634 16.923 1.00 93.31 333 LEU A N 1
ATOM 2614 C CA . LEU A 1 333 ? 5.130 19.856 16.824 1.00 93.31 333 LEU A CA 1
ATOM 2615 C C . LEU A 1 333 ? 5.139 18.667 17.788 1.00 93.31 333 LEU A C 1
ATOM 2617 O O . LEU A 1 333 ? 4.126 18.402 18.430 1.00 93.31 333 LEU A O 1
ATOM 2621 N N . LEU A 1 334 ? 6.283 17.988 17.927 1.00 94.31 334 LEU A N 1
ATOM 2622 C CA . LEU A 1 334 ? 6.458 16.905 18.890 1.00 94.31 334 LEU A CA 1
ATOM 2623 C C . LEU A 1 334 ? 6.194 17.404 20.317 1.00 94.31 334 LEU A C 1
ATOM 2625 O O . LEU A 1 334 ? 5.358 16.835 21.013 1.00 94.31 334 LEU A O 1
ATOM 2629 N N . ALA A 1 335 ? 6.829 18.507 20.722 1.00 93.94 335 ALA A N 1
ATOM 2630 C CA . ALA A 1 335 ? 6.635 19.095 22.046 1.00 93.94 335 ALA A CA 1
ATOM 2631 C C . ALA A 1 335 ? 5.180 19.534 22.292 1.00 93.94 335 ALA A C 1
ATOM 2633 O O . ALA A 1 335 ? 4.651 19.323 23.383 1.00 93.94 335 ALA A O 1
ATOM 2634 N N . LEU A 1 336 ? 4.516 20.099 21.277 1.00 92.44 336 LEU A N 1
ATOM 2635 C CA . LEU A 1 336 ? 3.101 20.462 21.352 1.00 92.44 336 LEU A CA 1
ATOM 2636 C C . LEU A 1 336 ? 2.222 19.227 21.584 1.00 92.44 336 LEU A C 1
ATOM 2638 O O . LEU A 1 336 ? 1.422 19.229 22.513 1.00 92.44 336 LEU A O 1
ATOM 2642 N N . ILE A 1 337 ? 2.389 18.167 20.787 1.00 92.44 337 ILE A N 1
ATOM 2643 C CA . ILE A 1 337 ? 1.586 16.936 20.896 1.00 92.44 337 ILE A CA 1
ATOM 2644 C C . ILE A 1 337 ? 1.837 16.218 22.231 1.00 92.44 337 ILE A C 1
ATOM 2646 O O . ILE A 1 337 ? 0.932 15.586 22.774 1.00 92.44 337 ILE A O 1
ATOM 2650 N N . GLN A 1 338 ? 3.048 16.344 22.782 1.00 92.75 338 GLN A N 1
ATOM 2651 C CA . GLN A 1 338 ? 3.414 15.792 24.086 1.00 92.75 338 GLN A CA 1
ATOM 2652 C C . GLN A 1 338 ? 2.947 16.624 25.285 1.00 92.75 338 GLN A C 1
ATOM 2654 O O . GLN A 1 338 ? 3.008 16.150 26.423 1.00 92.75 338 GLN A O 1
ATOM 2659 N N . SER A 1 339 ? 2.490 17.854 25.053 1.00 91.56 339 SER A N 1
ATOM 2660 C CA . SER A 1 339 ? 2.028 18.746 26.113 1.00 91.56 339 SER A CA 1
ATOM 2661 C C . SER A 1 339 ? 0.671 18.313 26.680 1.00 91.56 339 SER A C 1
ATOM 2663 O O . SER A 1 339 ? -0.163 17.737 25.984 1.00 91.56 339 SER A O 1
ATOM 2665 N N . GLY A 1 340 ? 0.413 18.647 27.949 1.00 84.44 340 GLY A N 1
ATOM 2666 C CA . GLY A 1 340 ? -0.899 18.425 28.572 1.00 84.44 340 GLY A CA 1
ATOM 2667 C C . GLY A 1 340 ? -2.016 19.294 27.980 1.00 84.44 340 GLY A C 1
ATOM 2668 O O . GLY A 1 340 ? -3.186 18.947 28.100 1.00 84.44 340 GLY A O 1
ATOM 2669 N N . GLU A 1 341 ? -1.669 20.394 27.302 1.00 83.12 341 GLU A N 1
ATOM 2670 C CA . GLU A 1 341 ? -2.633 21.256 26.605 1.00 83.12 341 GLU A CA 1
ATOM 2671 C C . GLU A 1 341 ? -3.202 20.595 25.343 1.00 83.12 341 GLU A C 1
ATOM 2673 O O . GLU A 1 341 ? -4.287 20.953 24.883 1.00 83.12 341 GLU A O 1
ATOM 2678 N N . PHE A 1 342 ? -2.480 19.633 24.764 1.00 82.62 342 PHE A N 1
ATOM 2679 C CA . PHE A 1 342 ? -2.903 18.940 23.559 1.00 82.62 342 PHE A CA 1
ATOM 2680 C C . PHE A 1 342 ? -3.734 17.706 23.920 1.00 82.62 342 PHE A C 1
ATOM 2682 O O . PHE A 1 342 ? -3.204 16.670 24.324 1.00 82.62 342 PHE A O 1
ATOM 2689 N N . PHE A 1 343 ? -5.060 17.830 23.790 1.00 78.12 343 PHE A N 1
ATOM 2690 C CA . PHE A 1 343 ? -6.032 16.772 24.101 1.00 78.12 343 PHE A CA 1
ATOM 2691 C C . PHE A 1 343 ? -5.797 16.106 25.467 1.00 78.12 343 PHE A C 1
ATOM 2693 O O . PHE A 1 343 ? -5.824 14.877 25.565 1.00 78.12 343 PHE A O 1
ATOM 2700 N N . GLU A 1 344 ? -5.545 16.912 26.504 1.00 82.06 344 GLU A N 1
ATOM 2701 C CA . GLU A 1 344 ? -5.354 16.449 27.891 1.00 82.06 344 GLU A CA 1
ATOM 2702 C C . GLU A 1 344 ? -4.183 15.452 28.043 1.00 82.06 344 GLU A C 1
ATOM 2704 O O . GLU A 1 344 ? -4.168 14.613 28.941 1.00 82.06 344 GLU A O 1
ATOM 2709 N N . GLY A 1 345 ? -3.191 15.506 27.144 1.00 80.19 345 GLY A N 1
ATOM 2710 C CA . GLY A 1 345 ? -2.011 14.638 27.174 1.00 80.19 345 GLY A CA 1
ATOM 2711 C C . GLY A 1 345 ? -2.232 13.213 26.649 1.00 80.19 345 GLY A C 1
ATOM 2712 O O . GLY A 1 345 ? -1.312 12.398 26.722 1.00 80.19 345 GLY A O 1
ATOM 2713 N N . ARG A 1 346 ? -3.401 12.894 26.064 1.00 80.50 346 ARG A N 1
ATOM 2714 C CA . ARG A 1 346 ? -3.728 11.546 25.533 1.00 80.50 346 ARG A CA 1
ATOM 2715 C C . ARG A 1 346 ? -2.742 11.014 24.482 1.00 80.50 346 ARG A C 1
ATOM 2717 O O . ARG A 1 346 ? -2.651 9.802 24.288 1.00 80.50 346 ARG A O 1
ATOM 2724 N N . TYR A 1 347 ? -2.022 11.906 23.801 1.00 88.00 347 TYR A N 1
ATOM 2725 C CA . TYR A 1 347 ? -1.088 11.577 22.718 1.00 88.00 347 TYR A CA 1
ATOM 2726 C C . TYR A 1 347 ? 0.390 11.655 23.116 1.00 88.00 347 TYR A C 1
ATOM 2728 O O . TYR A 1 347 ? 1.255 11.465 22.262 1.00 88.00 347 TYR A O 1
ATOM 2736 N N . ARG A 1 348 ? 0.695 11.873 24.403 1.00 89.25 348 ARG A N 1
ATOM 2737 C CA . ARG A 1 348 ? 2.062 12.098 24.893 1.00 89.25 348 ARG A CA 1
ATOM 2738 C C . ARG A 1 348 ? 3.058 11.007 24.498 1.00 89.25 348 ARG A C 1
ATOM 2740 O O . ARG A 1 348 ? 4.142 11.315 24.009 1.00 89.25 348 ARG A O 1
ATOM 2747 N N . ASP A 1 349 ? 2.658 9.750 24.632 1.00 88.44 349 ASP A N 1
ATOM 2748 C CA . ASP A 1 349 ? 3.509 8.596 24.314 1.00 88.44 349 ASP A CA 1
ATOM 2749 C C . ASP A 1 349 ? 3.142 7.944 22.967 1.00 88.44 349 ASP A C 1
ATOM 2751 O O . ASP A 1 349 ? 3.668 6.895 22.600 1.00 88.44 349 ASP A O 1
ATOM 2755 N N . LYS A 1 350 ? 2.247 8.582 22.198 1.00 90.56 350 LYS A N 1
ATOM 2756 C CA . LYS A 1 350 ? 1.694 8.063 20.935 1.00 90.56 350 LYS A CA 1
ATOM 2757 C C . LYS A 1 350 ? 2.220 8.784 19.696 1.00 90.56 350 LYS A C 1
ATOM 2759 O O . LYS A 1 350 ? 1.637 8.660 18.619 1.00 90.56 350 LYS A O 1
ATOM 2764 N N . VAL A 1 351 ? 3.296 9.548 19.829 1.00 93.75 351 VAL A N 1
ATOM 2765 C CA . VAL A 1 351 ? 3.869 10.351 18.746 1.00 93.75 351 VAL A CA 1
ATOM 2766 C C . VAL A 1 351 ? 5.340 10.014 18.526 1.00 93.75 351 VAL A C 1
ATOM 2768 O O . VAL A 1 351 ? 6.085 9.789 19.480 1.00 93.75 351 VAL A O 1
ATOM 2771 N N . ILE A 1 352 ? 5.764 9.986 17.261 1.00 92.19 352 ILE A N 1
ATOM 2772 C CA . ILE A 1 352 ? 7.172 9.844 16.873 1.00 92.19 352 ILE A CA 1
ATOM 2773 C C . ILE A 1 352 ? 7.578 10.916 15.864 1.00 92.19 352 ILE A C 1
ATOM 2775 O O . ILE A 1 352 ? 6.801 11.299 14.991 1.00 92.19 352 ILE A O 1
ATOM 2779 N N . GLN A 1 353 ? 8.827 11.366 15.965 1.00 91.06 353 GLN A N 1
ATOM 2780 C CA . GLN A 1 353 ? 9.485 12.221 14.981 1.00 91.06 353 GLN A CA 1
ATOM 2781 C C . GLN A 1 353 ? 10.440 11.378 14.133 1.00 91.06 353 GLN A C 1
ATOM 2783 O O . GLN A 1 353 ? 11.267 10.647 14.684 1.00 91.06 353 GLN A O 1
ATOM 2788 N N . VAL A 1 354 ? 10.309 11.493 12.808 1.00 84.69 354 VAL A N 1
ATOM 2789 C CA . VAL A 1 354 ? 11.088 10.764 11.803 1.00 84.69 354 VAL A CA 1
ATOM 2790 C C . VAL A 1 354 ? 11.785 11.734 10.858 1.00 84.69 354 VAL A C 1
ATOM 2792 O O . VAL A 1 354 ? 11.204 12.246 9.891 1.00 84.69 354 VAL A O 1
ATOM 2795 N N . ASP A 1 355 ? 13.060 11.969 11.130 1.00 80.62 355 ASP A N 1
ATOM 2796 C CA . ASP A 1 355 ? 13.940 12.778 10.301 1.00 80.62 355 ASP A CA 1
ATOM 2797 C C . ASP A 1 355 ? 15.415 12.399 10.508 1.00 80.62 355 ASP A C 1
ATOM 2799 O O . ASP A 1 355 ? 15.753 11.499 11.275 1.00 80.62 355 ASP A O 1
ATOM 2803 N N . SER A 1 356 ? 16.297 13.070 9.768 1.00 72.88 356 SER A N 1
ATOM 2804 C CA . SER A 1 356 ? 17.729 12.785 9.756 1.00 72.88 356 SER A CA 1
ATOM 2805 C C . SER A 1 356 ? 18.488 13.359 10.956 1.00 72.88 356 SER A C 1
ATOM 2807 O O . SER A 1 356 ? 19.714 13.423 10.898 1.00 72.88 356 SER A O 1
ATOM 2809 N N . SER A 1 357 ? 17.811 13.872 11.993 1.00 70.62 357 SER A N 1
ATOM 2810 C CA . SER A 1 357 ? 18.492 14.425 13.168 1.00 70.62 357 SER A CA 1
ATOM 2811 C C . SER A 1 357 ? 18.943 13.349 14.155 1.00 70.62 357 SER A C 1
ATOM 2813 O O . SER A 1 357 ? 19.791 13.632 14.997 1.00 70.62 357 SER A O 1
ATOM 2815 N N . LYS A 1 358 ? 18.378 12.137 14.078 1.00 73.06 358 LYS A N 1
ATOM 2816 C CA . LYS A 1 358 ? 18.752 10.995 14.923 1.00 73.06 358 LYS A CA 1
ATOM 2817 C C . LYS A 1 358 ? 19.864 10.184 14.269 1.00 73.06 358 LYS A C 1
ATOM 2819 O O . LYS A 1 358 ? 19.890 10.048 13.050 1.00 73.06 358 LYS A O 1
ATOM 2824 N N . THR A 1 359 ? 20.781 9.652 15.077 1.00 69.44 359 THR A N 1
ATOM 2825 C CA . THR A 1 359 ? 21.910 8.838 14.595 1.00 69.44 359 THR A CA 1
ATOM 2826 C C . THR A 1 359 ? 22.200 7.687 15.551 1.00 69.44 359 THR A C 1
ATOM 2828 O O . THR A 1 359 ? 21.958 7.795 16.753 1.00 69.44 359 THR A O 1
ATOM 2831 N N . GLY A 1 360 ? 22.744 6.587 15.028 1.00 74.19 360 GLY A N 1
ATOM 2832 C CA . GLY A 1 360 ? 23.145 5.436 15.840 1.00 74.19 360 GLY A CA 1
ATOM 2833 C C . GLY A 1 360 ? 21.943 4.691 16.426 1.00 74.19 360 GLY A C 1
ATOM 2834 O O . GLY A 1 360 ? 20.959 4.455 15.731 1.00 74.19 360 GLY A O 1
ATOM 2835 N N . ALA A 1 361 ? 22.008 4.333 17.709 1.00 72.44 361 ALA A N 1
ATOM 2836 C CA . ALA A 1 361 ? 20.976 3.524 18.365 1.00 72.44 361 ALA A CA 1
ATOM 2837 C C . ALA A 1 361 ? 19.574 4.171 18.341 1.00 72.44 361 ALA A C 1
ATOM 2839 O O . ALA A 1 361 ? 18.573 3.475 18.196 1.00 72.44 361 ALA A O 1
ATOM 2840 N N . GLU A 1 362 ? 19.491 5.504 18.419 1.00 73.94 362 GLU A N 1
ATOM 2841 C CA . GLU A 1 362 ? 18.211 6.227 18.366 1.00 73.94 362 GLU A CA 1
ATOM 2842 C C . GLU A 1 362 ? 17.544 6.162 16.983 1.00 73.94 362 GLU A C 1
ATOM 2844 O O . GLU A 1 362 ? 16.317 6.216 16.872 1.00 73.94 362 GLU A O 1
ATOM 2849 N N . GLU A 1 363 ? 18.345 6.064 15.918 1.00 72.75 363 GLU A N 1
ATOM 2850 C CA . GLU A 1 363 ? 17.853 5.886 14.551 1.00 72.75 363 GLU A CA 1
ATOM 2851 C C . GLU A 1 363 ? 17.287 4.472 14.368 1.00 72.75 363 GLU A C 1
ATOM 2853 O O . GLU A 1 363 ? 16.193 4.313 13.827 1.00 72.75 363 GLU A O 1
ATOM 2858 N N . GLU A 1 364 ? 17.984 3.453 14.876 1.00 67.62 364 GLU A N 1
ATOM 2859 C CA . GLU A 1 364 ? 17.524 2.060 14.831 1.00 67.62 364 GLU A CA 1
ATOM 2860 C C . GLU A 1 364 ? 16.211 1.864 15.599 1.00 67.62 364 GLU A C 1
ATOM 2862 O O . GLU A 1 364 ? 15.280 1.243 15.079 1.00 67.62 364 GLU A O 1
ATOM 2867 N N . GLU A 1 365 ? 16.086 2.446 16.796 1.00 78.94 365 GLU A N 1
ATOM 2868 C CA . GLU A 1 365 ? 14.846 2.406 17.578 1.00 78.94 365 GLU A CA 1
ATOM 2869 C C . GLU A 1 365 ? 13.693 3.107 16.843 1.00 78.94 365 GLU A C 1
ATOM 2871 O O . GLU A 1 365 ? 12.590 2.564 16.729 1.00 78.94 365 GLU A O 1
ATOM 2876 N N . MET A 1 366 ? 13.950 4.298 16.291 1.00 82.12 366 MET A N 1
ATOM 2877 C CA . MET A 1 366 ? 12.974 5.049 15.501 1.00 82.12 366 MET A CA 1
ATOM 2878 C C . MET A 1 366 ? 12.484 4.236 14.298 1.00 82.12 366 MET A C 1
ATOM 2880 O O . MET A 1 366 ? 11.277 4.168 14.060 1.00 82.12 366 MET A O 1
ATOM 2884 N N . ILE A 1 367 ? 13.396 3.606 13.551 1.00 74.94 367 ILE A N 1
ATOM 2885 C CA . ILE A 1 367 ? 13.054 2.745 12.412 1.00 74.94 367 ILE A CA 1
ATOM 2886 C C . ILE A 1 367 ? 12.247 1.533 12.889 1.00 74.94 367 ILE A C 1
ATOM 2888 O O . ILE A 1 367 ? 11.229 1.206 12.280 1.00 74.94 367 ILE A O 1
ATOM 2892 N N . GLY A 1 368 ? 12.645 0.899 13.994 1.00 75.81 368 GLY A N 1
ATOM 2893 C CA . GLY A 1 368 ? 11.927 -0.234 14.577 1.00 75.81 368 GLY A CA 1
ATOM 2894 C C . GLY A 1 368 ? 10.477 0.104 14.935 1.00 75.81 368 GLY A C 1
ATOM 2895 O O . GLY A 1 368 ? 9.563 -0.628 14.551 1.00 75.81 368 GLY A O 1
ATOM 2896 N N . ARG A 1 369 ? 10.248 1.242 15.602 1.00 83.19 369 ARG A N 1
ATOM 2897 C CA . ARG A 1 369 ? 8.898 1.733 15.935 1.00 83.19 369 ARG A CA 1
ATOM 2898 C C . ARG A 1 369 ? 8.096 2.108 14.694 1.00 83.19 369 ARG A C 1
ATOM 2900 O O . ARG A 1 369 ? 6.921 1.768 14.588 1.00 83.19 369 ARG A O 1
ATOM 2907 N N . LEU A 1 370 ? 8.733 2.757 13.722 1.00 81.94 370 LEU A N 1
ATOM 2908 C CA . LEU A 1 370 ? 8.108 3.141 12.458 1.00 81.94 370 LEU A CA 1
ATOM 2909 C C . LEU A 1 370 ? 7.633 1.929 11.641 1.00 81.94 370 LEU A C 1
ATOM 2911 O O . LEU A 1 370 ? 6.564 1.978 11.033 1.00 81.94 370 LEU A O 1
ATOM 2915 N N . LEU A 1 371 ? 8.416 0.848 11.615 1.00 76.19 371 LEU A N 1
ATOM 2916 C CA . LEU A 1 371 ? 8.039 -0.405 10.953 1.00 76.19 371 LEU A CA 1
ATOM 2917 C C . LEU A 1 371 ? 6.876 -1.102 11.667 1.00 76.19 371 LEU A C 1
ATOM 2919 O O . LEU A 1 371 ? 6.084 -1.780 11.021 1.00 76.19 371 LEU A O 1
ATOM 2923 N N . LYS A 1 372 ? 6.752 -0.908 12.985 1.00 82.81 372 LYS A N 1
ATOM 2924 C CA . LYS A 1 372 ? 5.695 -1.497 13.814 1.00 82.81 372 LYS A CA 1
ATOM 2925 C C . LYS A 1 372 ? 4.457 -0.616 13.976 1.00 82.81 372 LYS A C 1
ATOM 2927 O O . LYS A 1 372 ? 3.521 -1.043 14.639 1.00 82.81 372 LYS A O 1
ATOM 2932 N N . VAL A 1 373 ? 4.402 0.573 13.369 1.00 86.69 373 VAL A N 1
ATOM 2933 C CA . VAL A 1 373 ? 3.324 1.555 13.612 1.00 86.69 373 VAL A CA 1
ATOM 2934 C C . VAL A 1 373 ? 1.913 0.989 13.384 1.00 86.69 373 VAL A C 1
ATOM 2936 O O . VAL A 1 373 ? 0.965 1.392 14.057 1.00 86.69 373 VAL A O 1
ATOM 2939 N N . GLU A 1 374 ? 1.774 0.029 12.467 1.00 84.38 374 GLU A N 1
ATOM 2940 C CA . GLU A 1 374 ? 0.500 -0.600 12.094 1.00 84.38 374 GLU A CA 1
ATOM 2941 C C . GLU A 1 374 ? 0.064 -1.703 13.064 1.00 84.38 374 GLU A C 1
ATOM 2943 O O . GLU A 1 374 ? -1.103 -2.091 13.071 1.00 84.38 374 GLU A O 1
ATOM 2948 N N . HIS A 1 375 ? 0.989 -2.199 13.890 1.00 82.94 375 HIS A N 1
ATOM 2949 C CA . HIS A 1 375 ? 0.708 -3.226 14.881 1.00 82.94 375 HIS A CA 1
ATOM 2950 C C . HIS A 1 375 ? -0.058 -2.631 16.062 1.00 82.94 375 HIS A C 1
ATOM 2952 O O . HIS A 1 375 ? 0.239 -1.536 16.548 1.00 82.94 375 HIS A O 1
ATOM 2958 N N . THR A 1 376 ? -1.029 -3.391 16.560 1.00 79.12 376 THR A N 1
ATOM 2959 C CA . THR A 1 376 ? -1.872 -3.016 17.703 1.00 79.12 376 THR A CA 1
ATOM 2960 C C . THR A 1 376 ? -1.098 -2.909 19.019 1.00 79.12 376 THR A C 1
ATOM 2962 O O . THR A 1 376 ? -1.540 -2.197 19.912 1.00 79.12 376 THR A O 1
ATOM 2965 N N . GLU A 1 377 ? 0.051 -3.581 19.132 1.00 79.31 377 GLU A N 1
ATOM 2966 C CA . GLU A 1 377 ? 0.931 -3.553 20.312 1.00 79.31 377 GLU A CA 1
ATOM 2967 C C . GLU A 1 377 ? 1.812 -2.295 20.387 1.00 79.31 377 GLU A C 1
ATOM 2969 O O . GLU A 1 377 ? 2.267 -1.919 21.464 1.00 79.31 377 GLU A O 1
ATOM 2974 N N . GLU A 1 378 ? 2.058 -1.627 19.257 1.00 85.94 378 GLU A N 1
ATOM 2975 C CA . GLU A 1 378 ? 2.832 -0.386 19.224 1.00 85.94 378 GLU A CA 1
ATOM 2976 C C . GLU A 1 378 ? 1.915 0.791 19.603 1.00 85.94 378 GLU A C 1
ATOM 2978 O O . GLU A 1 378 ? 0.872 0.961 18.973 1.00 85.94 378 GLU A O 1
ATOM 2983 N N . PRO A 1 379 ? 2.255 1.651 20.578 1.00 86.25 379 PRO A N 1
ATOM 2984 C CA . PRO A 1 379 ? 1.379 2.751 20.999 1.00 86.25 379 PRO A CA 1
ATOM 2985 C C . PRO A 1 379 ? 1.336 3.936 20.024 1.00 86.25 379 PRO A C 1
ATOM 2987 O O . PRO A 1 379 ? 0.439 4.772 20.121 1.00 86.25 379 PRO A O 1
ATOM 2990 N N . THR A 1 380 ? 2.288 4.041 19.093 1.00 91.06 380 THR A N 1
ATOM 2991 C CA . THR A 1 380 ? 2.380 5.174 18.161 1.00 91.06 380 THR A CA 1
ATOM 2992 C C . THR A 1 380 ? 1.131 5.300 17.281 1.00 91.06 380 THR A C 1
ATOM 2994 O O . THR A 1 380 ? 0.772 4.361 16.574 1.00 91.06 380 THR A O 1
ATOM 2997 N N . GLU A 1 381 ? 0.501 6.476 17.285 1.00 90.94 381 GLU A N 1
ATOM 2998 C CA . GLU A 1 381 ? -0.654 6.841 16.449 1.00 90.94 381 GLU A CA 1
ATOM 2999 C C . GLU A 1 381 ? -0.370 8.071 15.560 1.00 90.94 381 GLU A C 1
ATOM 3001 O O . GLU A 1 381 ? -1.048 8.262 14.552 1.00 90.94 381 GLU A O 1
ATOM 3006 N N . ILE A 1 382 ? 0.637 8.892 15.890 1.00 94.00 382 ILE A N 1
ATOM 3007 C CA . ILE A 1 382 ? 1.013 10.096 15.133 1.00 94.00 382 ILE A CA 1
ATOM 3008 C C . ILE A 1 382 ? 2.480 10.013 14.698 1.00 94.00 382 ILE A C 1
ATOM 3010 O O . ILE A 1 382 ? 3.385 9.867 15.518 1.00 94.00 382 ILE A O 1
ATOM 3014 N N . VAL A 1 383 ? 2.731 10.166 13.399 1.00 92.19 383 VAL A N 1
ATOM 3015 C CA . VAL A 1 383 ? 4.075 10.195 12.809 1.00 92.19 383 VAL A CA 1
ATOM 3016 C C . VAL A 1 383 ? 4.341 11.583 12.242 1.00 92.19 383 VAL A C 1
ATOM 3018 O O . VAL A 1 383 ? 3.690 12.007 11.291 1.00 92.19 383 VAL A O 1
ATOM 3021 N N . ILE A 1 384 ? 5.317 12.296 12.796 1.00 91.75 384 ILE A N 1
ATOM 3022 C CA . ILE A 1 384 ? 5.794 13.582 12.279 1.00 91.75 384 ILE A CA 1
ATOM 3023 C C . ILE A 1 384 ? 7.016 13.308 11.417 1.00 91.75 384 ILE A C 1
ATOM 3025 O O . ILE A 1 384 ? 7.958 12.675 11.886 1.00 91.75 384 ILE A O 1
ATOM 3029 N N . HIS A 1 385 ? 7.041 13.788 10.175 1.00 86.50 385 HIS A N 1
ATOM 3030 C CA . HIS A 1 385 ? 8.184 13.533 9.302 1.00 86.50 385 HIS A CA 1
ATOM 3031 C C . HIS A 1 385 ? 8.681 14.754 8.535 1.00 86.50 385 HIS A C 1
ATOM 3033 O O . HIS A 1 385 ? 7.918 15.646 8.152 1.00 86.50 385 HIS A O 1
ATOM 3039 N N . VAL A 1 386 ? 9.985 14.731 8.239 1.00 81.12 386 VAL A N 1
ATOM 3040 C CA . VAL A 1 386 ? 10.669 15.734 7.414 1.00 81.12 386 VAL A CA 1
ATOM 3041 C C . VAL A 1 386 ? 11.446 15.024 6.318 1.00 81.12 386 VAL A C 1
ATOM 3043 O O . VAL A 1 386 ? 12.531 14.505 6.542 1.00 81.12 386 VAL A O 1
ATOM 3046 N N . ASN A 1 387 ? 10.896 15.008 5.103 1.00 65.62 387 ASN A N 1
ATOM 3047 C CA . ASN A 1 387 ? 11.569 14.563 3.871 1.00 65.62 387 ASN A CA 1
ATOM 3048 C C . ASN A 1 387 ? 12.157 13.129 3.830 1.00 65.62 387 ASN A C 1
ATOM 3050 O O . ASN A 1 387 ? 12.535 12.713 2.739 1.00 65.62 387 ASN A O 1
ATOM 3054 N N . MET A 1 388 ? 12.173 12.362 4.927 1.00 61.22 388 MET A N 1
ATOM 3055 C CA . MET A 1 388 ? 12.670 10.979 4.972 1.00 61.22 388 MET A CA 1
ATOM 3056 C C . MET A 1 388 ? 11.655 9.962 4.444 1.00 61.22 388 MET A C 1
ATOM 3058 O O . MET A 1 388 ? 11.996 9.116 3.628 1.00 61.22 388 MET A O 1
ATOM 3062 N N . LEU A 1 389 ? 10.380 10.087 4.825 1.00 58.06 389 LEU A N 1
ATOM 3063 C CA . LEU A 1 389 ? 9.320 9.135 4.447 1.00 58.06 389 LEU A CA 1
ATOM 3064 C C . LEU A 1 389 ? 8.768 9.322 3.027 1.00 58.06 389 LEU A C 1
ATOM 3066 O O . LEU A 1 389 ? 7.719 8.778 2.688 1.00 58.06 389 LEU A O 1
ATOM 3070 N N . LYS A 1 390 ? 9.462 10.088 2.177 1.00 54.78 390 LYS A N 1
ATOM 3071 C CA . LYS A 1 390 ? 9.042 10.282 0.784 1.00 54.78 390 LYS A CA 1
ATOM 3072 C C . LYS A 1 390 ? 9.056 8.954 0.018 1.00 54.78 390 LYS A C 1
ATOM 3074 O O . LYS A 1 390 ? 8.200 8.734 -0.836 1.00 54.78 390 LYS A O 1
ATOM 3079 N N . GLU A 1 391 ? 9.977 8.037 0.342 1.00 56.44 391 GLU A N 1
ATOM 3080 C CA . GLU A 1 391 ? 10.165 6.794 -0.411 1.00 56.44 391 GLU A CA 1
ATOM 3081 C C . GLU A 1 391 ? 10.503 5.573 0.458 1.00 56.44 391 GLU A C 1
ATOM 3083 O O . GLU A 1 391 ? 11.151 5.685 1.487 1.00 56.44 391 GLU A O 1
ATOM 3088 N N . GLY A 1 392 ? 10.062 4.384 0.042 1.00 53.72 392 GLY A N 1
ATOM 3089 C CA . GLY A 1 392 ? 10.407 3.099 0.666 1.00 53.72 392 GLY A CA 1
ATOM 3090 C C . GLY A 1 392 ? 9.583 2.654 1.883 1.00 53.72 392 GLY A C 1
ATOM 3091 O O . GLY A 1 392 ? 9.570 1.460 2.156 1.00 53.72 392 GLY A O 1
ATOM 3092 N N . TRP A 1 393 ? 8.841 3.536 2.561 1.00 69.00 393 TRP A N 1
ATOM 3093 C CA . TRP A 1 393 ? 7.967 3.143 3.681 1.00 69.00 393 TRP A CA 1
ATOM 3094 C C . TRP A 1 393 ? 6.653 2.529 3.172 1.00 69.00 393 TRP A C 1
ATOM 3096 O O . TRP A 1 393 ? 5.926 3.168 2.408 1.00 69.00 393 TRP A O 1
ATOM 3106 N N . ASP A 1 394 ? 6.391 1.262 3.494 1.00 66.75 394 ASP A N 1
ATOM 3107 C CA . ASP A 1 394 ? 5.267 0.494 2.950 1.00 66.75 394 ASP A CA 1
ATOM 3108 C C . ASP A 1 394 ? 4.204 0.202 4.017 1.00 66.75 394 ASP A C 1
ATOM 3110 O O . ASP A 1 394 ? 4.373 -0.738 4.785 1.00 66.75 394 ASP A O 1
ATOM 3114 N N . VAL A 1 395 ? 3.128 0.994 4.024 1.00 77.19 395 VAL A N 1
ATOM 3115 C CA . VAL A 1 395 ? 2.053 0.987 5.032 1.00 77.19 395 VAL A CA 1
ATOM 3116 C C . VAL A 1 395 ? 0.673 0.967 4.368 1.00 77.19 395 VAL A C 1
ATOM 3118 O O . VAL A 1 395 ? 0.480 1.554 3.302 1.00 77.19 395 VAL A O 1
ATOM 3121 N N . THR A 1 396 ? -0.288 0.287 4.984 1.00 84.56 396 THR A N 1
ATOM 3122 C CA . THR A 1 396 ? -1.704 0.186 4.588 1.00 84.56 396 THR A CA 1
ATOM 3123 C C . THR A 1 396 ? -2.641 1.007 5.477 1.00 84.56 396 THR A C 1
ATOM 3125 O O . THR A 1 396 ? -3.716 1.425 5.041 1.00 84.56 396 THR A O 1
ATOM 3128 N N . ASN A 1 397 ? -2.227 1.299 6.707 1.00 89.56 397 ASN A N 1
ATOM 3129 C CA . ASN A 1 397 ? -3.061 1.864 7.762 1.00 89.56 397 ASN A CA 1
ATOM 3130 C C . ASN A 1 397 ? -2.895 3.384 7.921 1.00 89.56 397 ASN A C 1
ATOM 3132 O O . ASN A 1 397 ? -3.330 3.964 8.913 1.00 89.56 397 ASN A O 1
ATOM 3136 N N . LEU A 1 398 ? -2.291 4.057 6.941 1.00 90.31 398 LEU A N 1
ATOM 3137 C CA . LEU A 1 398 ? -2.314 5.516 6.880 1.00 90.31 398 LEU A CA 1
ATOM 3138 C C . LEU A 1 398 ? -3.716 5.975 6.451 1.00 90.31 398 LEU A C 1
ATOM 3140 O O . LEU A 1 398 ? -4.169 5.614 5.361 1.00 90.31 398 LEU A O 1
ATOM 3144 N N . TYR A 1 399 ? -4.384 6.758 7.301 1.00 90.81 399 TYR A N 1
ATOM 3145 C CA . TYR A 1 399 ? -5.746 7.264 7.056 1.00 90.81 399 TYR A CA 1
ATOM 3146 C C . TYR A 1 399 ? -5.875 8.784 7.099 1.00 90.81 399 TYR A C 1
ATOM 3148 O O . TYR A 1 399 ? -6.818 9.313 6.514 1.00 90.81 399 TYR A O 1
ATOM 3156 N N . THR A 1 400 ? -4.931 9.489 7.725 1.00 89.44 400 THR A N 1
ATOM 3157 C CA . THR A 1 400 ? -4.980 10.951 7.830 1.00 89.44 400 THR A CA 1
ATOM 3158 C C . THR A 1 400 ? -3.614 11.553 7.534 1.00 89.44 400 THR A C 1
ATOM 3160 O O . THR A 1 400 ? -2.617 11.175 8.143 1.00 89.44 400 THR A O 1
ATOM 3163 N N . ILE A 1 401 ? -3.561 12.507 6.605 1.00 88.81 401 ILE A N 1
ATOM 3164 C CA . ILE A 1 401 ? -2.363 13.272 6.252 1.00 88.81 401 ILE A CA 1
ATOM 3165 C C . ILE A 1 401 ? -2.614 14.746 6.563 1.00 88.81 401 ILE A C 1
ATOM 3167 O O . ILE A 1 401 ? -3.565 15.345 6.062 1.00 88.81 401 ILE A O 1
ATOM 3171 N N . VAL A 1 402 ? -1.723 15.348 7.349 1.00 89.12 402 VAL A N 1
ATOM 3172 C CA . VAL A 1 402 ? -1.770 16.766 7.721 1.00 89.12 402 VAL A CA 1
ATOM 3173 C C . VAL A 1 402 ? -0.555 17.490 7.122 1.00 89.12 402 VAL A C 1
ATOM 3175 O O . VAL A 1 402 ? 0.532 17.487 7.711 1.00 89.12 402 VAL A O 1
ATOM 3178 N N . PRO A 1 403 ? -0.685 18.093 5.924 1.00 87.50 403 PRO A N 1
ATOM 3179 C CA . PRO A 1 403 ? 0.370 18.903 5.328 1.00 87.50 403 PRO A CA 1
ATOM 3180 C C . PRO A 1 403 ? 0.510 20.270 6.021 1.00 87.50 403 PRO A C 1
ATOM 3182 O O . PRO A 1 403 ? -0.331 21.156 5.853 1.00 87.50 403 PRO A O 1
ATOM 3185 N N . LEU A 1 404 ? 1.625 20.478 6.734 1.00 86.38 404 LEU A N 1
ATOM 3186 C CA . LEU A 1 404 ? 1.975 21.759 7.376 1.00 86.38 404 LEU A CA 1
ATOM 3187 C C . LEU A 1 404 ? 3.086 22.525 6.638 1.00 86.38 404 LEU A C 1
ATOM 3189 O O . LEU A 1 404 ? 3.608 23.522 7.126 1.00 86.38 404 LEU A O 1
ATOM 3193 N N . ARG A 1 405 ? 3.475 22.072 5.443 1.00 77.69 405 ARG A N 1
ATOM 3194 C CA . ARG A 1 405 ? 4.435 22.772 4.578 1.00 77.69 405 ARG A CA 1
ATOM 3195 C C . ARG A 1 405 ? 3.757 23.313 3.328 1.00 77.69 405 ARG A C 1
ATOM 3197 O O . ARG A 1 405 ? 2.848 22.687 2.784 1.00 77.69 405 ARG A O 1
ATOM 3204 N N . ALA A 1 406 ? 4.284 24.415 2.805 1.00 62.44 406 ALA A N 1
ATOM 3205 C CA . ALA A 1 406 ? 3.932 24.893 1.476 1.00 62.44 406 ALA A CA 1
ATOM 3206 C C . ALA A 1 406 ? 4.488 23.920 0.420 1.00 62.44 406 ALA A C 1
ATOM 3208 O O . ALA A 1 406 ? 5.647 24.005 0.025 1.00 62.44 406 ALA A O 1
ATOM 3209 N N . ALA A 1 407 ? 3.674 22.956 -0.006 1.00 57.75 407 ALA A N 1
ATOM 3210 C CA . ALA A 1 407 ? 3.967 22.100 -1.150 1.00 57.75 407 ALA A CA 1
ATOM 3211 C C . ALA A 1 407 ? 3.124 22.526 -2.361 1.00 57.75 407 ALA A C 1
ATOM 3213 O O . ALA A 1 407 ? 2.037 23.093 -2.203 1.00 57.75 407 ALA A O 1
ATOM 3214 N N . ASN A 1 408 ? 3.640 22.245 -3.559 1.00 61.16 408 ASN A N 1
ATOM 3215 C CA . ASN A 1 408 ? 2.847 22.244 -4.784 1.00 61.16 408 ASN A CA 1
ATOM 3216 C C . ASN A 1 408 ? 1.823 21.098 -4.680 1.00 61.16 408 ASN A C 1
ATOM 3218 O O . ASN A 1 408 ? 2.211 19.978 -4.332 1.00 61.16 408 ASN A O 1
ATOM 3222 N N . ALA A 1 409 ? 0.543 21.382 -4.941 1.00 58.94 409 ALA A N 1
ATOM 3223 C CA . ALA A 1 409 ? -0.552 20.420 -4.813 1.00 58.94 409 ALA A CA 1
ATOM 3224 C C . ALA A 1 409 ? -0.263 19.132 -5.598 1.00 58.94 409 ALA A C 1
ATOM 3226 O O . ALA A 1 409 ? -0.394 18.043 -5.050 1.00 58.94 409 ALA A O 1
ATOM 3227 N N . ARG A 1 410 ? 0.269 19.250 -6.821 1.00 58.19 410 ARG A N 1
ATOM 3228 C CA . ARG A 1 410 ? 0.615 18.100 -7.666 1.00 58.19 410 ARG A CA 1
ATOM 3229 C C . ARG A 1 410 ? 1.676 17.185 -7.041 1.00 58.19 410 ARG A C 1
ATOM 3231 O O . ARG A 1 410 ? 1.487 15.976 -6.967 1.00 58.19 410 ARG A O 1
ATOM 3238 N N . VAL A 1 411 ? 2.754 17.763 -6.506 1.00 59.47 411 VAL A N 1
ATOM 3239 C CA . VAL A 1 411 ? 3.848 17.010 -5.857 1.00 59.47 411 VAL A CA 1
ATOM 3240 C C . VAL A 1 411 ? 3.384 16.374 -4.545 1.00 59.47 411 VAL A C 1
ATOM 3242 O O . VAL A 1 411 ? 3.759 15.244 -4.228 1.00 59.47 411 VAL A O 1
ATOM 3245 N N . LEU A 1 412 ? 2.554 17.086 -3.773 1.00 63.00 412 LEU A N 1
ATOM 3246 C CA . LEU A 1 412 ? 1.936 16.540 -2.566 1.00 63.00 412 LEU A CA 1
ATOM 3247 C C . LEU A 1 412 ? 1.089 15.313 -2.921 1.00 63.00 412 LEU A C 1
ATOM 3249 O O . LEU A 1 412 ? 1.247 14.267 -2.292 1.00 63.00 412 LEU A O 1
ATOM 3253 N N . ILE A 1 413 ? 0.263 15.429 -3.964 1.00 59.81 413 ILE A N 1
ATOM 3254 C CA . ILE A 1 413 ? -0.659 14.382 -4.378 1.00 59.81 413 ILE A CA 1
ATOM 3255 C C . ILE A 1 413 ? 0.073 13.148 -4.917 1.00 59.81 413 ILE A C 1
ATOM 3257 O O . ILE A 1 413 ? -0.154 12.036 -4.448 1.00 59.81 413 ILE A O 1
ATOM 3261 N N . GLU A 1 414 ? 0.993 13.322 -5.860 1.00 60.03 414 GLU A N 1
ATOM 3262 C CA . GLU A 1 414 ? 1.619 12.191 -6.550 1.00 60.03 414 GLU A CA 1
ATOM 3263 C C . GLU A 1 414 ? 2.706 11.504 -5.703 1.00 60.03 414 GLU A C 1
ATOM 3265 O O . GLU A 1 414 ? 2.795 10.275 -5.692 1.00 60.03 414 GLU A O 1
ATOM 3270 N N . GLN A 1 415 ? 3.508 12.263 -4.940 1.00 59.66 415 GLN A N 1
ATOM 3271 C CA . GLN A 1 415 ? 4.647 11.700 -4.193 1.00 59.66 415 GLN A CA 1
ATOM 3272 C C . GLN A 1 415 ? 4.347 11.387 -2.724 1.00 59.66 415 GLN A C 1
ATOM 3274 O O . GLN A 1 415 ? 5.016 10.532 -2.146 1.00 59.66 415 GLN A O 1
ATOM 3279 N N . SER A 1 416 ? 3.387 12.077 -2.093 1.00 56.81 416 SER A N 1
ATOM 3280 C CA . SER A 1 416 ? 3.175 11.971 -0.633 1.00 56.81 416 SER A CA 1
ATOM 3281 C C . SER A 1 416 ? 1.943 11.130 -0.274 1.00 56.81 416 SER A C 1
ATOM 3283 O O . SER A 1 416 ? 1.952 10.454 0.751 1.00 56.81 416 SER A O 1
ATOM 3285 N N . ILE A 1 417 ? 0.917 11.101 -1.137 1.00 64.44 417 ILE A N 1
ATOM 3286 C CA . ILE A 1 417 ? -0.327 10.341 -0.914 1.00 64.44 417 ILE A CA 1
ATOM 3287 C C . ILE A 1 417 ? -0.195 8.880 -1.353 1.00 64.44 417 ILE A C 1
ATOM 3289 O O . ILE A 1 417 ? -0.756 8.005 -0.702 1.00 64.44 417 ILE A O 1
ATOM 3293 N N . GLY A 1 418 ? 0.583 8.578 -2.403 1.00 61.47 418 GLY A N 1
ATOM 3294 C CA . GLY A 1 418 ? 0.613 7.253 -3.045 1.00 61.47 418 GLY A CA 1
ATOM 3295 C C . GLY A 1 418 ? 0.836 6.052 -2.109 1.00 61.47 418 GLY A C 1
ATOM 3296 O O . GLY A 1 418 ? 0.438 4.937 -2.438 1.00 61.47 418 GLY A O 1
ATOM 3297 N N . ARG A 1 419 ? 1.437 6.265 -0.931 1.00 66.50 419 ARG A N 1
ATOM 3298 C CA . ARG A 1 419 ? 1.639 5.239 0.107 1.00 66.50 419 ARG A CA 1
ATOM 3299 C C . ARG A 1 419 ? 0.395 5.008 0.965 1.00 66.50 419 ARG A C 1
ATOM 3301 O O . ARG A 1 419 ? 0.065 3.859 1.221 1.00 66.50 419 ARG A O 1
ATOM 3308 N N . GLY A 1 420 ? -0.334 6.064 1.324 1.00 74.69 420 GLY A N 1
ATOM 3309 C CA . GLY A 1 420 ? -1.578 5.957 2.091 1.00 74.69 420 GLY A CA 1
ATOM 3310 C C . GLY A 1 420 ? -2.761 5.414 1.297 1.00 74.69 420 GLY A C 1
ATOM 3311 O O . GLY A 1 420 ? -3.782 5.081 1.883 1.00 74.69 420 GLY A O 1
ATOM 3312 N N . LEU A 1 421 ? -2.625 5.288 -0.025 1.00 79.44 421 LEU A N 1
ATOM 3313 C CA . LEU A 1 421 ? -3.678 4.797 -0.914 1.00 79.44 421 LEU A CA 1
ATOM 3314 C C . LEU A 1 421 ? -3.853 3.275 -0.895 1.00 79.44 421 LEU A C 1
ATOM 3316 O O . LEU A 1 421 ? -4.696 2.741 -1.608 1.00 79.44 421 LEU A O 1
ATOM 3320 N N . ARG A 1 422 ? -3.058 2.534 -0.127 1.00 82.56 422 ARG A N 1
ATOM 3321 C CA . ARG A 1 422 ? -3.201 1.078 -0.073 1.00 82.56 422 ARG A CA 1
ATOM 3322 C C . ARG A 1 422 ? -4.419 0.675 0.742 1.00 82.56 422 ARG A C 1
ATOM 3324 O O . ARG A 1 422 ? -4.679 1.243 1.792 1.00 82.56 422 ARG A O 1
ATOM 3331 N N . LEU A 1 423 ? -5.126 -0.341 0.262 1.00 87.00 423 LEU A N 1
ATOM 3332 C CA . LEU A 1 423 ? -6.306 -0.887 0.926 1.00 87.00 423 LEU A CA 1
ATOM 3333 C C . LEU A 1 423 ? -5.889 -1.793 2.097 1.00 87.00 423 LEU A C 1
ATOM 3335 O O . LEU A 1 423 ? -5.024 -2.650 1.891 1.00 87.00 423 LEU A O 1
ATOM 3339 N N . PRO A 1 424 ? -6.507 -1.656 3.284 1.00 87.06 424 PRO A N 1
ATOM 3340 C CA . PRO A 1 424 ? -6.151 -2.440 4.472 1.00 87.06 424 PRO A CA 1
ATOM 3341 C C . PRO A 1 424 ? -6.422 -3.942 4.298 1.00 87.06 424 PRO A C 1
ATOM 3343 O O . PRO A 1 424 ? -5.621 -4.771 4.711 1.00 87.06 424 PRO A O 1
ATOM 3346 N N . TYR A 1 425 ? -7.513 -4.294 3.614 1.00 86.12 425 TYR A N 1
ATOM 3347 C CA . TYR A 1 425 ? -7.953 -5.679 3.409 1.00 86.12 425 TYR A CA 1
ATOM 3348 C C . TYR A 1 425 ? -7.634 -6.203 1.999 1.00 86.12 425 TYR A C 1
ATOM 3350 O O . TYR A 1 425 ? -8.189 -7.201 1.546 1.00 86.12 425 TYR A O 1
ATOM 3358 N N . GLY A 1 426 ? -6.778 -5.500 1.247 1.00 81.19 426 GLY A N 1
ATOM 3359 C CA . GLY A 1 426 ? -6.374 -5.868 -0.118 1.00 81.19 426 GLY A CA 1
ATOM 3360 C C . GLY A 1 426 ? -7.428 -5.652 -1.216 1.00 81.19 426 GLY A C 1
ATOM 3361 O O . GLY A 1 426 ? -7.062 -5.647 -2.396 1.00 81.19 426 GLY A O 1
ATOM 3362 N N . LYS A 1 427 ? -8.690 -5.417 -0.838 1.00 85.38 427 LYS A N 1
ATOM 3363 C CA . LYS A 1 427 ? -9.834 -5.064 -1.691 1.00 85.38 427 LYS A CA 1
ATOM 3364 C C . LYS A 1 427 ? -10.625 -3.909 -1.070 1.00 85.38 427 LYS A C 1
ATOM 3366 O O . LYS A 1 427 ? -10.528 -3.693 0.138 1.00 85.38 427 LYS A O 1
ATOM 3371 N N . ARG A 1 428 ? -11.385 -3.183 -1.895 1.00 85.75 428 ARG A N 1
ATOM 3372 C CA . ARG A 1 428 ? -12.366 -2.209 -1.405 1.00 85.75 428 ARG A CA 1
ATOM 3373 C C . ARG A 1 428 ? -13.492 -2.925 -0.678 1.00 85.75 428 ARG A C 1
ATOM 3375 O O . ARG A 1 428 ? -13.894 -4.021 -1.070 1.00 85.75 428 ARG A O 1
ATOM 3382 N N . THR A 1 429 ? -13.951 -2.299 0.389 1.00 86.38 429 THR A N 1
ATOM 3383 C CA . THR A 1 429 ? -15.023 -2.793 1.253 1.00 86.38 429 THR A CA 1
ATOM 3384 C C . THR A 1 429 ? -16.388 -2.255 0.838 1.00 86.38 429 THR A C 1
ATOM 3386 O O . THR A 1 429 ? -17.396 -2.874 1.153 1.00 86.38 429 THR A O 1
ATOM 3389 N N . GLY A 1 430 ? -16.425 -1.135 0.109 1.00 84.62 430 GLY A N 1
ATOM 3390 C CA . GLY A 1 430 ? -17.653 -0.400 -0.199 1.00 84.62 430 GLY A CA 1
ATOM 3391 C C . GLY A 1 430 ? -18.069 0.561 0.918 1.00 84.62 430 GLY A C 1
ATOM 3392 O O . GLY A 1 430 ? -18.985 1.354 0.723 1.00 84.62 430 GLY A O 1
ATOM 3393 N N . VAL A 1 431 ? -17.379 0.537 2.062 1.00 84.31 431 VAL A N 1
ATOM 3394 C CA . VAL A 1 431 ? -17.613 1.455 3.177 1.00 84.31 431 VAL A CA 1
ATOM 3395 C C . VAL A 1 431 ? -16.665 2.640 3.045 1.00 84.31 431 VAL A C 1
ATOM 3397 O O . VAL A 1 431 ? -15.448 2.497 3.184 1.00 84.31 431 VAL A O 1
ATOM 3400 N N . THR A 1 432 ? -17.222 3.830 2.815 1.00 82.25 432 THR A N 1
ATOM 3401 C CA . THR A 1 432 ? -16.454 5.061 2.562 1.00 82.25 432 THR A CA 1
ATOM 3402 C C . THR A 1 432 ? -15.402 5.329 3.635 1.00 82.25 432 THR A C 1
ATOM 3404 O O . THR A 1 432 ? -14.269 5.651 3.306 1.00 82.25 432 THR A O 1
ATOM 3407 N N . ALA A 1 433 ? -15.736 5.150 4.914 1.00 76.81 433 ALA A N 1
ATOM 3408 C CA . ALA A 1 433 ? -14.803 5.337 6.027 1.00 76.81 433 ALA A CA 1
ATOM 3409 C C . ALA A 1 433 ? -13.536 4.466 5.922 1.00 76.81 433 ALA A C 1
ATOM 3411 O O . ALA A 1 433 ? -12.421 4.935 6.156 1.00 76.81 433 ALA A O 1
ATOM 3412 N N . VAL A 1 434 ? -13.706 3.204 5.524 1.00 86.19 434 VAL A N 1
ATOM 3413 C CA . VAL A 1 434 ? -12.636 2.200 5.428 1.00 86.19 434 VAL A CA 1
ATOM 3414 C C . VAL A 1 434 ? -11.811 2.387 4.152 1.00 86.19 434 VAL A C 1
ATOM 3416 O O . VAL A 1 434 ? -10.592 2.204 4.140 1.00 86.19 434 VAL A O 1
ATOM 3419 N N . ASP A 1 435 ? -12.470 2.779 3.065 1.00 88.12 435 ASP A N 1
ATOM 3420 C CA . ASP A 1 435 ? -11.853 2.902 1.748 1.00 88.12 435 ASP A CA 1
ATOM 3421 C C . ASP A 1 435 ? -11.293 4.311 1.473 1.00 88.12 435 ASP A C 1
ATOM 3423 O O . ASP A 1 435 ? -10.778 4.547 0.381 1.00 88.12 435 ASP A O 1
ATOM 3427 N N . ARG A 1 436 ? -11.339 5.247 2.434 1.00 86.88 436 ARG A N 1
ATOM 3428 C CA . ARG A 1 436 ? -10.922 6.652 2.257 1.00 86.88 436 ARG A CA 1
ATOM 3429 C C . ARG A 1 436 ? -9.574 6.978 2.899 1.00 86.88 436 ARG A C 1
ATOM 3431 O O . ARG A 1 436 ? -9.218 6.480 3.963 1.00 86.88 436 ARG A O 1
ATOM 3438 N N . LEU A 1 437 ? -8.830 7.880 2.261 1.00 87.44 437 LEU A N 1
ATOM 3439 C CA . LEU A 1 437 ? -7.654 8.544 2.830 1.00 87.44 437 LEU A CA 1
ATOM 3440 C C . LEU A 1 437 ? -7.934 10.041 2.983 1.00 87.44 437 LEU A C 1
ATOM 3442 O O . LEU A 1 437 ? -8.247 10.713 2.007 1.00 87.44 437 LEU A O 1
ATOM 3446 N N . ASN A 1 438 ? -7.770 10.583 4.183 1.00 85.19 438 ASN A N 1
ATOM 3447 C CA . ASN A 1 438 ? -8.100 11.971 4.491 1.00 85.19 438 ASN A CA 1
ATOM 3448 C C . ASN A 1 438 ? -6.875 12.888 4.402 1.00 85.19 438 ASN A C 1
ATOM 3450 O O . ASN A 1 438 ? -5.812 12.572 4.938 1.00 85.19 438 ASN A O 1
ATOM 3454 N N . ILE A 1 439 ? -7.025 14.053 3.772 1.00 85.31 439 ILE A N 1
ATOM 3455 C CA . ILE A 1 439 ? -5.969 15.066 3.628 1.00 85.31 439 ILE A CA 1
ATOM 3456 C C . ILE A 1 439 ? -6.485 16.392 4.176 1.00 85.31 439 ILE A C 1
ATOM 3458 O O . ILE A 1 439 ? -7.322 17.041 3.553 1.00 85.31 439 ILE A O 1
ATOM 3462 N N . VAL A 1 440 ? -5.978 16.816 5.330 1.00 84.25 440 VAL A N 1
ATOM 3463 C CA . VAL A 1 440 ? -6.471 18.016 6.023 1.00 84.25 440 VAL A CA 1
ATOM 3464 C C . VAL A 1 440 ? -5.789 19.265 5.466 1.00 84.25 440 VAL A C 1
ATOM 3466 O O . VAL A 1 440 ? -4.637 19.559 5.788 1.00 84.25 440 VAL A O 1
ATOM 3469 N N . ALA A 1 441 ? -6.488 20.009 4.608 1.00 78.25 441 ALA A N 1
ATOM 3470 C CA . ALA A 1 441 ? -5.903 21.112 3.845 1.00 78.25 441 ALA A CA 1
ATOM 3471 C C . ALA A 1 441 ? -6.807 22.357 3.813 1.00 78.25 441 ALA A C 1
ATOM 3473 O O . ALA A 1 441 ? -7.277 22.758 2.755 1.00 78.25 441 ALA A O 1
ATOM 3474 N N . HIS A 1 442 ? -7.019 22.994 4.971 1.00 75.00 442 HIS A N 1
ATOM 3475 C CA . HIS A 1 442 ? -7.911 24.158 5.115 1.00 75.00 442 HIS A CA 1
ATOM 3476 C C . HIS A 1 442 ? -7.573 25.365 4.220 1.00 75.00 442 HIS A C 1
ATOM 3478 O O . HIS A 1 442 ? -8.444 25.929 3.570 1.00 75.00 442 HIS A O 1
ATOM 3484 N N . ASP A 1 443 ? -6.306 25.771 4.181 1.00 73.00 443 ASP A N 1
ATOM 3485 C CA . ASP A 1 443 ? -5.812 26.970 3.483 1.00 73.00 443 ASP A CA 1
ATOM 3486 C C . ASP A 1 443 ? -5.653 26.785 1.967 1.00 73.00 443 ASP A C 1
ATOM 3488 O O . ASP A 1 443 ? -5.776 27.742 1.211 1.00 73.00 443 ASP A O 1
ATOM 3492 N N . LYS A 1 444 ? -5.380 25.556 1.523 1.00 69.62 444 LYS A N 1
ATOM 3493 C CA . LYS A 1 444 ? -5.141 25.201 0.117 1.00 69.62 444 LYS A CA 1
ATOM 3494 C C . LYS A 1 444 ? -6.255 24.359 -0.494 1.00 69.62 444 LYS A C 1
ATOM 3496 O O . LYS A 1 444 ? -6.068 23.802 -1.574 1.00 69.62 444 LYS A O 1
ATOM 3501 N N . PHE A 1 445 ? -7.401 24.263 0.178 1.00 67.94 445 PHE A N 1
ATOM 3502 C CA . PHE A 1 445 ? -8.525 23.431 -0.243 1.00 67.94 445 PHE A CA 1
ATOM 3503 C C . PHE A 1 445 ? -8.889 23.686 -1.709 1.00 67.94 445 PHE A C 1
ATOM 3505 O O . PHE A 1 445 ? -8.838 22.774 -2.531 1.00 67.94 445 PHE A O 1
ATOM 3512 N N . GLN A 1 446 ? -9.144 24.949 -2.061 1.00 65.62 446 GLN A N 1
ATOM 3513 C CA . GLN A 1 446 ? -9.586 25.310 -3.405 1.00 65.62 446 GLN A CA 1
ATOM 3514 C C . GLN A 1 446 ? -8.514 25.062 -4.474 1.00 65.62 446 GLN A C 1
ATOM 3516 O O . GLN A 1 446 ? -8.847 24.622 -5.573 1.00 65.62 446 GLN A O 1
ATOM 3521 N N . GLU A 1 447 ? -7.234 25.299 -4.165 1.00 72.19 447 GLU A N 1
ATOM 3522 C CA . GLU A 1 447 ? -6.119 25.019 -5.083 1.00 72.19 447 GLU A CA 1
ATOM 3523 C C . GLU A 1 447 ? -6.025 23.520 -5.392 1.00 72.19 447 GLU A C 1
ATOM 3525 O O . GLU A 1 447 ? -5.918 23.132 -6.553 1.00 72.19 447 GLU A O 1
ATOM 3530 N N . ILE A 1 448 ? -6.109 22.679 -4.356 1.00 69.44 448 ILE A N 1
ATOM 3531 C CA . ILE A 1 448 ? -6.016 21.219 -4.474 1.00 69.44 448 ILE A CA 1
ATOM 3532 C C . ILE A 1 448 ? -7.221 20.662 -5.240 1.00 69.44 448 ILE A C 1
ATOM 3534 O O . ILE A 1 448 ? -7.045 19.831 -6.129 1.00 69.44 448 ILE A O 1
ATOM 3538 N N . VAL A 1 449 ? -8.430 21.144 -4.939 1.00 67.44 449 VAL A N 1
ATOM 3539 C CA . VAL A 1 449 ? -9.662 20.746 -5.638 1.00 67.44 449 VAL A CA 1
ATOM 3540 C C . VAL A 1 449 ? -9.619 21.174 -7.105 1.00 67.44 449 VAL A C 1
ATOM 3542 O O . VAL A 1 449 ? -9.923 20.379 -7.990 1.00 67.44 449 VAL A O 1
ATOM 3545 N N . THR A 1 450 ? -9.180 22.402 -7.388 1.00 69.62 450 THR A N 1
ATOM 3546 C CA . THR A 1 450 ? -9.067 22.909 -8.765 1.00 69.62 450 THR A CA 1
ATOM 3547 C C . THR A 1 450 ? -8.037 22.122 -9.569 1.00 69.62 450 THR A C 1
ATOM 3549 O O . THR A 1 450 ? -8.297 21.798 -10.723 1.00 69.62 450 THR A O 1
ATOM 3552 N N . GLU A 1 451 ? -6.882 21.799 -8.979 1.00 70.00 451 GLU A N 1
ATOM 3553 C CA . GLU A 1 451 ? -5.851 20.974 -9.619 1.00 70.00 451 GLU A CA 1
ATOM 3554 C C . GLU A 1 451 ? -6.376 19.567 -9.930 1.00 70.00 451 GLU A C 1
ATOM 3556 O O . GLU A 1 451 ? -6.231 19.096 -11.055 1.00 70.00 451 GLU A O 1
ATOM 3561 N N . ALA A 1 452 ? -7.035 18.929 -8.960 1.00 64.94 452 ALA A N 1
ATOM 3562 C CA . ALA A 1 452 ? -7.602 17.592 -9.110 1.00 64.94 452 ALA A CA 1
ATOM 3563 C C . ALA A 1 452 ? -8.739 17.524 -10.143 1.00 64.94 452 ALA A C 1
ATOM 3565 O O . ALA A 1 452 ? -8.914 16.512 -10.814 1.00 64.94 452 ALA A O 1
ATOM 3566 N N . ASN A 1 453 ? -9.505 18.603 -10.306 1.00 62.88 453 ASN A N 1
ATOM 3567 C CA . ASN A 1 453 ? -10.624 18.656 -11.248 1.00 62.88 453 ASN A CA 1
ATOM 3568 C C . ASN A 1 453 ? -10.220 19.048 -12.679 1.00 62.88 453 ASN A C 1
ATOM 3570 O O . ASN A 1 453 ? -11.092 19.184 -13.538 1.00 62.88 453 ASN A O 1
ATOM 3574 N N . ARG A 1 454 ? -8.926 19.241 -12.979 1.00 67.31 454 ARG A N 1
ATOM 3575 C CA . ARG A 1 454 ? -8.501 19.528 -14.358 1.00 67.31 454 ARG A CA 1
ATOM 3576 C C . ARG A 1 454 ? -8.777 18.324 -15.273 1.00 67.31 454 ARG A C 1
ATOM 3578 O O . ARG A 1 454 ? -8.504 17.202 -14.861 1.00 67.31 454 ARG A O 1
ATOM 3585 N N . PRO A 1 455 ? -9.217 18.528 -16.530 1.00 51.94 455 PRO A N 1
ATOM 3586 C CA . PRO A 1 455 ? -9.441 17.431 -17.483 1.00 51.94 455 PRO A CA 1
ATOM 3587 C C . PRO A 1 455 ? -8.187 16.584 -17.759 1.00 51.94 455 PRO A C 1
ATOM 3589 O O . PRO A 1 455 ? -8.283 15.388 -18.001 1.00 51.94 455 PRO A O 1
ATOM 3592 N N . GLU A 1 456 ? -7.014 17.216 -17.684 1.00 54.09 456 GLU A N 1
ATOM 3593 C CA . GLU A 1 456 ? -5.682 16.607 -17.833 1.00 54.09 456 GLU A CA 1
ATOM 3594 C C . GLU A 1 456 ? -5.130 16.047 -16.502 1.00 54.09 456 GLU A C 1
ATOM 3596 O O . GLU A 1 456 ? -4.015 15.527 -16.452 1.00 54.09 456 GLU A O 1
ATOM 3601 N N . SER A 1 457 ? -5.862 16.196 -15.388 1.00 56.75 457 SER A N 1
ATOM 3602 C CA . SER A 1 457 ? -5.442 15.661 -14.092 1.00 56.75 457 SER A CA 1
ATOM 3603 C C . SER A 1 457 ? -5.552 14.143 -14.106 1.00 56.75 457 SER A C 1
ATOM 3605 O O . SER A 1 457 ? -6.613 13.572 -14.352 1.00 56.75 457 SER A O 1
ATOM 3607 N N . ALA A 1 458 ? -4.464 13.469 -13.742 1.00 53.19 458 ALA A N 1
ATOM 3608 C CA . ALA A 1 458 ? -4.455 12.021 -13.575 1.00 53.19 458 ALA A CA 1
ATOM 3609 C C . ALA A 1 458 ? -5.299 11.540 -12.371 1.00 53.19 458 ALA A C 1
ATOM 3611 O O . ALA A 1 458 ? -5.370 10.333 -12.131 1.00 53.19 458 ALA A O 1
ATOM 3612 N N . ILE A 1 459 ? -5.864 12.450 -11.561 1.00 58.25 459 ILE A N 1
ATOM 3613 C CA . ILE A 1 459 ? -6.425 12.167 -10.232 1.00 58.25 459 ILE A CA 1
ATOM 3614 C C . ILE A 1 459 ? -7.653 13.050 -9.980 1.00 58.25 459 ILE A C 1
ATOM 3616 O O . ILE A 1 459 ? -7.517 14.266 -9.916 1.00 58.25 459 ILE A O 1
ATOM 3620 N N . HIS A 1 460 ? -8.819 12.442 -9.743 1.00 59.38 460 HIS A N 1
ATOM 3621 C CA . HIS A 1 460 ? -10.000 13.127 -9.205 1.00 59.38 460 HIS A CA 1
ATOM 3622 C C . HIS A 1 460 ? -10.070 12.900 -7.689 1.00 59.38 460 HIS A C 1
ATOM 3624 O O . HIS A 1 460 ? -9.967 11.757 -7.243 1.00 59.38 460 HIS A O 1
ATOM 3630 N N . LEU A 1 461 ? -10.217 13.971 -6.904 1.00 59.78 461 LEU A N 1
ATOM 3631 C CA . LEU A 1 461 ? -10.284 13.918 -5.438 1.00 59.78 461 LEU A CA 1
ATOM 3632 C C . LEU A 1 461 ? -11.721 14.138 -4.955 1.00 59.78 461 LEU A C 1
ATOM 3634 O O . LEU A 1 461 ? -12.446 14.950 -5.527 1.00 59.78 461 LEU A O 1
ATOM 3638 N N . GLN A 1 462 ? -12.111 13.465 -3.871 1.00 60.22 462 GLN A N 1
ATOM 3639 C CA . GLN A 1 462 ? -13.358 13.776 -3.167 1.00 60.22 462 GLN A CA 1
ATOM 3640 C C . GLN A 1 462 ? -13.174 14.994 -2.255 1.00 60.22 462 GLN A C 1
ATOM 3642 O O . GLN A 1 462 ? -12.090 15.233 -1.718 1.00 60.22 462 GLN A O 1
ATOM 3647 N N . THR A 1 463 ? -14.242 15.759 -2.054 1.00 56.38 463 THR A N 1
ATOM 3648 C CA . THR A 1 463 ? -14.276 16.873 -1.103 1.00 56.38 463 THR A CA 1
ATOM 3649 C C . THR A 1 463 ? -15.080 16.481 0.122 1.00 56.38 463 THR A C 1
ATOM 3651 O O . THR A 1 463 ? -16.234 16.082 -0.007 1.00 56.38 463 THR A O 1
ATOM 3654 N N . LEU A 1 464 ? -14.490 16.638 1.304 1.00 55.66 464 LEU A N 1
ATOM 3655 C CA . LEU A 1 464 ? -15.170 16.464 2.581 1.00 55.66 464 LEU A CA 1
ATOM 3656 C C . LEU A 1 464 ? -15.165 17.795 3.332 1.00 55.66 464 LEU A C 1
ATOM 3658 O O . LEU A 1 464 ? -14.108 18.363 3.619 1.00 55.66 464 LEU A O 1
ATOM 3662 N N . VAL A 1 465 ? -16.357 18.283 3.655 1.00 62.12 465 VAL A N 1
ATOM 3663 C CA . VAL A 1 465 ? -16.541 19.477 4.478 1.00 62.12 465 VAL A CA 1
ATOM 3664 C C . VAL A 1 465 ? -16.985 19.014 5.857 1.00 62.12 465 VAL A C 1
ATOM 3666 O O . VAL A 1 465 ? -18.019 18.373 5.989 1.00 62.12 465 VAL A O 1
ATOM 3669 N N . LEU A 1 466 ? -16.175 19.307 6.868 1.00 58.78 466 LEU A N 1
ATOM 3670 C CA . LEU A 1 466 ? -16.456 18.985 8.259 1.00 58.78 466 LEU A CA 1
ATOM 3671 C C . LEU A 1 466 ? -17.392 20.036 8.854 1.00 58.78 466 LEU A C 1
ATOM 3673 O O . LEU A 1 466 ? -17.122 21.240 8.731 1.00 58.78 466 LEU A O 1
ATOM 3677 N N . ASP A 1 467 ? -18.431 19.574 9.544 1.00 63.34 467 ASP A N 1
ATOM 3678 C CA . ASP A 1 467 ? -19.171 20.393 10.496 1.00 63.34 467 ASP A CA 1
ATOM 3679 C C . ASP A 1 467 ? -18.456 20.374 11.858 1.00 63.34 467 ASP A C 1
ATOM 3681 O O . ASP A 1 467 ? -17.899 19.360 12.288 1.00 63.34 467 ASP A O 1
ATOM 3685 N N . THR A 1 468 ? -18.402 21.524 12.525 1.00 56.03 468 THR A N 1
ATOM 3686 C CA . THR A 1 468 ? -17.727 21.655 13.823 1.00 56.03 468 THR A CA 1
ATOM 3687 C C . THR A 1 468 ? -18.448 20.899 14.930 1.00 56.03 468 THR A C 1
ATOM 3689 O O . THR A 1 468 ? -17.785 20.436 15.859 1.00 56.03 468 THR A O 1
ATOM 3692 N N . ASP A 1 469 ? -19.766 20.745 14.811 1.00 56.31 469 ASP A N 1
ATOM 3693 C CA . ASP A 1 469 ? -20.581 20.046 15.804 1.00 56.31 469 ASP A CA 1
ATOM 3694 C C . A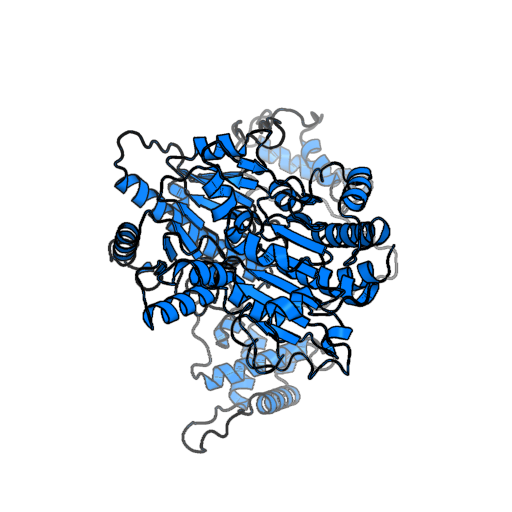SP A 1 469 ? -20.374 18.523 15.728 1.00 56.31 469 ASP A C 1
ATOM 3696 O O . ASP A 1 469 ? -20.276 17.864 16.766 1.00 56.31 469 ASP A O 1
ATOM 3700 N N . ASP A 1 470 ? -20.174 17.977 14.523 1.00 54.84 470 ASP A N 1
ATOM 3701 C CA . ASP A 1 470 ? -19.943 16.542 14.295 1.00 54.84 470 ASP A CA 1
ATOM 3702 C C . ASP A 1 470 ? -18.585 16.074 14.845 1.00 54.84 470 ASP A C 1
ATOM 3704 O O . ASP A 1 470 ? -18.475 15.006 15.445 1.00 54.84 470 ASP A O 1
ATOM 3708 N N . LEU A 1 471 ? -17.534 16.895 14.715 1.00 53.22 471 LEU A N 1
ATOM 3709 C CA . LEU A 1 471 ? -16.190 16.581 15.229 1.00 53.22 471 LEU A CA 1
ATOM 3710 C C . LEU A 1 471 ? -16.085 16.617 16.763 1.00 53.22 471 LEU A C 1
ATOM 3712 O O . LEU A 1 471 ? -15.105 16.121 17.325 1.00 53.22 471 LEU A O 1
ATOM 3716 N N . GLY A 1 472 ? -17.031 17.274 17.439 1.00 51.69 472 GLY A N 1
ATOM 3717 C CA . GLY A 1 472 ? -17.068 17.383 18.897 1.00 51.69 472 GLY A CA 1
ATOM 3718 C C . GLY A 1 472 ? -17.670 16.157 19.588 1.00 51.69 472 GLY A C 1
ATOM 3719 O O . GLY A 1 472 ? -17.469 15.974 20.792 1.00 51.69 472 GLY A O 1
ATOM 3720 N N . GLN A 1 473 ? -18.392 15.310 18.848 1.00 56.00 473 GLN A N 1
ATOM 3721 C CA . GLN A 1 473 ? -19.070 14.143 19.398 1.00 56.00 473 GLN A CA 1
ATOM 3722 C C . GLN A 1 473 ? -18.090 12.981 19.586 1.00 56.00 473 GLN A C 1
ATOM 3724 O O . GLN A 1 473 ? -17.474 12.483 18.646 1.00 56.00 473 GLN A O 1
ATOM 3729 N N . LYS A 1 474 ? -17.941 12.521 20.833 1.00 57.25 474 LYS A N 1
ATOM 3730 C CA . LYS A 1 474 ? -17.136 11.336 21.148 1.00 57.25 474 LYS A CA 1
ATOM 3731 C C . LYS A 1 474 ? -17.915 10.085 20.750 1.00 57.25 474 LYS A C 1
ATOM 3733 O O . LYS A 1 474 ? -18.775 9.628 21.497 1.00 57.25 474 LYS A O 1
ATOM 3738 N N . THR A 1 475 ? -17.603 9.527 19.589 1.00 55.81 475 THR A N 1
ATOM 3739 C CA . THR A 1 475 ? -18.105 8.214 19.175 1.00 55.81 475 THR A CA 1
ATOM 3740 C C . THR A 1 475 ? -17.322 7.107 19.880 1.00 55.81 475 THR A C 1
ATOM 3742 O O . THR A 1 475 ? -16.107 7.217 20.051 1.00 55.81 475 THR A O 1
ATOM 3745 N N . ALA A 1 476 ? -17.994 6.031 20.283 1.00 60.41 476 ALA A N 1
ATOM 3746 C CA . ALA A 1 476 ? -17.360 4.854 20.869 1.00 60.41 476 ALA A CA 1
ATOM 3747 C C . ALA A 1 476 ? -17.984 3.585 20.289 1.00 60.41 476 ALA A C 1
ATOM 3749 O O . ALA A 1 476 ? -19.193 3.534 20.058 1.00 60.41 476 ALA A O 1
ATOM 3750 N N . THR A 1 477 ? -17.168 2.555 20.067 1.00 59.88 477 THR A N 1
ATOM 3751 C CA . THR A 1 477 ? -17.676 1.251 19.637 1.00 59.88 477 THR A CA 1
ATOM 3752 C C . THR A 1 477 ? -18.261 0.545 20.854 1.00 59.88 477 THR A C 1
ATOM 3754 O O . THR A 1 477 ? -17.529 0.174 21.778 1.00 59.88 477 THR A O 1
ATOM 3757 N N . VAL A 1 478 ? -19.581 0.363 20.856 1.00 65.50 478 VAL A N 1
ATOM 3758 C CA . VAL A 1 478 ? -20.295 -0.350 21.918 1.00 65.50 478 VAL A CA 1
ATOM 3759 C C . VAL A 1 478 ? -20.426 -1.813 21.527 1.00 65.50 478 VAL A C 1
ATOM 3761 O O . VAL A 1 478 ? -21.038 -2.146 20.516 1.00 65.50 478 VAL A O 1
ATOM 3764 N N . VAL A 1 479 ? -19.861 -2.701 22.339 1.00 62.09 479 VAL A N 1
ATOM 3765 C CA . VAL A 1 479 ? -19.963 -4.148 22.131 1.00 62.09 479 VAL A CA 1
ATOM 3766 C C . VAL A 1 479 ? -20.959 -4.708 23.129 1.00 62.09 479 VAL A C 1
ATOM 3768 O O . VAL A 1 479 ? -20.753 -4.625 24.342 1.00 62.09 479 VAL A O 1
ATOM 3771 N N . SER A 1 480 ? -22.034 -5.287 22.601 1.00 63.81 480 SER A N 1
ATOM 3772 C CA . SER A 1 480 ? -23.015 -6.044 23.373 1.00 63.81 480 SER A CA 1
ATOM 3773 C C . SER A 1 480 ? -22.647 -7.526 23.340 1.00 63.81 480 SER A C 1
ATOM 3775 O O . SER A 1 480 ? -22.434 -8.094 22.269 1.00 63.81 480 SER A O 1
ATOM 3777 N N . GLN A 1 481 ? -22.542 -8.149 24.513 1.00 67.62 481 GLN A N 1
ATOM 3778 C CA . GLN A 1 481 ? -22.363 -9.594 24.650 1.00 67.62 481 GLN A CA 1
ATOM 3779 C C . GLN A 1 481 ? -23.559 -10.204 25.388 1.00 67.62 481 GLN A C 1
ATOM 3781 O O . GLN A 1 481 ? -24.184 -9.523 26.205 1.00 67.62 481 GLN A O 1
ATOM 3786 N N . PRO A 1 482 ? -23.875 -11.491 25.150 1.00 73.62 482 PRO A N 1
ATOM 3787 C CA . PRO A 1 482 ? -24.859 -12.200 25.958 1.00 73.62 482 PRO A CA 1
ATOM 3788 C C . PRO A 1 482 ? -24.481 -12.152 27.444 1.00 73.62 482 PRO A C 1
ATOM 3790 O O . PRO A 1 482 ? -23.326 -12.400 27.790 1.00 73.62 482 PRO A O 1
ATOM 3793 N N . GLN A 1 483 ? -25.453 -11.916 28.332 1.00 74.69 483 GLN A N 1
ATOM 3794 C CA . GLN A 1 483 ? -25.224 -11.878 29.789 1.00 74.69 483 GLN A CA 1
ATOM 3795 C C . GLN A 1 483 ? -24.562 -13.155 30.324 1.00 74.69 483 GLN A C 1
ATOM 3797 O O . GLN A 1 483 ? -23.765 -13.097 31.260 1.00 74.69 483 GLN A O 1
ATOM 3802 N N . LEU A 1 484 ? -24.854 -14.298 29.699 1.00 80.19 484 LEU A N 1
ATOM 3803 C CA . LEU A 1 484 ? -24.222 -15.577 30.000 1.00 80.19 484 LEU A CA 1
ATOM 3804 C C . LEU A 1 484 ? -22.700 -15.500 29.822 1.00 80.19 484 LEU A C 1
ATOM 3806 O O . LEU A 1 484 ? -21.961 -15.913 30.709 1.00 80.19 484 LEU A O 1
ATOM 3810 N N . ALA A 1 485 ? -22.225 -14.906 28.724 1.00 75.75 485 ALA A N 1
ATOM 3811 C CA . ALA A 1 485 ? -20.797 -14.749 28.466 1.00 75.75 485 ALA A CA 1
ATOM 3812 C C . ALA A 1 485 ? -20.132 -13.851 29.522 1.00 75.75 485 ALA A C 1
ATOM 3814 O O . ALA A 1 485 ? -19.087 -14.210 30.064 1.00 75.75 485 ALA A O 1
ATOM 3815 N N . THR A 1 486 ? -20.783 -12.744 29.893 1.00 74.94 486 THR A N 1
ATOM 3816 C CA . THR A 1 486 ? -20.311 -11.843 30.956 1.00 74.94 486 THR A CA 1
ATOM 3817 C C . THR A 1 486 ? -20.232 -12.550 32.314 1.00 74.94 486 THR A C 1
ATOM 3819 O O . THR A 1 486 ? -19.219 -12.447 33.005 1.00 74.94 486 THR A O 1
ATOM 3822 N N . LYS A 1 487 ? -21.252 -13.340 32.684 1.00 76.81 487 LYS A N 1
ATOM 3823 C CA . LYS A 1 487 ? -21.290 -14.105 33.946 1.00 76.81 487 LYS A CA 1
ATOM 3824 C C . LYS A 1 487 ? -20.234 -15.204 34.024 1.00 76.81 487 LYS A C 1
ATOM 3826 O O . LYS A 1 487 ? -19.718 -15.459 35.111 1.00 76.81 487 LYS A O 1
ATOM 3831 N N . LEU A 1 488 ? -19.904 -15.827 32.893 1.00 77.06 488 LEU A N 1
ATOM 3832 C CA . LEU A 1 488 ? -18.839 -16.828 32.785 1.00 77.06 488 LEU A CA 1
ATOM 3833 C C . LEU A 1 488 ? -17.430 -16.205 32.782 1.00 77.06 488 LEU A C 1
ATOM 3835 O O . LEU A 1 488 ? -16.444 -16.934 32.796 1.00 77.06 488 LEU A O 1
ATOM 3839 N N . GLY A 1 489 ? -17.317 -14.871 32.788 1.00 67.94 489 GLY A N 1
ATOM 3840 C CA . GLY A 1 489 ? -16.033 -14.167 32.756 1.00 67.94 489 GLY A CA 1
ATOM 3841 C C . GLY A 1 489 ? -15.389 -14.124 31.368 1.00 67.94 489 GLY A C 1
ATOM 3842 O O . GLY A 1 489 ? -14.207 -13.794 31.256 1.00 67.94 489 GLY A O 1
ATOM 3843 N N . LEU A 1 490 ? -16.146 -14.428 30.306 1.00 68.69 490 LEU A N 1
ATOM 3844 C CA . LEU A 1 490 ? -15.653 -14.349 28.936 1.00 68.69 490 LEU A CA 1
ATOM 3845 C C . LEU A 1 490 ? -15.434 -12.886 28.562 1.00 68.69 490 LEU A C 1
ATOM 3847 O O . LEU A 1 490 ? -16.346 -12.061 28.615 1.00 68.69 490 LEU A O 1
ATOM 3851 N N . LYS A 1 491 ? -14.207 -12.566 28.157 1.00 63.78 491 LYS A N 1
ATOM 3852 C CA . LYS A 1 491 ? -13.876 -11.261 27.585 1.00 63.78 491 LYS A CA 1
ATOM 3853 C C . LYS A 1 491 ? -14.025 -11.321 26.062 1.00 63.78 491 LYS A C 1
ATOM 3855 O O . LYS A 1 491 ? -13.779 -12.374 25.472 1.00 63.78 491 LYS A O 1
ATOM 3860 N N . PRO A 1 492 ? -14.400 -10.214 25.396 1.00 61.75 492 PRO A N 1
ATOM 3861 C CA . PRO A 1 492 ? -14.304 -10.126 23.944 1.00 61.75 492 PRO A CA 1
ATOM 3862 C C . PRO A 1 492 ? -12.886 -10.482 23.490 1.00 61.75 492 PRO A C 1
ATOM 3864 O O . PRO A 1 492 ? -11.919 -10.050 24.116 1.00 61.75 492 PRO A O 1
ATOM 3867 N N . ALA A 1 493 ? -12.769 -11.229 22.388 1.00 55.25 493 ALA A N 1
ATOM 3868 C CA . ALA A 1 493 ? -11.483 -11.695 21.866 1.00 55.25 493 ALA A CA 1
ATOM 3869 C C . ALA A 1 493 ? -10.480 -10.552 21.608 1.00 55.25 493 ALA A C 1
ATOM 3871 O O . ALA A 1 493 ? -9.273 -10.763 21.678 1.00 55.25 493 ALA A O 1
ATOM 3872 N N . GLN A 1 494 ? -10.970 -9.335 21.339 1.00 54.53 494 GLN A N 1
ATOM 3873 C CA . GLN A 1 494 ? -10.157 -8.132 21.173 1.00 54.53 494 GLN A CA 1
ATOM 3874 C C . GLN A 1 494 ? -10.814 -6.948 21.898 1.00 54.53 494 GLN A C 1
ATOM 3876 O O . GLN A 1 494 ? -11.877 -6.455 21.506 1.00 54.53 494 GLN A O 1
ATOM 3881 N N . LEU A 1 495 ? -10.184 -6.496 22.983 1.00 59.03 495 LEU A N 1
ATOM 3882 C CA . LEU A 1 495 ? -10.498 -5.236 23.658 1.00 59.03 495 LEU A CA 1
ATOM 3883 C C . LEU A 1 495 ? -9.509 -4.176 23.166 1.00 59.03 495 LEU A C 1
ATOM 3885 O O . LEU A 1 495 ? -8.299 -4.386 23.235 1.00 59.03 495 LEU A O 1
ATOM 3889 N N . THR A 1 496 ? -10.012 -3.047 22.674 1.00 57.50 496 THR A N 1
ATOM 3890 C CA . THR A 1 496 ? -9.191 -1.877 22.337 1.00 57.50 496 THR A CA 1
ATOM 3891 C C . THR A 1 496 ? -9.468 -0.749 23.337 1.00 57.50 496 THR A C 1
ATOM 3893 O O . THR A 1 496 ? -10.390 -0.819 24.149 1.00 57.50 496 THR A O 1
ATOM 3896 N N . SER A 1 497 ? -8.692 0.337 23.265 1.00 57.69 497 SER A N 1
ATOM 3897 C CA . SER A 1 497 ? -8.924 1.539 24.079 1.00 57.69 497 SER A CA 1
ATOM 3898 C C . SER A 1 497 ? -10.264 2.242 23.802 1.00 57.69 497 SER A C 1
ATOM 3900 O O . SER A 1 497 ? -10.676 3.076 24.600 1.00 57.69 497 SER A O 1
ATOM 3902 N N . SER A 1 498 ? -10.888 1.986 22.647 1.00 55.00 498 SER A N 1
ATOM 3903 C CA . SER A 1 498 ? -12.135 2.622 22.182 1.00 55.00 498 SER A CA 1
ATOM 3904 C C . SER A 1 498 ? -13.379 1.766 22.433 1.00 55.00 498 SER A C 1
ATOM 3906 O O . SER A 1 498 ? -14.496 2.226 22.192 1.00 55.00 498 SER A O 1
ATOM 3908 N N . THR A 1 499 ? -13.206 0.537 22.925 1.00 61.41 499 THR A N 1
ATOM 3909 C CA . THR A 1 499 ? -14.312 -0.383 23.176 1.00 61.41 499 THR A CA 1
ATOM 3910 C C . THR A 1 499 ? -15.015 -0.051 24.490 1.00 61.41 499 THR A C 1
ATOM 3912 O O . THR A 1 499 ? -14.407 -0.083 25.559 1.00 61.41 499 THR A O 1
ATOM 3915 N N . THR A 1 500 ? -16.323 0.183 24.431 1.00 60.28 500 THR A N 1
ATOM 3916 C CA . THR A 1 500 ? -17.193 0.204 25.616 1.00 60.28 500 THR A CA 1
ATOM 3917 C C . THR A 1 500 ? -18.002 -1.085 25.655 1.00 60.28 500 THR A C 1
ATOM 3919 O O . THR A 1 500 ? -18.659 -1.453 24.684 1.00 60.28 500 THR A O 1
ATOM 3922 N N . MET A 1 501 ? -17.929 -1.816 26.768 1.00 62.25 501 MET A N 1
ATOM 3923 C CA . MET A 1 501 ? -18.745 -3.014 26.961 1.00 62.25 501 MET A CA 1
ATOM 3924 C C . MET A 1 501 ? -20.100 -2.606 27.531 1.00 62.25 501 MET A C 1
ATOM 3926 O O . MET A 1 501 ? -20.165 -2.036 28.620 1.00 62.25 501 MET A O 1
ATOM 3930 N N . ALA A 1 502 ? -21.178 -2.916 26.816 1.00 54.62 502 ALA A N 1
ATOM 3931 C CA . ALA A 1 502 ? -22.518 -2.780 27.372 1.00 54.62 502 ALA A CA 1
ATOM 3932 C C . ALA A 1 502 ? -22.740 -3.858 28.452 1.00 54.62 502 ALA A C 1
ATOM 3934 O O . ALA A 1 502 ? -22.407 -5.022 28.236 1.00 54.62 502 ALA A O 1
ATOM 3935 N N . GLY A 1 503 ? -23.302 -3.483 29.610 1.00 56.31 503 GLY A N 1
ATOM 3936 C CA . GLY A 1 503 ? -23.697 -4.437 30.662 1.00 56.31 503 GLY A CA 1
ATOM 3937 C C . GLY A 1 503 ? -22.644 -4.776 31.732 1.00 56.31 503 GLY A C 1
ATOM 3938 O O . GLY A 1 503 ? -22.775 -5.808 32.391 1.00 56.31 503 GLY A O 1
ATOM 3939 N N . GLN A 1 504 ? -21.632 -3.920 31.950 1.00 52.66 504 GLN A N 1
ATOM 3940 C CA . GLN A 1 504 ? -20.609 -4.097 33.006 1.00 52.66 504 GLN A CA 1
ATOM 3941 C C . GLN A 1 504 ? -21.154 -4.151 34.448 1.00 52.66 504 GLN A C 1
ATOM 3943 O O . GLN A 1 504 ? -20.416 -4.521 35.357 1.00 52.66 504 GLN A O 1
ATOM 3948 N N . ASP A 1 505 ? -22.433 -3.849 34.670 1.00 55.47 505 ASP A N 1
ATOM 3949 C CA . ASP A 1 505 ? -23.064 -3.878 35.997 1.00 55.47 505 ASP A CA 1
ATOM 3950 C C . ASP A 1 505 ? -23.276 -5.301 36.556 1.00 55.47 505 ASP A C 1
ATOM 3952 O O . ASP A 1 505 ? -23.734 -5.470 37.686 1.00 55.47 505 ASP A O 1
ATOM 3956 N N . THR A 1 506 ? -22.948 -6.346 35.787 1.00 60.34 506 THR A N 1
ATOM 3957 C CA . THR A 1 506 ? -23.077 -7.745 36.219 1.00 60.34 506 THR A CA 1
ATOM 3958 C C . THR A 1 506 ? -21.725 -8.344 36.601 1.00 60.34 506 THR A C 1
ATOM 3960 O O . THR A 1 506 ? -20.861 -8.573 35.758 1.00 60.34 506 THR A O 1
ATOM 3963 N N . ALA A 1 507 ? -21.540 -8.617 37.897 1.00 67.25 507 ALA A N 1
ATOM 3964 C CA . ALA A 1 507 ? -20.335 -9.268 38.403 1.00 67.25 507 ALA A CA 1
ATOM 3965 C C . ALA A 1 507 ? -20.223 -10.717 37.873 1.00 67.25 507 ALA A C 1
ATOM 3967 O O . ALA A 1 507 ? -21.229 -11.438 37.870 1.00 67.25 507 ALA A O 1
ATOM 3968 N N . PRO A 1 508 ? -19.025 -11.163 37.444 1.00 75.31 508 PRO A N 1
ATOM 3969 C CA . PRO A 1 508 ? -18.811 -12.539 37.015 1.00 75.31 508 PRO A CA 1
ATOM 3970 C C . PRO A 1 508 ? -19.023 -13.503 38.186 1.00 75.31 508 PRO A C 1
ATOM 3972 O O . PRO A 1 508 ? -18.671 -13.208 39.328 1.00 75.31 508 PRO A O 1
ATOM 3975 N N . VAL A 1 509 ? -19.600 -14.668 37.891 1.00 80.69 509 VAL A N 1
ATOM 3976 C CA . VAL A 1 509 ? -19.908 -15.703 38.890 1.00 80.69 509 VAL A CA 1
ATOM 3977 C C . VAL A 1 509 ? -18.625 -16.358 39.403 1.00 80.69 509 VAL A C 1
ATOM 3979 O O . VAL A 1 509 ? -18.510 -16.652 40.590 1.00 80.69 509 VAL A O 1
ATOM 3982 N N . PHE A 1 510 ? -17.641 -16.522 38.518 1.00 82.06 510 PHE A N 1
ATOM 3983 C CA . PHE A 1 510 ? -16.308 -17.011 38.850 1.00 82.06 510 PHE A CA 1
ATOM 3984 C C . PHE A 1 510 ? -15.364 -15.829 39.074 1.00 82.06 510 PHE A C 1
ATOM 3986 O O . PHE A 1 510 ? -15.188 -14.983 38.192 1.00 82.06 510 PHE A O 1
ATOM 3993 N N . THR A 1 511 ? -14.751 -15.759 40.256 1.00 76.75 511 THR A N 1
ATOM 3994 C CA . THR A 1 511 ? -13.862 -14.646 40.644 1.00 76.75 511 THR A CA 1
ATOM 3995 C C . THR A 1 511 ? -12.383 -14.987 40.481 1.00 76.75 511 THR A C 1
ATOM 3997 O O . THR A 1 511 ? -11.565 -14.081 40.312 1.00 76.75 511 THR A O 1
ATOM 4000 N N . ARG A 1 512 ? -12.028 -16.281 40.487 1.00 81.19 512 ARG A N 1
ATOM 4001 C CA . ARG A 1 512 ? -10.653 -16.751 40.281 1.00 81.19 512 ARG A CA 1
ATOM 4002 C C . ARG A 1 512 ? -10.361 -16.913 38.774 1.00 81.19 512 ARG A C 1
ATOM 4004 O O . ARG A 1 512 ? -11.183 -17.503 38.072 1.00 81.19 512 ARG A O 1
ATOM 4011 N N . PRO A 1 513 ? -9.199 -16.457 38.259 1.00 78.06 513 PRO A N 1
ATOM 4012 C CA . PRO A 1 513 ? -8.849 -16.587 36.836 1.00 78.06 513 PRO A CA 1
ATOM 4013 C C . PRO A 1 513 ? -8.848 -18.033 36.315 1.00 78.06 513 PRO A C 1
ATOM 4015 O O . PRO A 1 513 ? -9.282 -18.285 35.194 1.00 78.06 513 PRO A O 1
ATOM 4018 N N . GLU A 1 514 ? -8.410 -18.985 37.142 1.00 78.94 514 GLU A N 1
ATOM 4019 C CA . GLU A 1 514 ? -8.407 -20.415 36.803 1.00 78.94 514 GLU A CA 1
ATOM 4020 C C . GLU A 1 514 ? -9.833 -20.964 36.628 1.00 78.94 514 GLU A C 1
ATOM 4022 O O . GLU A 1 514 ? -10.122 -21.663 35.661 1.00 78.94 514 GLU A O 1
ATOM 4027 N N . GLU A 1 515 ? -10.769 -20.575 37.500 1.00 82.50 515 GLU A N 1
ATOM 4028 C CA . GLU A 1 515 ? -12.180 -20.974 37.393 1.00 82.50 515 GLU A CA 1
ATOM 4029 C C . GLU A 1 515 ? -12.844 -20.375 36.146 1.00 82.50 515 GLU A C 1
ATOM 4031 O O . GLU A 1 515 ? -13.597 -21.065 35.465 1.00 82.50 515 GLU A O 1
ATOM 4036 N N . GLN A 1 516 ? -12.524 -19.121 35.796 1.00 81.88 516 GLN A N 1
ATOM 4037 C CA . GLN A 1 516 ? -13.008 -18.486 34.562 1.00 81.88 516 GLN A CA 1
ATOM 4038 C C . GLN A 1 516 ? -12.529 -19.237 33.314 1.00 81.88 516 GLN A C 1
ATOM 4040 O O . GLN A 1 516 ? -13.297 -19.442 32.375 1.00 81.88 516 GLN A O 1
ATOM 4045 N N . LYS A 1 517 ? -11.273 -19.697 33.310 1.00 81.19 517 LYS A N 1
ATOM 4046 C CA . LYS A 1 517 ? -10.707 -20.477 32.205 1.00 81.19 517 LYS A CA 1
ATOM 4047 C C . LYS A 1 517 ? -11.365 -21.853 32.083 1.00 81.19 517 LYS A C 1
ATOM 4049 O O . LYS A 1 517 ? -11.715 -22.266 30.979 1.00 81.19 517 LYS A O 1
ATOM 4054 N N . VAL A 1 518 ? -11.587 -22.541 33.203 1.00 85.38 518 VAL A N 1
ATOM 4055 C CA . VAL A 1 518 ? -12.322 -23.817 33.241 1.00 85.38 518 VAL A CA 1
ATOM 4056 C C . VAL A 1 518 ? -13.762 -23.631 32.745 1.00 85.38 518 VAL A C 1
ATOM 4058 O O . VAL A 1 518 ? -14.221 -24.406 31.906 1.00 85.38 518 VAL A O 1
ATOM 4061 N N . ALA A 1 519 ? -14.452 -22.575 33.186 1.00 85.31 519 ALA A N 1
ATOM 4062 C CA . ALA A 1 519 ? -15.802 -22.237 32.736 1.00 85.31 519 ALA A CA 1
ATOM 4063 C C . ALA A 1 519 ? -15.859 -21.912 31.232 1.00 85.31 519 ALA A C 1
ATOM 4065 O O . ALA A 1 519 ? -16.792 -22.329 30.544 1.00 85.31 519 ALA A O 1
ATOM 4066 N N . GLN A 1 520 ? -14.841 -21.228 30.698 1.00 84.00 520 GLN A N 1
ATOM 4067 C CA . GLN A 1 520 ? -14.714 -20.950 29.267 1.00 84.00 520 GLN A CA 1
ATOM 4068 C C . GLN A 1 520 ? -14.595 -22.236 28.442 1.00 84.00 520 GLN A C 1
ATOM 4070 O O . GLN A 1 520 ? -15.350 -22.422 27.486 1.00 84.00 520 GLN A O 1
ATOM 4075 N N . ILE A 1 521 ? -13.701 -23.147 28.835 1.00 85.00 521 ILE A N 1
ATOM 4076 C CA . ILE A 1 521 ? -13.530 -24.441 28.158 1.00 85.00 521 ILE A CA 1
ATOM 4077 C C . ILE A 1 521 ? -14.822 -25.264 28.258 1.00 85.00 521 ILE A C 1
ATOM 4079 O O . ILE A 1 521 ? -15.269 -25.841 27.266 1.00 85.00 521 ILE A O 1
ATOM 4083 N N . ALA A 1 522 ? -15.463 -25.288 29.431 1.00 87.62 522 ALA A N 1
ATOM 4084 C CA . ALA A 1 522 ? -16.730 -25.987 29.632 1.00 87.62 522 ALA A CA 1
ATOM 4085 C C . ALA A 1 522 ? -17.829 -25.453 28.701 1.00 87.62 522 ALA A C 1
ATOM 4087 O O . ALA A 1 522 ? -18.529 -26.238 28.061 1.00 87.62 522 ALA A O 1
ATOM 4088 N N . TYR A 1 523 ? -17.939 -24.131 28.558 1.00 88.44 523 TYR A N 1
ATOM 4089 C CA . TYR A 1 523 ? -18.888 -23.501 27.643 1.00 88.44 523 TYR A CA 1
ATOM 4090 C C . TYR A 1 523 ? -18.606 -23.844 26.172 1.00 88.44 523 TYR A C 1
ATOM 4092 O O . TYR A 1 523 ? -19.529 -24.171 25.427 1.00 88.44 523 TYR A O 1
ATOM 4100 N N . GLU A 1 524 ? -17.341 -23.855 25.746 1.00 86.12 524 GLU A N 1
ATOM 4101 C CA . GLU A 1 524 ? -16.960 -24.275 24.390 1.00 86.12 524 GLU A CA 1
ATOM 4102 C C . GLU A 1 524 ? -17.298 -25.747 24.110 1.00 86.12 524 GLU A C 1
ATOM 4104 O O . GLU A 1 524 ? -17.752 -26.087 23.014 1.00 86.12 524 GLU A O 1
ATOM 4109 N N . VAL A 1 525 ? -17.111 -26.630 25.097 1.00 87.31 525 VAL A N 1
ATOM 4110 C CA . VAL A 1 525 ? -17.511 -28.042 25.006 1.00 87.31 525 VAL A CA 1
ATOM 4111 C C . VAL A 1 525 ? -19.032 -28.169 24.891 1.00 87.31 525 VAL A C 1
ATOM 4113 O O . VAL A 1 525 ? -19.506 -28.904 24.026 1.00 87.31 525 VAL A O 1
ATOM 4116 N N . ILE A 1 526 ? -19.798 -27.423 25.693 1.00 87.75 526 ILE A N 1
ATOM 4117 C CA . ILE A 1 526 ? -21.267 -27.400 25.616 1.00 87.75 526 ILE A CA 1
ATOM 4118 C C . ILE A 1 526 ? -21.729 -26.952 24.222 1.00 87.75 526 ILE A C 1
ATOM 4120 O O . ILE A 1 526 ? -22.537 -27.642 23.602 1.00 87.75 526 ILE A O 1
ATOM 4124 N N . ARG A 1 527 ? -21.136 -25.889 23.660 1.00 85.62 527 ARG A N 1
ATOM 4125 C CA . ARG A 1 527 ? -21.446 -25.422 22.295 1.00 85.62 527 ARG A CA 1
ATOM 4126 C C . ARG A 1 527 ? -21.161 -26.461 21.209 1.00 85.62 527 ARG A C 1
ATOM 4128 O O . ARG A 1 527 ? -21.841 -26.501 20.188 1.00 85.62 527 ARG A O 1
ATOM 4135 N N . LYS A 1 528 ? -20.170 -27.338 21.401 1.00 85.50 528 LYS A N 1
ATOM 4136 C CA . LYS A 1 528 ? -19.924 -28.460 20.473 1.00 85.50 528 LYS A CA 1
ATOM 4137 C C . LYS A 1 528 ? -21.026 -29.523 20.551 1.00 85.50 528 LYS A C 1
ATOM 4139 O O . LYS A 1 528 ? -21.325 -30.146 19.531 1.00 85.50 528 LYS A O 1
ATOM 4144 N N . LEU A 1 529 ? -21.626 -29.722 21.727 1.00 83.94 529 LEU A N 1
ATOM 4145 C CA . LEU A 1 529 ? -22.731 -30.662 21.940 1.00 83.94 529 LEU A CA 1
ATOM 4146 C C . LEU A 1 529 ? -24.066 -30.147 21.375 1.00 83.94 529 LEU A C 1
ATOM 4148 O O . LEU A 1 529 ? -24.887 -30.968 20.978 1.00 83.94 529 LEU A O 1
ATOM 4152 N N . GLU A 1 530 ? -24.258 -28.828 21.240 1.00 78.50 530 GLU A N 1
ATOM 4153 C CA . GLU A 1 530 ? -25.457 -28.225 20.615 1.00 78.50 530 GLU A CA 1
ATOM 4154 C C . GLU A 1 530 ? -25.730 -28.767 19.199 1.00 78.50 530 GLU A C 1
ATOM 4156 O O . GLU A 1 530 ? -26.877 -28.937 18.791 1.00 78.50 530 GLU A O 1
ATOM 4161 N N . ASN A 1 531 ? -24.677 -29.108 18.450 1.00 76.94 531 ASN A N 1
ATOM 4162 C CA . ASN A 1 531 ? -24.795 -29.661 17.098 1.00 76.94 531 ASN A CA 1
ATOM 4163 C C . ASN A 1 531 ? -25.084 -31.176 17.067 1.00 76.94 531 ASN A C 1
ATOM 4165 O O . ASN A 1 531 ? -25.092 -31.778 15.991 1.00 76.94 531 ASN A O 1
ATOM 4169 N N . GLN A 1 532 ? -25.312 -31.812 18.221 1.00 83.69 532 GLN A N 1
ATOM 4170 C CA . GLN A 1 532 ? -25.524 -33.253 18.355 1.00 83.69 532 GLN A CA 1
ATOM 4171 C C . GLN A 1 532 ? -26.901 -33.561 18.974 1.00 83.69 532 GLN A C 1
ATOM 4173 O O . GLN A 1 532 ? -26.998 -33.984 20.125 1.00 83.69 532 GLN A O 1
ATOM 4178 N N . PRO A 1 533 ? -27.998 -33.442 18.205 1.00 75.44 533 PRO A N 1
ATOM 4179 C CA . PRO A 1 533 ? -29.358 -33.599 18.731 1.00 75.44 533 PRO A CA 1
ATOM 4180 C C . PRO A 1 533 ? -29.670 -35.005 19.276 1.00 75.44 533 PRO A C 1
ATOM 4182 O O . PRO A 1 533 ? -30.661 -35.182 19.973 1.00 75.44 533 PRO A O 1
ATOM 4185 N N . GLN A 1 534 ? -28.843 -36.011 18.966 1.00 79.31 534 GLN A N 1
ATOM 4186 C CA . GLN A 1 534 ? -28.974 -37.373 19.504 1.00 79.31 534 GLN A CA 1
ATOM 4187 C C . GLN A 1 534 ? -28.456 -37.498 20.945 1.00 79.31 534 GLN A C 1
ATOM 4189 O O . GLN A 1 534 ? -28.935 -38.339 21.700 1.00 79.31 534 GLN A O 1
ATOM 4194 N N . THR A 1 535 ? -27.469 -36.684 21.324 1.00 79.50 535 THR A N 1
ATOM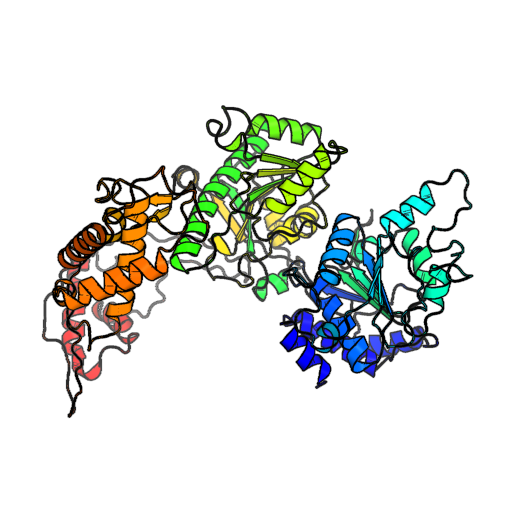 4195 C CA . THR A 1 535 ? -26.849 -36.694 22.658 1.00 79.50 535 THR A CA 1
ATOM 4196 C C . THR A 1 535 ? -27.395 -35.571 23.533 1.00 79.50 535 THR A C 1
ATOM 4198 O O . THR A 1 535 ? -27.625 -35.789 24.723 1.00 79.50 535 THR A O 1
ATOM 4201 N N . LEU A 1 536 ? -27.682 -34.407 22.942 1.00 81.38 536 LEU A N 1
ATOM 4202 C CA . LEU A 1 536 ? -28.240 -33.243 23.625 1.00 81.38 536 LEU A CA 1
ATOM 4203 C C . LEU A 1 536 ? -29.492 -32.703 22.896 1.00 81.38 536 LEU A C 1
ATOM 4205 O O . LEU A 1 536 ? -29.400 -31.729 22.152 1.00 81.38 536 LEU A O 1
ATOM 4209 N N . PRO A 1 537 ? -30.676 -33.324 23.080 1.00 79.88 537 PRO A N 1
ATOM 4210 C CA . PRO A 1 537 ? -31.913 -32.879 22.432 1.00 79.88 537 PRO A CA 1
ATOM 4211 C C . PRO A 1 537 ? -32.443 -31.527 22.940 1.00 79.88 537 PRO A C 1
ATOM 4213 O O . PRO A 1 537 ? -33.079 -30.804 22.179 1.00 79.88 537 PRO A O 1
ATOM 4216 N N . THR A 1 538 ? -32.224 -31.213 24.222 1.00 82.94 538 THR A N 1
ATOM 4217 C CA . THR A 1 538 ? -32.635 -29.961 24.889 1.00 82.94 538 THR A CA 1
ATOM 4218 C C . THR A 1 538 ? -31.564 -29.525 25.889 1.00 82.94 538 THR A C 1
ATOM 4220 O O . THR A 1 538 ? -30.809 -30.378 26.373 1.00 82.94 538 THR A O 1
ATOM 4223 N N . VAL A 1 539 ? -31.498 -28.235 26.256 1.00 85.19 539 VAL A N 1
ATOM 4224 C CA . VAL A 1 539 ? -30.498 -27.774 27.247 1.00 85.19 539 VAL A CA 1
ATOM 4225 C C . VAL A 1 539 ? -30.649 -28.439 28.619 1.00 85.19 539 VAL A C 1
ATOM 4227 O O . VAL A 1 539 ? -29.651 -28.665 29.297 1.00 85.19 539 VAL A O 1
ATOM 4230 N N . GLU A 1 540 ? -31.851 -28.877 29.005 1.00 85.88 540 GLU A N 1
ATOM 4231 C CA . GLU A 1 540 ? -32.073 -29.618 30.261 1.00 85.88 540 GLU A CA 1
ATOM 4232 C C . GLU A 1 540 ? -31.290 -30.944 30.340 1.00 85.88 540 GLU A C 1
ATOM 4234 O O . GLU A 1 540 ? -30.978 -31.424 31.432 1.00 85.88 540 GLU A O 1
ATOM 4239 N N . TYR A 1 541 ? -30.904 -31.541 29.203 1.00 87.44 541 TYR A N 1
ATOM 4240 C CA . TYR A 1 541 ? -30.083 -32.759 29.205 1.00 87.44 541 TYR A CA 1
ATOM 4241 C C . TYR A 1 541 ? -28.664 -32.516 29.729 1.00 87.44 541 TYR A C 1
ATOM 4243 O O . TYR A 1 541 ? -28.026 -33.473 30.174 1.00 87.44 541 TYR A O 1
ATOM 4251 N N . LEU A 1 542 ? -28.192 -31.263 29.763 1.00 86.44 542 LEU A N 1
ATOM 4252 C CA . LEU A 1 542 ? -26.909 -30.912 30.373 1.00 86.44 542 LEU A CA 1
ATOM 4253 C C . LEU A 1 542 ? -26.872 -31.240 31.873 1.00 86.44 542 LEU A C 1
ATOM 4255 O O . LEU A 1 542 ? -25.796 -31.485 32.410 1.00 86.44 542 LEU A O 1
ATOM 4259 N N . LYS A 1 543 ? -28.026 -31.307 32.555 1.00 86.62 543 LYS A N 1
ATOM 4260 C CA . LYS A 1 543 ? -28.117 -31.678 33.979 1.00 86.62 543 LYS A CA 1
ATOM 4261 C C . LYS A 1 543 ? -27.970 -33.183 34.235 1.00 86.62 543 LYS A C 1
ATOM 4263 O O . LYS A 1 543 ? -27.891 -33.600 35.389 1.00 86.62 543 LYS A O 1
ATOM 4268 N N . LYS A 1 544 ? -27.945 -34.026 33.193 1.00 90.25 544 LYS A N 1
ATOM 4269 C CA . LYS A 1 544 ? -27.786 -35.478 33.368 1.00 90.25 544 LYS A CA 1
ATOM 4270 C C . LYS A 1 544 ? -26.366 -35.816 33.845 1.00 90.25 544 LYS A C 1
ATOM 4272 O O . LYS A 1 544 ? -25.410 -35.333 33.236 1.00 90.25 544 LYS A O 1
ATOM 4277 N N . PRO A 1 545 ? -26.201 -36.715 34.838 1.00 87.94 545 PRO A N 1
ATOM 4278 C CA . PRO A 1 545 ? -24.883 -37.060 35.383 1.00 87.94 545 PRO A CA 1
ATOM 4279 C C . PRO A 1 545 ? -23.895 -37.567 34.326 1.00 87.94 545 PRO A C 1
ATOM 4281 O O . PRO A 1 545 ? -22.717 -37.231 34.362 1.00 87.94 545 PRO A O 1
ATOM 4284 N N . GLU A 1 546 ? -24.384 -38.339 33.354 1.00 88.88 546 GLU A N 1
ATOM 4285 C CA . GLU A 1 546 ? -23.574 -38.895 32.262 1.00 88.88 546 GLU A CA 1
ATOM 4286 C C . GLU A 1 546 ? -22.996 -37.803 31.348 1.00 88.88 546 GLU A C 1
ATOM 4288 O O . GLU A 1 546 ? -21.835 -37.876 30.948 1.00 88.88 546 GLU A O 1
ATOM 4293 N N . ILE A 1 547 ? -23.786 -36.763 31.056 1.00 87.00 547 ILE A N 1
ATOM 4294 C CA . ILE A 1 547 ? -23.378 -35.642 30.202 1.00 87.00 547 ILE A CA 1
ATOM 4295 C C . ILE A 1 547 ? -22.430 -34.716 30.963 1.00 87.00 547 ILE A C 1
ATOM 4297 O O . ILE A 1 547 ? -21.401 -34.324 30.417 1.00 87.00 547 ILE A O 1
ATOM 4301 N N . GLN A 1 548 ? -22.708 -34.428 32.238 1.00 88.62 548 GLN A N 1
ATOM 4302 C CA . GLN A 1 548 ? -21.787 -33.652 33.074 1.00 88.62 548 GLN A CA 1
ATOM 4303 C C . GLN A 1 548 ? -20.435 -34.351 33.221 1.00 88.62 548 GLN A C 1
ATOM 4305 O O . GLN A 1 548 ? -19.406 -33.709 33.035 1.00 88.62 548 GLN A O 1
ATOM 4310 N N . ALA A 1 549 ? -20.416 -35.665 33.462 1.00 88.44 549 ALA A N 1
ATOM 4311 C CA . ALA A 1 549 ? -19.176 -36.435 33.531 1.00 88.44 549 ALA A CA 1
ATOM 4312 C C . ALA A 1 549 ? -18.389 -36.389 32.209 1.00 88.44 549 ALA A C 1
ATOM 4314 O O . ALA A 1 549 ? -17.162 -36.276 32.221 1.00 88.44 549 ALA A O 1
ATOM 4315 N N . ALA A 1 550 ? -19.080 -36.425 31.064 1.00 88.00 550 ALA A N 1
ATOM 4316 C CA . ALA A 1 550 ? -18.448 -36.274 29.756 1.00 88.00 550 ALA A CA 1
ATOM 4317 C C . ALA A 1 550 ? -17.855 -34.868 29.545 1.00 88.00 550 ALA A C 1
ATOM 4319 O O . ALA A 1 550 ? -16.746 -34.752 29.022 1.00 88.00 550 ALA A O 1
ATOM 4320 N N . ILE A 1 551 ? -18.556 -33.813 29.980 1.00 88.19 551 ILE A N 1
ATOM 4321 C CA . ILE A 1 551 ? -18.062 -32.429 29.912 1.00 88.19 551 ILE A CA 1
ATOM 4322 C C . ILE A 1 551 ? -16.848 -32.254 30.828 1.00 88.19 551 ILE A C 1
ATOM 4324 O O . ILE A 1 551 ? -15.831 -31.750 30.364 1.00 88.19 551 ILE A O 1
ATOM 4328 N N . VAL A 1 552 ? -16.911 -32.718 32.082 1.00 90.56 552 VAL A N 1
ATOM 4329 C CA . VAL A 1 552 ? -15.781 -32.673 33.030 1.00 90.56 552 VAL A CA 1
ATOM 4330 C C . VAL A 1 552 ? -14.551 -33.337 32.424 1.00 90.56 552 VAL A C 1
ATOM 4332 O O . VAL A 1 552 ? -13.497 -32.712 32.351 1.00 90.56 552 VAL A O 1
ATOM 4335 N N . LYS A 1 553 ? -14.698 -34.551 31.880 1.00 89.25 553 LYS A N 1
ATOM 4336 C CA . LYS A 1 553 ? -13.596 -35.262 31.227 1.00 89.25 553 LYS A CA 1
ATOM 4337 C C . LYS A 1 553 ? -13.009 -34.478 30.044 1.00 89.25 553 LYS A C 1
ATOM 4339 O O . LYS A 1 553 ? -11.793 -34.384 29.904 1.00 89.25 553 LYS A O 1
ATOM 4344 N N . ALA A 1 554 ? -13.856 -33.899 29.193 1.00 87.62 554 ALA A N 1
ATOM 4345 C CA . ALA A 1 554 ? -13.404 -33.110 28.045 1.00 87.62 554 ALA A CA 1
ATOM 4346 C C . ALA A 1 554 ? -12.691 -31.810 28.461 1.00 87.62 554 ALA A C 1
ATOM 4348 O O . ALA A 1 554 ? -11.759 -31.373 27.783 1.00 87.62 554 ALA A O 1
ATOM 4349 N N . VAL A 1 555 ? -13.121 -31.200 29.569 1.00 88.06 555 VAL A N 1
ATOM 4350 C CA . VAL A 1 555 ? -12.480 -30.021 30.160 1.00 88.06 555 VAL A CA 1
ATOM 4351 C C . VAL A 1 555 ? -11.128 -30.397 30.763 1.00 88.06 555 VAL A C 1
ATOM 4353 O O . VAL A 1 555 ? -10.150 -29.714 30.485 1.00 88.06 555 VAL A O 1
ATOM 4356 N N . GLU A 1 556 ? -11.028 -31.506 31.500 1.00 86.69 556 GLU A N 1
ATOM 4357 C CA . GLU A 1 556 ? -9.760 -32.019 32.045 1.00 86.69 556 GLU A CA 1
ATOM 4358 C C . GLU A 1 556 ? -8.723 -32.312 30.947 1.00 86.69 556 GLU A C 1
ATOM 4360 O O . GLU A 1 556 ? -7.541 -31.993 31.098 1.00 86.69 556 GLU A O 1
ATOM 4365 N N . GLU A 1 557 ? -9.157 -32.876 29.815 1.00 85.44 557 GLU A N 1
ATOM 4366 C CA . GLU A 1 557 ? -8.291 -33.148 28.662 1.00 85.44 557 GLU A CA 1
ATOM 4367 C C . GLU A 1 557 ? -7.760 -31.860 28.003 1.00 85.44 557 GLU A C 1
ATOM 4369 O O . GLU A 1 557 ? -6.598 -31.824 27.594 1.00 85.44 557 GLU A O 1
ATOM 4374 N N . GLN A 1 558 ? -8.574 -30.800 27.922 1.00 81.81 558 GLN A N 1
ATOM 4375 C CA . GLN A 1 558 ? -8.207 -29.515 27.302 1.00 81.81 558 GLN A CA 1
ATOM 4376 C C . GLN A 1 558 ? -7.503 -28.540 28.258 1.00 81.81 558 GLN A C 1
ATOM 4378 O O . GLN A 1 558 ? -6.732 -27.694 27.811 1.00 81.81 558 GLN A O 1
ATOM 4383 N N . HIS A 1 559 ? -7.746 -28.652 29.564 1.00 76.69 559 HIS A N 1
ATOM 4384 C CA . HIS A 1 559 ? -7.158 -27.791 30.590 1.00 76.69 559 HIS A CA 1
ATOM 4385 C C . HIS A 1 559 ? -5.716 -28.188 30.953 1.00 76.69 559 HIS A C 1
ATOM 4387 O O . HIS A 1 559 ? -5.031 -27.438 31.646 1.00 76.69 559 HIS A O 1
ATOM 4393 N N . ARG A 1 560 ? -5.222 -29.350 30.493 1.00 65.88 560 ARG A N 1
ATOM 4394 C CA . ARG A 1 560 ? -3.868 -29.834 30.809 1.00 65.88 560 ARG A CA 1
ATOM 4395 C C . ARG A 1 560 ? -2.805 -28.769 30.465 1.00 65.88 560 ARG A C 1
ATOM 4397 O O . ARG A 1 560 ? -2.660 -28.425 29.291 1.00 65.88 560 ARG A O 1
ATOM 4404 N N . PRO A 1 561 ? -2.055 -28.238 31.450 1.00 56.00 561 PRO A N 1
ATOM 4405 C CA . PRO A 1 561 ? -1.113 -27.154 31.200 1.00 56.00 561 PRO A CA 1
ATOM 4406 C C . PRO A 1 561 ? 0.073 -27.630 30.350 1.00 56.00 561 PRO A C 1
ATOM 4408 O O . PRO A 1 561 ? 0.604 -28.723 30.542 1.00 56.00 561 PRO A O 1
ATOM 4411 N N . ALA A 1 562 ? 0.516 -26.781 29.418 1.00 46.78 562 ALA A N 1
ATOM 4412 C CA . ALA A 1 562 ? 1.679 -27.014 28.554 1.00 46.78 562 ALA A CA 1
ATOM 4413 C C . ALA A 1 562 ? 3.035 -26.815 29.271 1.00 46.78 562 ALA A C 1
ATOM 4415 O O . ALA A 1 562 ? 4.091 -26.941 28.652 1.00 46.78 562 ALA A O 1
ATOM 4416 N N . GLN A 1 563 ? 3.027 -26.516 30.571 1.00 41.56 563 GLN A N 1
ATOM 4417 C CA . GLN A 1 563 ? 4.221 -26.303 31.381 1.00 41.56 563 GLN A CA 1
ATOM 4418 C C . GLN A 1 563 ? 4.057 -27.041 32.711 1.00 41.56 563 GLN A C 1
ATOM 4420 O O . GLN A 1 563 ? 3.044 -26.884 33.388 1.00 41.56 563 GLN A O 1
ATOM 4425 N N . LEU A 1 564 ? 5.055 -27.858 33.064 1.00 44.22 564 LEU A N 1
ATOM 4426 C CA . LEU A 1 564 ? 5.245 -28.406 34.408 1.00 44.22 564 LEU A CA 1
ATOM 4427 C C . LEU A 1 564 ? 5.534 -27.236 35.360 1.00 44.22 564 LEU A C 1
ATOM 4429 O O . LEU A 1 564 ? 6.689 -26.954 35.678 1.00 44.22 564 LEU A O 1
ATOM 4433 N N . GLU A 1 565 ? 4.500 -26.499 35.755 1.00 47.38 565 GLU A N 1
ATOM 4434 C CA . GLU A 1 565 ? 4.594 -25.603 36.899 1.00 47.38 565 GLU A CA 1
ATOM 4435 C C . GLU A 1 565 ? 4.802 -26.463 38.148 1.00 47.38 565 GLU A C 1
ATOM 4437 O O . GLU A 1 565 ? 4.116 -27.462 38.358 1.00 47.38 565 GLU A O 1
ATOM 4442 N N . LEU A 1 566 ? 5.831 -26.105 38.919 1.00 43.03 566 LEU A N 1
ATOM 4443 C CA . LEU A 1 566 ? 6.262 -26.782 40.138 1.00 43.03 566 LEU A CA 1
ATOM 4444 C C . LEU A 1 566 ? 5.059 -27.101 41.037 1.00 43.03 566 LEU A C 1
ATOM 4446 O O . LEU A 1 566 ? 4.402 -26.196 41.552 1.00 43.03 566 LEU A O 1
ATOM 4450 N N . GLU A 1 567 ? 4.798 -28.395 41.230 1.00 39.97 567 GLU A N 1
ATOM 4451 C CA . GLU A 1 567 ? 3.785 -28.906 42.152 1.00 39.97 567 GLU A CA 1
ATOM 4452 C C . GLU A 1 567 ? 3.992 -28.292 43.547 1.00 39.97 567 GLU A C 1
ATOM 4454 O O . GLU A 1 567 ? 5.004 -28.552 44.201 1.00 39.97 567 GLU A O 1
ATOM 4459 N N . GLY A 1 568 ? 3.033 -27.479 44.012 1.00 48.00 568 GLY A N 1
ATOM 4460 C CA . GLY A 1 568 ? 2.941 -27.129 45.434 1.00 48.00 568 GLY A CA 1
ATOM 4461 C C . GLY A 1 568 ? 2.475 -25.726 45.832 1.00 48.00 568 GLY A C 1
ATOM 4462 O O . GLY A 1 568 ? 2.434 -25.476 47.034 1.00 48.00 568 GLY A O 1
ATOM 4463 N N . LEU A 1 569 ? 2.132 -24.806 44.916 1.00 44.69 569 LEU A N 1
ATOM 4464 C CA . LEU A 1 569 ? 1.805 -23.413 45.300 1.00 44.69 569 LEU A CA 1
ATOM 4465 C C . LEU A 1 569 ? 0.483 -22.823 44.768 1.00 44.69 569 LEU A C 1
ATOM 4467 O O . LEU A 1 569 ? 0.198 -21.662 45.056 1.00 44.69 569 LEU A O 1
ATOM 4471 N N . SER A 1 570 ? -0.370 -23.592 44.088 1.00 49.53 570 SER A N 1
ATOM 4472 C CA . SER A 1 570 ? -1.719 -23.143 43.703 1.00 49.53 570 SER A CA 1
ATOM 4473 C C . SER A 1 570 ? -2.785 -24.192 44.044 1.00 49.53 570 SER A C 1
ATOM 4475 O O . SER A 1 570 ? -2.630 -25.376 43.751 1.00 49.53 570 SER A O 1
ATOM 4477 N N . GLU A 1 571 ? -3.869 -23.763 44.705 1.00 57.69 571 GLU A N 1
ATOM 4478 C CA . GLU A 1 571 ? -5.078 -24.580 44.875 1.00 57.69 571 GLU A CA 1
ATOM 4479 C C . GLU A 1 571 ? -5.645 -24.895 43.486 1.00 57.69 571 GLU A C 1
ATOM 4481 O O . GLU A 1 571 ? -6.033 -23.977 42.760 1.00 57.69 571 GLU A O 1
ATOM 4486 N N . GLN A 1 572 ? -5.686 -26.173 43.102 1.00 63.94 572 GLN A N 1
ATOM 4487 C CA . GLN A 1 572 ? -6.345 -26.561 41.857 1.00 63.94 572 GLN A CA 1
ATOM 4488 C C . GLN A 1 572 ? -7.853 -26.291 41.968 1.00 63.94 572 GLN A C 1
ATOM 4490 O O . GLN A 1 572 ? -8.456 -26.646 42.986 1.00 63.94 572 GLN A O 1
ATOM 4495 N N . PRO A 1 573 ? -8.472 -25.662 40.953 1.00 69.88 573 PRO A N 1
ATOM 4496 C CA . PRO A 1 573 ? -9.906 -25.413 40.958 1.00 69.88 573 PRO A CA 1
ATOM 4497 C C . PRO A 1 573 ? -10.674 -26.739 40.909 1.00 69.88 573 PRO A C 1
ATOM 4499 O O . PRO A 1 573 ? -10.269 -27.681 40.226 1.00 69.88 573 PRO A O 1
ATOM 4502 N N . ASP A 1 574 ? -11.807 -26.806 41.605 1.00 83.94 574 ASP A N 1
ATOM 4503 C CA . ASP A 1 574 ? -12.723 -27.943 41.511 1.00 83.94 574 ASP A CA 1
ATOM 4504 C C . ASP A 1 574 ? -13.437 -27.907 40.150 1.00 83.94 574 ASP A C 1
ATOM 4506 O O . ASP A 1 574 ? -14.457 -27.237 39.967 1.00 83.94 574 ASP A O 1
ATOM 4510 N N . ILE A 1 575 ? -12.862 -28.610 39.169 1.00 84.44 575 ILE A N 1
ATOM 4511 C CA . ILE A 1 575 ? -13.359 -28.647 37.788 1.00 84.44 575 ILE A CA 1
ATOM 4512 C C . ILE A 1 575 ? -14.810 -29.139 37.746 1.00 84.44 575 ILE A C 1
ATOM 4514 O O . ILE A 1 575 ? -15.617 -28.596 36.993 1.00 84.44 575 ILE A O 1
ATOM 4518 N N . ALA A 1 576 ? -15.170 -30.125 38.571 1.00 87.00 576 ALA A N 1
ATOM 4519 C CA . ALA A 1 576 ? -16.522 -30.669 38.594 1.00 87.00 576 ALA A CA 1
ATOM 4520 C C . ALA A 1 576 ? -17.534 -29.633 39.105 1.00 87.00 576 ALA A C 1
ATOM 4522 O O . ALA A 1 576 ? -18.594 -29.462 38.497 1.00 87.00 576 ALA A O 1
ATOM 4523 N N . ALA A 1 577 ? -17.193 -28.896 40.166 1.00 86.38 577 ALA A N 1
ATOM 4524 C CA . ALA A 1 577 ? -18.039 -27.826 40.689 1.00 86.38 577 ALA A CA 1
ATOM 4525 C C . ALA A 1 577 ? -18.202 -26.670 39.686 1.00 86.38 577 ALA A C 1
ATOM 4527 O O . ALA A 1 577 ? -19.323 -26.209 39.455 1.00 86.38 577 ALA A O 1
ATOM 4528 N N . VAL A 1 578 ? -17.113 -26.244 39.036 1.00 86.56 578 VAL A N 1
ATOM 4529 C CA . VAL A 1 578 ? -17.144 -25.171 38.025 1.00 86.56 578 VAL A CA 1
ATOM 4530 C C . VAL A 1 578 ? -17.973 -25.584 36.804 1.00 86.56 578 VAL A C 1
ATOM 4532 O O . VAL A 1 578 ? -18.778 -24.791 36.309 1.00 86.56 578 VAL A O 1
ATOM 4535 N N . VAL A 1 579 ? -17.839 -26.830 36.335 1.00 88.38 579 VAL A N 1
ATOM 4536 C CA . VAL A 1 579 ? -18.646 -27.365 35.225 1.00 88.38 579 VAL A CA 1
ATOM 4537 C C . VAL A 1 579 ? -20.123 -27.431 35.603 1.00 88.38 579 VAL A C 1
ATOM 4539 O O . VAL A 1 579 ? -20.960 -26.979 34.823 1.00 88.38 579 VAL A O 1
ATOM 4542 N N . ALA A 1 580 ? -20.462 -27.928 36.795 1.00 88.44 580 ALA A N 1
ATOM 4543 C CA . ALA A 1 580 ? -21.848 -27.991 37.256 1.00 88.44 580 ALA A CA 1
ATOM 4544 C C . ALA A 1 580 ? -22.488 -26.594 37.333 1.00 88.44 580 ALA A C 1
ATOM 4546 O O . ALA A 1 580 ? -23.605 -26.389 36.854 1.00 88.44 580 ALA A O 1
ATOM 4547 N N . GLN A 1 581 ? -21.758 -25.611 37.863 1.00 87.25 581 GLN A N 1
ATOM 4548 C CA . GLN A 1 581 ? -22.222 -24.227 37.943 1.00 87.25 581 GLN A CA 1
ATOM 4549 C C . GLN A 1 581 ? -22.339 -23.567 36.559 1.00 87.25 581 GLN A C 1
ATOM 4551 O O . GLN A 1 581 ? -23.283 -22.818 36.309 1.00 87.25 581 GLN A O 1
ATOM 4556 N N . THR A 1 582 ? -21.429 -23.883 35.634 1.00 87.06 582 THR A N 1
ATOM 4557 C CA . THR A 1 582 ? -21.496 -23.433 34.234 1.00 87.06 582 THR A CA 1
ATOM 4558 C C . THR A 1 582 ? -22.719 -24.015 33.524 1.00 87.06 582 THR A C 1
ATOM 4560 O O . THR A 1 582 ? -23.446 -23.281 32.860 1.00 87.06 582 THR A O 1
ATOM 4563 N N . VAL A 1 583 ? -22.995 -25.311 33.701 1.00 88.94 583 VAL A N 1
ATOM 4564 C CA . VAL A 1 583 ? -24.185 -25.984 33.156 1.00 88.94 583 VAL A CA 1
ATOM 4565 C C . VAL A 1 583 ? -25.473 -25.345 33.670 1.00 88.94 583 VAL A C 1
ATOM 4567 O O . VAL A 1 583 ? -26.394 -25.112 32.886 1.00 88.94 583 VAL A O 1
ATOM 4570 N N . GLU A 1 584 ? -25.540 -25.028 34.962 1.00 88.50 584 GLU A N 1
ATOM 4571 C CA . GLU A 1 584 ? -26.707 -24.366 35.547 1.00 88.50 584 GLU A CA 1
ATOM 4572 C C . GLU A 1 584 ? -26.921 -22.975 34.933 1.00 88.50 584 GLU A C 1
ATOM 4574 O O . GLU A 1 584 ? -28.032 -22.644 34.518 1.00 88.50 584 GLU A O 1
ATOM 4579 N N . LEU A 1 585 ? -25.849 -22.188 34.788 1.00 86.50 585 LEU A N 1
ATOM 4580 C CA . LEU A 1 585 ? -25.905 -20.870 34.150 1.00 86.50 585 LEU A CA 1
ATOM 4581 C C . LEU A 1 585 ? -26.371 -20.950 32.695 1.00 86.50 585 LEU A C 1
ATOM 4583 O O . LEU A 1 585 ? -27.245 -20.178 32.302 1.00 86.50 585 LEU A O 1
ATOM 4587 N N . VAL A 1 586 ? -25.824 -21.883 31.911 1.00 86.25 586 VAL A N 1
ATOM 4588 C CA . VAL A 1 586 ? -26.251 -22.106 30.523 1.00 86.25 586 VAL A CA 1
ATOM 4589 C C . VAL A 1 586 ? -27.728 -22.484 30.497 1.00 86.25 586 VAL A C 1
ATOM 4591 O O . VAL A 1 586 ? -28.499 -21.870 29.772 1.00 86.25 586 VAL A O 1
ATOM 4594 N N . THR A 1 587 ? -28.165 -23.422 31.335 1.00 86.31 587 THR A N 1
ATOM 4595 C CA . THR A 1 587 ? -29.566 -23.866 31.329 1.00 86.31 587 THR A CA 1
ATOM 4596 C C . THR A 1 587 ? -30.534 -22.731 31.689 1.00 86.31 587 THR A C 1
ATOM 4598 O O . THR A 1 587 ? -31.583 -22.603 31.071 1.00 86.31 587 THR A O 1
ATOM 4601 N N . GLN A 1 588 ? -30.181 -21.868 32.648 1.00 85.88 588 GLN A N 1
ATOM 4602 C CA . GLN A 1 588 ? -31.031 -20.748 33.075 1.00 85.88 588 GLN A CA 1
ATOM 4603 C C . GLN A 1 588 ? -31.047 -19.561 32.103 1.00 85.88 588 GLN A C 1
ATOM 4605 O O . GLN A 1 588 ? -32.010 -18.796 32.082 1.00 85.88 588 GLN A O 1
ATOM 4610 N N . GLN A 1 589 ? -29.958 -19.343 31.362 1.00 83.69 589 GLN A N 1
ATOM 4611 C CA . GLN A 1 589 ? -29.776 -18.159 30.513 1.00 83.69 589 GLN A CA 1
ATOM 4612 C C . GLN A 1 589 ? -29.968 -18.449 29.019 1.00 83.69 589 GLN A C 1
ATOM 4614 O O . GLN A 1 589 ? -29.744 -17.560 28.199 1.00 83.69 589 GLN A O 1
ATOM 4619 N N . THR A 1 590 ? -30.388 -19.664 28.663 1.00 80.69 590 THR A N 1
ATOM 4620 C CA . THR A 1 590 ? -30.629 -20.072 27.274 1.00 80.69 590 THR A CA 1
ATOM 4621 C C . THR A 1 590 ? -32.089 -20.476 27.103 1.00 80.69 590 THR A C 1
ATOM 4623 O O . THR A 1 590 ? -32.696 -21.043 28.008 1.00 80.69 590 THR A O 1
ATOM 4626 N N . ILE A 1 591 ? -32.669 -20.167 25.945 1.00 79.56 591 ILE A N 1
ATOM 4627 C CA . ILE A 1 591 ? -34.044 -20.539 25.601 1.00 79.56 591 ILE A CA 1
ATOM 4628 C C . ILE A 1 591 ? -33.974 -21.606 24.510 1.00 79.56 591 ILE A C 1
ATOM 4630 O O . ILE A 1 591 ? -33.406 -21.360 23.447 1.00 79.56 591 ILE A O 1
ATOM 4634 N N . ASP A 1 592 ? -34.565 -22.775 24.763 1.00 76.62 592 ASP A N 1
ATOM 4635 C CA . ASP A 1 592 ? -34.720 -23.820 23.749 1.00 76.62 592 ASP A CA 1
ATOM 4636 C C . ASP A 1 592 ? -35.654 -23.319 22.632 1.00 76.62 592 ASP A C 1
ATOM 4638 O O . ASP A 1 592 ? -36.846 -23.093 22.853 1.00 76.62 592 ASP A O 1
ATOM 4642 N N . ILE A 1 593 ? -35.127 -23.163 21.415 1.00 73.06 593 ILE A N 1
ATOM 4643 C CA . ILE A 1 593 ? -35.935 -22.852 20.229 1.00 73.06 593 ILE A CA 1
ATOM 4644 C C . ILE A 1 593 ? -36.268 -24.174 19.518 1.00 73.06 593 ILE A C 1
ATOM 4646 O O . ILE A 1 593 ? -35.365 -24.816 18.972 1.00 73.06 593 ILE A O 1
ATOM 4650 N N . PRO A 1 594 ? -37.542 -24.612 19.489 1.00 65.12 594 PRO A N 1
ATOM 4651 C CA . PRO A 1 594 ? -37.915 -25.863 18.845 1.00 65.12 594 PRO A CA 1
ATOM 4652 C C . PRO A 1 594 ? -37.678 -25.784 17.334 1.00 65.12 594 PRO A C 1
ATOM 4654 O O . PRO A 1 594 ? -38.208 -24.917 16.638 1.00 65.12 594 PRO A O 1
ATOM 4657 N N . ARG A 1 595 ? -36.901 -26.730 16.802 1.00 61.00 595 ARG A N 1
ATOM 4658 C CA . ARG A 1 595 ? -36.627 -26.825 15.365 1.00 61.00 595 ARG A CA 1
ATOM 4659 C C . ARG A 1 595 ? -37.809 -27.496 14.660 1.00 61.00 595 ARG A C 1
ATOM 4661 O O . ARG A 1 595 ? -37.857 -28.717 14.531 1.00 61.00 595 ARG A O 1
ATOM 4668 N N . ILE A 1 596 ? -38.785 -26.699 14.228 1.00 60.84 596 ILE A N 1
ATOM 4669 C CA . ILE A 1 596 ? -39.944 -27.191 13.472 1.00 60.84 596 ILE A CA 1
ATOM 4670 C C . ILE A 1 596 ? -39.496 -27.493 12.038 1.00 60.84 596 ILE A C 1
ATOM 4672 O O . ILE A 1 596 ? -39.291 -26.591 11.231 1.00 60.84 596 ILE A O 1
ATOM 4676 N N . LEU A 1 597 ? -39.334 -28.775 11.718 1.00 53.91 597 LEU A N 1
ATOM 4677 C CA . LEU A 1 597 ? -39.023 -29.235 10.366 1.00 53.91 597 LEU A CA 1
ATOM 4678 C C . LEU A 1 597 ? -40.339 -29.581 9.659 1.00 53.91 597 LEU A C 1
ATOM 4680 O O . LEU A 1 597 ? -40.844 -30.699 9.752 1.00 53.91 597 LEU A O 1
ATOM 4684 N N . VAL A 1 598 ? -40.939 -28.588 9.000 1.00 55.47 598 VAL A N 1
ATOM 4685 C CA . VAL A 1 598 ? -42.136 -28.799 8.176 1.00 55.47 598 VAL A CA 1
ATOM 4686 C C . VAL A 1 598 ? -41.697 -29.456 6.871 1.00 55.47 598 VAL A C 1
ATOM 4688 O O . VAL A 1 598 ? -41.015 -28.836 6.061 1.00 55.47 598 VAL A O 1
ATOM 4691 N N . VAL A 1 599 ? -42.076 -30.718 6.663 1.00 56.25 599 VAL A N 1
ATOM 4692 C CA . VAL A 1 599 ? -41.894 -31.422 5.384 1.00 56.25 599 VAL A CA 1
ATOM 4693 C C . VAL A 1 599 ? -43.261 -31.485 4.696 1.00 56.25 599 VAL A C 1
ATOM 4695 O O . VAL A 1 599 ? -44.044 -32.392 4.991 1.00 56.25 599 VAL A O 1
ATOM 4698 N N . PRO A 1 600 ? -43.616 -30.510 3.840 1.00 49.50 600 PRO A N 1
ATOM 4699 C CA . PRO A 1 600 ? -44.945 -30.461 3.250 1.00 49.50 600 PRO A CA 1
ATOM 4700 C C . PRO A 1 600 ? -45.135 -31.592 2.231 1.00 49.50 600 PRO A C 1
ATOM 4702 O O . PRO A 1 600 ? -44.328 -31.793 1.325 1.00 49.50 600 PRO A O 1
ATOM 4705 N N . LYS A 1 601 ? -46.243 -32.328 2.369 1.00 58.16 601 LYS A N 1
ATOM 4706 C CA . LYS A 1 601 ? -46.824 -33.149 1.300 1.00 58.16 601 LYS A CA 1
ATOM 4707 C C . LYS A 1 601 ? -48.166 -32.526 0.915 1.00 58.16 601 LYS A C 1
ATOM 4709 O O . LYS A 1 601 ? -49.141 -32.697 1.640 1.00 58.16 601 LYS A O 1
ATOM 4714 N N . GLY A 1 602 ? -48.186 -31.809 -0.209 1.00 61.97 602 GLY A N 1
ATOM 4715 C CA . GLY A 1 602 ? -49.363 -31.136 -0.777 1.00 61.97 602 GLY A CA 1
ATOM 4716 C C . GLY A 1 602 ? -49.112 -29.654 -1.081 1.00 61.97 602 GLY A C 1
ATOM 4717 O O . GLY A 1 602 ? -48.206 -29.056 -0.503 1.00 61.97 602 GLY A O 1
ATOM 4718 N N . GLU A 1 603 ? -49.903 -29.070 -1.987 1.00 60.41 603 GLU A N 1
ATOM 4719 C CA . GLU A 1 603 ? -49.887 -27.623 -2.253 1.00 60.41 603 GLU A CA 1
ATOM 4720 C C . GLU A 1 603 ? -50.469 -26.868 -1.052 1.00 60.41 603 GLU A C 1
ATOM 4722 O O . GLU A 1 603 ? -51.663 -26.939 -0.758 1.00 60.41 603 GLU A O 1
ATOM 4727 N N . VAL A 1 604 ? -49.599 -26.159 -0.334 1.00 57.97 604 VAL A N 1
ATOM 4728 C CA . VAL A 1 604 ? -49.964 -25.259 0.761 1.00 57.97 604 VAL A CA 1
ATOM 4729 C C . VAL A 1 604 ? -50.233 -23.882 0.161 1.00 57.97 604 VAL A C 1
ATOM 4731 O O . VAL A 1 604 ? -49.344 -23.307 -0.458 1.00 57.97 604 VAL A O 1
ATOM 4734 N N . LYS A 1 605 ? -51.440 -23.339 0.359 1.00 63.31 605 LYS A N 1
ATOM 4735 C CA . LYS A 1 605 ? -51.730 -21.922 0.097 1.00 63.31 605 LYS A CA 1
ATOM 4736 C C . LYS A 1 605 ? -51.595 -21.138 1.400 1.00 63.31 605 LYS A C 1
ATOM 4738 O O . LYS A 1 605 ? -52.316 -21.410 2.359 1.00 63.31 605 LYS A O 1
ATOM 4743 N N . SER A 1 606 ? -50.666 -20.192 1.435 1.00 64.25 606 SER A N 1
ATOM 4744 C CA . SER A 1 606 ? -50.430 -19.258 2.540 1.00 64.25 606 SER A CA 1
ATOM 4745 C C . SER A 1 606 ? -50.827 -17.847 2.114 1.00 64.25 606 SER A C 1
ATOM 4747 O O . SER A 1 606 ? -50.577 -17.471 0.976 1.00 64.25 606 SER A O 1
ATOM 4749 N N . GLY A 1 607 ? -51.432 -17.074 3.015 1.00 69.38 607 GLY A N 1
ATOM 4750 C CA . GLY A 1 607 ? -51.819 -15.686 2.761 1.00 69.38 607 GLY A CA 1
ATOM 4751 C C . GLY A 1 607 ? -52.205 -14.966 4.052 1.00 69.38 607 GLY A C 1
ATOM 4752 O O . GLY A 1 607 ? -52.312 -15.588 5.114 1.00 69.38 607 GLY A O 1
ATOM 4753 N N . PHE A 1 608 ? -52.418 -13.656 3.964 1.00 71.44 608 PHE A N 1
ATOM 4754 C CA . PHE A 1 608 ? -52.758 -12.802 5.102 1.00 71.44 608 PHE A CA 1
ATOM 4755 C C . PHE A 1 608 ? -54.274 -12.562 5.193 1.00 71.44 608 PHE A C 1
ATOM 4757 O O . PHE A 1 608 ? -54.976 -12.517 4.184 1.00 71.44 608 PHE A O 1
ATOM 4764 N N . LYS A 1 609 ? -54.799 -12.417 6.416 1.00 79.12 609 LYS A N 1
ATOM 4765 C CA . LYS A 1 609 ? -56.170 -11.926 6.659 1.00 79.12 609 LYS A CA 1
ATOM 4766 C C . LYS A 1 609 ? -56.140 -10.407 6.844 1.00 79.12 609 LYS A C 1
ATOM 4768 O O . LYS A 1 609 ? -55.118 -9.937 7.319 1.00 79.12 609 LYS A O 1
ATOM 4773 N N . PRO A 1 610 ? -57.230 -9.663 6.579 1.00 81.81 610 PRO A N 1
ATOM 4774 C CA . PRO A 1 610 ? -57.302 -8.228 6.864 1.00 81.81 610 PRO A CA 1
ATOM 4775 C C . PRO A 1 610 ? -56.952 -7.879 8.315 1.00 81.81 610 PRO A C 1
ATOM 4777 O O . PRO A 1 610 ? -57.418 -8.548 9.243 1.00 81.81 610 PRO A O 1
ATOM 4780 N N . PHE A 1 611 ? -56.133 -6.842 8.502 1.00 88.56 611 PHE A N 1
ATOM 4781 C CA . PHE A 1 611 ? -55.688 -6.350 9.807 1.00 88.56 611 PHE A CA 1
ATOM 4782 C C . PHE A 1 611 ? -55.477 -4.831 9.795 1.00 88.56 611 PHE A C 1
ATOM 4784 O O . PHE A 1 611 ? -55.403 -4.209 8.739 1.00 88.56 611 PHE A O 1
ATOM 4791 N N . LEU A 1 612 ? -55.401 -4.240 10.990 1.00 88.75 612 LEU A N 1
ATOM 4792 C CA . LEU A 1 612 ? -55.156 -2.809 11.169 1.00 88.75 612 LEU A CA 1
ATOM 4793 C C . LEU A 1 612 ? -53.671 -2.541 11.426 1.00 88.75 612 LEU A C 1
ATOM 4795 O O . LEU A 1 612 ? -53.049 -3.236 12.236 1.00 88.75 612 LEU A O 1
ATOM 4799 N N . LEU A 1 613 ? -53.124 -1.519 10.773 1.00 86.19 613 LEU A N 1
ATOM 4800 C CA . LEU A 1 613 ? -51.757 -1.054 10.982 1.00 86.19 613 LEU A CA 1
ATOM 4801 C C . LEU A 1 613 ? -51.657 -0.210 12.256 1.00 86.19 613 LEU A C 1
ATOM 4803 O O . LEU A 1 613 ? -52.488 0.659 12.516 1.00 86.19 613 LEU A O 1
ATOM 4807 N N . ASN A 1 614 ? -50.601 -0.438 13.038 1.00 85.75 614 ASN A N 1
ATOM 4808 C CA . ASN A 1 614 ? -50.184 0.514 14.061 1.00 85.75 614 ASN A CA 1
ATOM 4809 C C . ASN A 1 614 ? -49.225 1.522 13.418 1.00 85.75 614 ASN A C 1
ATOM 4811 O O . ASN A 1 614 ? -48.107 1.165 13.054 1.00 85.75 614 ASN A O 1
ATOM 4815 N N . LEU A 1 615 ? -49.680 2.766 13.280 1.00 83.69 615 LEU A N 1
ATOM 4816 C CA . LEU A 1 615 ? -48.972 3.828 12.566 1.00 83.69 615 LEU A CA 1
ATOM 4817 C C . LEU A 1 615 ? -48.388 4.891 13.509 1.00 83.69 615 LEU A C 1
ATOM 4819 O O . LEU A 1 615 ? -47.875 5.901 13.047 1.00 83.69 615 LEU A O 1
ATOM 4823 N N . ASP A 1 616 ? -48.409 4.667 14.828 1.00 77.94 616 ASP A N 1
ATOM 4824 C CA . ASP A 1 616 ? -47.994 5.665 15.827 1.00 77.94 616 ASP A CA 1
ATOM 4825 C C . ASP A 1 616 ? -46.544 6.160 15.640 1.00 77.94 616 ASP A C 1
ATOM 4827 O O . ASP A 1 616 ? -46.220 7.291 16.012 1.00 77.94 616 ASP A O 1
ATOM 4831 N N . SER A 1 617 ? -45.675 5.332 15.048 1.00 69.50 617 SER A N 1
ATOM 4832 C CA . SER A 1 617 ? -44.274 5.655 14.757 1.00 69.50 617 SER A CA 1
ATOM 4833 C C . SER A 1 617 ? -44.035 6.329 13.398 1.00 69.50 617 SER A C 1
ATOM 4835 O O . SER A 1 617 ? -42.932 6.825 13.176 1.00 69.50 617 SER A O 1
ATOM 4837 N N . LEU A 1 618 ? -45.020 6.369 12.491 1.00 70.25 618 LEU A N 1
ATOM 4838 C CA . LEU A 1 618 ? -44.902 6.993 11.164 1.00 70.25 618 LEU A CA 1
ATOM 4839 C C . LEU A 1 618 ? -45.321 8.472 11.208 1.00 70.25 618 LEU A C 1
ATOM 4841 O O . LEU A 1 618 ? -46.273 8.884 10.558 1.00 70.25 618 LEU A O 1
ATOM 4845 N N . ARG A 1 619 ? -44.587 9.293 11.970 1.00 70.56 619 ARG A N 1
ATOM 4846 C CA . ARG A 1 619 ? -44.743 10.761 11.980 1.00 70.56 619 ARG A CA 1
ATOM 4847 C C . ARG 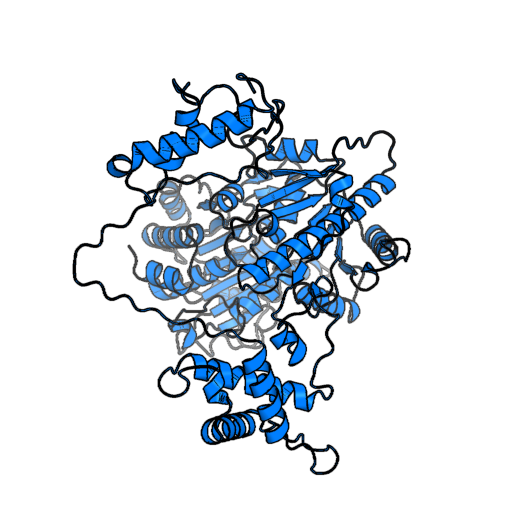A 1 619 ? -43.564 11.451 11.305 1.00 70.56 619 ARG A C 1
ATOM 4849 O O . ARG A 1 619 ? -42.710 12.034 11.972 1.00 70.56 619 ARG A O 1
ATOM 4856 N N . TYR A 1 620 ? -43.505 11.367 9.983 1.00 63.16 620 TYR A N 1
ATOM 4857 C CA . TYR A 1 620 ? -42.484 12.051 9.191 1.00 63.16 620 TYR A CA 1
ATOM 4858 C C . TYR A 1 620 ? -42.895 13.506 8.917 1.00 63.16 620 TYR A C 1
ATOM 4860 O O . TYR A 1 620 ? -44.036 13.724 8.512 1.00 63.16 620 TYR A O 1
ATOM 4868 N N . PRO A 1 621 ? -42.024 14.505 9.156 1.00 53.91 621 PRO A N 1
ATOM 4869 C CA . PRO A 1 621 ? -42.286 15.886 8.754 1.00 53.91 621 PRO A CA 1
ATOM 4870 C C . PRO A 1 621 ? -42.179 16.036 7.228 1.00 53.91 621 PRO A C 1
ATOM 4872 O O . PRO A 1 621 ? -41.373 15.344 6.606 1.00 53.91 621 PRO A O 1
ATOM 4875 N N . ALA A 1 622 ? -42.931 16.975 6.643 1.00 49.91 622 ALA A N 1
ATOM 4876 C CA . ALA A 1 622 ? -42.760 17.371 5.245 1.00 49.91 622 ALA A CA 1
ATOM 4877 C C . ALA A 1 622 ? -41.318 17.860 5.024 1.00 49.91 622 ALA A C 1
ATOM 4879 O O . ALA A 1 622 ? -40.841 18.768 5.718 1.00 49.91 622 ALA A O 1
ATOM 4880 N N . VAL A 1 623 ? -40.587 17.217 4.114 1.00 45.88 623 VAL A N 1
ATOM 4881 C CA . VAL A 1 623 ? -39.188 17.557 3.835 1.00 45.88 623 VAL A CA 1
ATOM 4882 C C . VAL A 1 623 ? -39.165 18.824 2.978 1.00 45.88 623 VAL A C 1
ATOM 4884 O O . VAL A 1 623 ? -39.621 18.819 1.843 1.00 45.88 623 VAL A O 1
ATOM 4887 N N . SER A 1 624 ? -38.627 19.914 3.529 1.00 36.34 624 SER A N 1
ATOM 4888 C CA . SER A 1 624 ? -38.321 21.140 2.782 1.00 36.34 624 SER A CA 1
ATOM 4889 C C . SER A 1 624 ? -37.233 20.862 1.742 1.00 36.34 624 SER A C 1
ATOM 4891 O O . SER A 1 624 ? -36.138 20.423 2.098 1.00 36.34 624 SER A O 1
ATOM 4893 N N . ASP A 1 625 ? -37.520 21.173 0.479 1.00 35.12 625 ASP A N 1
ATOM 4894 C CA . ASP A 1 625 ? -36.603 21.032 -0.652 1.00 35.12 625 ASP A CA 1
ATOM 4895 C C . ASP A 1 625 ? -35.365 21.938 -0.515 1.00 35.12 625 ASP A C 1
ATOM 4897 O O . ASP A 1 625 ? -35.485 23.160 -0.437 1.00 35.12 625 ASP A O 1
ATOM 4901 N N . GLU A 1 626 ? -34.178 21.322 -0.466 1.00 33.06 626 GLU A N 1
ATOM 4902 C CA . GLU A 1 626 ? -33.022 21.573 -1.352 1.00 33.06 626 GLU A CA 1
ATOM 4903 C C . GLU A 1 626 ? -31.700 21.139 -0.682 1.00 33.06 626 GLU A C 1
ATOM 4905 O O . GLU A 1 626 ? -31.181 21.795 0.225 1.00 33.06 626 GLU A O 1
ATOM 4910 N N . LEU A 1 627 ? -31.085 20.066 -1.196 1.00 31.75 627 LEU A N 1
ATOM 4911 C CA . LEU A 1 627 ? -29.673 19.746 -0.962 1.00 31.75 627 LEU A CA 1
ATOM 4912 C C . LEU A 1 627 ? -28.948 19.645 -2.305 1.00 31.75 627 LEU A C 1
ATOM 4914 O O . LEU A 1 627 ? -29.279 18.837 -3.170 1.00 31.75 627 LEU A O 1
ATOM 4918 N N . TRP A 1 628 ? -27.928 20.482 -2.470 1.00 33.50 628 TRP A N 1
ATOM 4919 C CA . TRP A 1 628 ? -27.107 20.541 -3.673 1.00 33.50 628 TRP A CA 1
ATOM 4920 C C . TRP A 1 628 ? -25.911 19.598 -3.520 1.00 33.50 628 TRP A C 1
ATOM 4922 O O . TRP A 1 628 ? -25.006 19.875 -2.729 1.00 33.50 628 TRP A O 1
ATOM 4932 N N . ILE A 1 629 ? -25.871 18.505 -4.289 1.00 38.47 629 ILE A N 1
ATOM 4933 C CA . ILE A 1 629 ? -24.705 17.613 -4.355 1.00 38.47 629 ILE A CA 1
ATOM 4934 C C . ILE A 1 629 ? -24.133 17.658 -5.769 1.00 38.47 629 ILE A C 1
ATOM 4936 O O . ILE A 1 629 ? -24.699 17.156 -6.735 1.00 38.47 629 ILE A O 1
ATOM 4940 N N . GLN A 1 630 ? -22.963 18.278 -5.901 1.00 32.31 630 GLN A N 1
ATOM 4941 C CA . GLN A 1 630 ? -22.260 18.352 -7.174 1.00 32.31 630 GLN A CA 1
ATOM 4942 C C . GLN A 1 630 ? -21.286 17.177 -7.310 1.00 32.31 630 GLN A C 1
ATOM 4944 O O . GLN A 1 630 ? -20.207 17.168 -6.713 1.00 32.31 630 GLN A O 1
ATOM 4949 N N . HIS A 1 631 ? -21.632 16.198 -8.148 1.00 37.53 631 HIS A N 1
ATOM 4950 C CA . HIS A 1 631 ? -20.725 15.113 -8.509 1.00 37.53 631 HIS A CA 1
ATOM 4951 C C . HIS A 1 631 ? -19.714 15.585 -9.565 1.00 37.53 631 HIS A C 1
ATOM 4953 O O . HIS A 1 631 ? -19.946 15.559 -10.773 1.00 37.53 631 HIS A O 1
ATOM 4959 N N . LEU A 1 632 ? -18.528 15.974 -9.092 1.00 38.44 632 LEU A N 1
ATOM 4960 C CA . LEU A 1 632 ? -17.413 16.519 -9.885 1.00 38.44 632 LEU A CA 1
ATOM 4961 C C . LEU A 1 632 ? -16.840 15.576 -10.971 1.00 38.44 632 LEU A C 1
ATOM 4963 O O . LEU A 1 632 ? -15.935 15.966 -11.702 1.00 38.44 632 LEU A O 1
ATOM 4967 N N . ARG A 1 633 ? -17.342 14.339 -11.101 1.00 37.22 633 ARG A N 1
ATOM 4968 C CA . ARG A 1 633 ? -16.830 13.331 -12.048 1.00 37.22 633 ARG A CA 1
ATOM 4969 C C . ARG A 1 633 ? -17.502 13.369 -13.425 1.00 37.22 633 ARG A C 1
ATOM 4971 O O . ARG A 1 633 ? -16.864 13.010 -14.409 1.00 37.22 633 ARG A O 1
ATOM 4978 N N . THR A 1 634 ? -18.776 13.742 -13.510 1.00 41.72 634 THR A N 1
ATOM 4979 C CA . THR A 1 634 ? -19.575 13.611 -14.747 1.00 41.72 634 THR A CA 1
ATOM 4980 C C . THR A 1 634 ? -20.078 14.945 -15.288 1.00 41.72 634 THR A C 1
ATOM 4982 O O . THR A 1 634 ? -20.679 14.965 -16.358 1.00 41.72 634 THR A O 1
ATOM 4985 N N . ASN A 1 635 ? -19.853 16.055 -14.569 1.00 36.53 635 ASN A N 1
ATOM 4986 C CA . ASN A 1 635 ? -20.556 17.325 -14.795 1.00 36.53 635 ASN A CA 1
ATOM 4987 C C . ASN A 1 635 ? -22.092 17.181 -14.799 1.00 36.53 635 ASN A C 1
ATOM 4989 O O . ASN A 1 635 ? -22.792 18.093 -15.235 1.00 36.53 635 ASN A O 1
ATOM 4993 N N . GLN A 1 636 ? -22.631 16.069 -14.286 1.00 32.50 636 GLN A N 1
ATOM 4994 C CA . GLN A 1 636 ? -24.043 15.999 -13.957 1.00 32.50 636 GLN A CA 1
ATOM 4995 C C . GLN A 1 636 ? -24.252 16.810 -12.686 1.00 32.50 636 GLN A C 1
ATOM 4997 O O . GLN A 1 636 ? -23.694 16.512 -11.629 1.00 32.50 636 GLN A O 1
ATOM 5002 N N . LEU A 1 637 ? -25.041 17.868 -12.826 1.00 32.97 637 LEU A N 1
ATOM 5003 C CA . LEU A 1 637 ? -25.766 18.428 -11.704 1.00 32.97 637 LEU A CA 1
ATOM 5004 C C . LEU A 1 637 ? -26.766 17.364 -11.267 1.00 32.97 637 LEU A C 1
ATOM 5006 O O . LEU A 1 637 ? -27.701 17.067 -12.008 1.00 32.97 637 LEU A O 1
ATOM 5010 N N . GLU A 1 638 ? -26.553 16.789 -10.091 1.00 31.80 638 GLU A N 1
ATOM 5011 C CA . GLU A 1 638 ? -27.619 16.080 -9.408 1.00 31.80 638 GLU A CA 1
ATOM 5012 C C . GLU A 1 638 ? -28.259 17.079 -8.450 1.00 31.80 638 GLU A C 1
ATOM 5014 O O . GLU A 1 638 ? -27.740 17.420 -7.386 1.00 31.80 638 GLU A O 1
ATOM 5019 N N . ILE A 1 639 ? -29.361 17.650 -8.923 1.00 32.19 639 ILE A N 1
ATOM 5020 C CA . ILE A 1 639 ? -30.285 18.386 -8.080 1.00 32.19 639 ILE A CA 1
ATOM 5021 C C . ILE A 1 639 ? -31.075 17.296 -7.364 1.00 32.19 639 ILE A C 1
ATOM 5023 O O . ILE A 1 639 ? -31.952 16.691 -7.973 1.00 32.19 639 ILE A O 1
ATOM 5027 N N . VAL A 1 640 ? -30.772 17.024 -6.094 1.00 37.69 640 VAL A N 1
ATOM 5028 C CA . VAL A 1 640 ? -31.749 16.336 -5.243 1.00 37.69 640 VAL A CA 1
ATOM 5029 C C . VAL A 1 640 ? -32.694 17.415 -4.729 1.00 37.69 640 VAL A C 1
ATOM 5031 O O . VAL A 1 640 ? -32.623 17.873 -3.590 1.00 37.69 640 VAL A O 1
ATOM 5034 N N . SER A 1 641 ? -33.546 17.878 -5.637 1.00 30.30 641 SER A N 1
ATOM 5035 C CA . SER A 1 641 ? -34.905 18.220 -5.258 1.00 30.30 641 SER A CA 1
ATOM 5036 C C . SER A 1 641 ? -35.667 16.902 -5.263 1.00 30.30 641 SER A C 1
ATOM 5038 O O . SER A 1 641 ? -35.429 16.062 -6.141 1.00 30.30 641 SER A O 1
ATOM 5040 N N . LEU A 1 642 ? -36.648 16.737 -4.383 1.00 34.78 642 LEU A N 1
ATOM 5041 C CA . LEU A 1 642 ? -37.772 15.846 -4.676 1.00 34.78 642 LEU A CA 1
ATOM 5042 C C . LEU A 1 642 ? -38.597 16.513 -5.792 1.00 34.78 642 LEU A C 1
ATOM 5044 O O . LEU A 1 642 ? -39.744 16.910 -5.646 1.00 34.78 642 LEU A O 1
ATOM 5048 N N . GLY A 1 643 ? -37.959 16.714 -6.944 1.00 33.22 643 GLY A N 1
ATOM 5049 C CA . GLY A 1 643 ? -38.547 17.362 -8.095 1.00 33.22 643 GLY A CA 1
ATOM 5050 C C . GLY A 1 643 ? -39.379 16.331 -8.813 1.00 33.22 643 GLY A C 1
ATOM 5051 O O . GLY A 1 643 ? -38.822 15.603 -9.624 1.00 33.22 643 GLY A O 1
ATOM 5052 N N . ARG A 1 644 ? -40.671 16.267 -8.462 1.00 38.66 644 ARG A N 1
ATOM 5053 C CA . ARG A 1 644 ? -41.825 15.815 -9.270 1.00 38.66 644 ARG A CA 1
ATOM 5054 C C . ARG A 1 644 ? -41.460 15.070 -10.566 1.00 38.66 644 ARG A C 1
ATOM 5056 O O . ARG A 1 644 ? -41.725 15.542 -11.669 1.00 38.66 644 ARG A O 1
ATOM 5063 N N . GLY A 1 645 ? -40.800 13.929 -10.414 1.00 37.28 645 GLY A N 1
ATOM 5064 C CA . GLY A 1 645 ? -40.344 13.071 -11.509 1.00 37.28 645 GLY A CA 1
ATOM 5065 C C . GLY A 1 645 ? -40.762 11.617 -11.320 1.00 37.28 645 GLY A C 1
ATOM 5066 O O . GLY A 1 645 ? -40.531 10.797 -12.205 1.00 37.28 645 GLY A O 1
ATOM 5067 N N . GLY A 1 646 ? -41.392 11.303 -10.185 1.00 48.00 646 GLY A N 1
ATOM 5068 C CA . GLY A 1 646 ? -42.187 10.094 -10.046 1.00 48.00 646 GLY A CA 1
ATOM 5069 C C . GLY A 1 646 ? -43.446 10.210 -10.898 1.00 48.00 646 GLY A C 1
ATOM 5070 O O . GLY A 1 646 ? -43.934 11.311 -11.155 1.00 48.00 646 GLY A O 1
ATOM 5071 N N . ILE A 1 647 ? -43.951 9.069 -11.351 1.00 50.22 647 ILE A N 1
ATOM 5072 C CA . ILE A 1 647 ? -45.260 8.969 -11.994 1.00 50.22 647 ILE A CA 1
ATOM 5073 C C . ILE A 1 647 ? -46.273 9.632 -11.045 1.00 50.22 647 ILE A C 1
ATOM 5075 O O . ILE A 1 647 ? -46.293 9.323 -9.853 1.00 50.22 647 ILE A O 1
ATOM 5079 N N . GLU A 1 648 ? -47.041 10.613 -11.532 1.00 59.25 648 GLU A N 1
ATOM 5080 C CA . GLU A 1 648 ? -48.213 11.096 -10.797 1.00 59.25 648 GLU A CA 1
ATOM 5081 C C . GLU A 1 648 ? -49.222 9.956 -10.787 1.00 59.25 648 GLU A C 1
ATOM 5083 O O . GLU A 1 648 ? -49.898 9.698 -11.786 1.00 59.25 648 GLU A O 1
ATOM 5088 N N . GLU A 1 649 ? -49.251 9.219 -9.683 1.00 72.19 649 GLU A N 1
ATOM 5089 C CA . GLU A 1 649 ? -50.200 8.139 -9.531 1.00 72.19 649 GLU A CA 1
ATOM 5090 C C . GLU A 1 649 ? -51.597 8.719 -9.316 1.00 72.19 649 GLU A C 1
ATOM 5092 O O . GLU A 1 649 ? -51.790 9.735 -8.643 1.00 72.19 649 GLU A O 1
ATOM 5097 N N . ALA A 1 650 ? -52.602 8.073 -9.902 1.00 76.12 650 ALA A N 1
ATOM 5098 C CA . ALA A 1 650 ? -53.974 8.568 -9.840 1.00 76.12 650 ALA A CA 1
ATOM 5099 C C . ALA A 1 650 ? -54.548 8.533 -8.412 1.00 76.12 650 ALA A C 1
ATOM 5101 O O . ALA A 1 650 ? -55.521 9.239 -8.124 1.00 76.12 650 ALA A O 1
ATOM 5102 N N . ARG A 1 651 ? -53.983 7.696 -7.532 1.00 81.31 651 ARG A N 1
ATOM 5103 C CA . ARG A 1 651 ? -54.341 7.586 -6.117 1.00 81.31 651 ARG A CA 1
ATOM 5104 C C . ARG A 1 651 ? -53.088 7.591 -5.254 1.00 81.31 651 ARG A C 1
ATOM 5106 O O . ARG A 1 651 ? -52.060 7.042 -5.627 1.00 81.31 651 ARG A O 1
ATOM 5113 N N . LEU A 1 652 ? -53.187 8.158 -4.056 1.00 81.50 652 LEU A N 1
ATOM 5114 C CA . LEU A 1 652 ? -52.051 8.208 -3.131 1.00 81.50 652 LEU A CA 1
ATOM 5115 C C . LEU A 1 652 ? -51.644 6.813 -2.641 1.00 81.50 652 LEU A C 1
ATOM 5117 O O . LEU A 1 652 ? -50.477 6.564 -2.357 1.00 81.50 652 LEU A O 1
ATOM 5121 N N . GLU A 1 653 ? -52.600 5.890 -2.575 1.00 87.56 653 GLU A N 1
ATOM 5122 C CA . GLU A 1 653 ? -52.376 4.492 -2.225 1.00 87.56 653 GLU A CA 1
ATOM 5123 C C . GLU A 1 653 ? -51.465 3.786 -3.241 1.00 87.56 653 GLU A C 1
ATOM 5125 O O . GLU A 1 653 ? -50.674 2.925 -2.856 1.00 87.56 653 GLU A O 1
ATOM 5130 N N . ASP A 1 654 ? -51.515 4.184 -4.515 1.00 85.50 654 ASP A N 1
ATOM 5131 C CA . ASP A 1 654 ? -50.712 3.591 -5.590 1.00 85.50 654 ASP A CA 1
ATOM 5132 C C . ASP A 1 654 ? -49.208 3.878 -5.407 1.00 85.50 654 ASP A C 1
ATOM 5134 O O . ASP A 1 654 ? -48.380 3.054 -5.791 1.00 85.50 654 ASP A O 1
ATOM 5138 N N . TYR A 1 655 ? -48.818 4.973 -4.740 1.00 80.50 655 TYR A N 1
ATOM 5139 C CA . TYR A 1 655 ? -47.410 5.224 -4.384 1.00 80.50 655 TYR A CA 1
ATOM 5140 C C . TYR A 1 655 ? -46.855 4.190 -3.400 1.00 80.50 655 TYR A C 1
ATOM 5142 O O . TYR A 1 655 ? -45.696 3.781 -3.487 1.00 80.50 655 TYR A O 1
ATOM 5150 N N . VAL A 1 656 ? -47.691 3.753 -2.458 1.00 83.56 656 VAL A N 1
ATOM 5151 C CA . VAL A 1 656 ? -47.316 2.730 -1.478 1.00 83.56 656 VAL A CA 1
ATOM 5152 C C . VAL A 1 656 ? -47.316 1.364 -2.150 1.00 83.56 656 VAL A C 1
ATOM 5154 O O . VAL A 1 656 ? -46.375 0.593 -1.990 1.00 83.56 656 VAL A O 1
ATOM 5157 N N . VAL A 1 657 ? -48.358 1.075 -2.931 1.00 84.94 657 VAL A N 1
ATOM 5158 C CA . VAL A 1 657 ? -48.530 -0.221 -3.586 1.00 84.94 657 VAL A CA 1
ATOM 5159 C C . VAL A 1 657 ? -47.475 -0.461 -4.668 1.00 84.94 657 VAL A C 1
ATOM 5161 O O . VAL A 1 657 ? -46.905 -1.547 -4.696 1.00 84.94 657 VAL A O 1
ATOM 5164 N N . SER A 1 658 ? -47.142 0.532 -5.497 1.00 80.44 658 SER A N 1
ATOM 5165 C CA . SER A 1 658 ? -46.080 0.416 -6.514 1.00 80.44 658 SER A CA 1
ATOM 5166 C C . SER A 1 658 ? -44.731 0.035 -5.903 1.00 80.44 658 SER A C 1
ATOM 5168 O O . SER A 1 658 ? -44.059 -0.853 -6.414 1.00 80.44 658 SER A O 1
ATOM 5170 N N . SER A 1 659 ? -44.386 0.619 -4.754 1.00 76.31 659 SER A N 1
ATOM 5171 C CA . SER A 1 659 ? -43.159 0.284 -4.020 1.00 76.31 659 SER A CA 1
ATOM 5172 C C . SER A 1 659 ? -43.181 -1.135 -3.432 1.00 76.31 659 SER A C 1
ATOM 5174 O O . SER A 1 659 ? -42.131 -1.731 -3.208 1.00 76.31 659 SER A O 1
ATOM 5176 N N . LEU A 1 660 ? -44.367 -1.689 -3.158 1.00 77.06 660 LEU A N 1
ATOM 5177 C CA . LEU A 1 660 ? -44.526 -3.062 -2.669 1.00 77.06 660 LEU A CA 1
ATOM 5178 C C . LEU A 1 660 ? -44.462 -4.098 -3.798 1.00 77.06 660 LEU A C 1
ATOM 5180 O O . LEU A 1 660 ? -44.114 -5.244 -3.528 1.00 77.06 660 LEU A O 1
ATOM 5184 N N . VAL A 1 661 ? -44.758 -3.707 -5.045 1.00 76.12 661 VAL A N 1
ATOM 5185 C CA . VAL A 1 661 ? -44.651 -4.585 -6.227 1.00 76.12 661 VAL A CA 1
ATOM 5186 C C . VAL A 1 661 ? -43.196 -4.979 -6.514 1.00 76.12 661 VAL A C 1
ATOM 5188 O O . VAL A 1 661 ? -42.963 -6.052 -7.062 1.00 76.12 661 VAL A O 1
ATOM 5191 N N . ASP A 1 662 ? -42.217 -4.177 -6.086 1.00 73.25 662 ASP A N 1
ATOM 5192 C CA . ASP A 1 662 ? -40.787 -4.494 -6.226 1.00 73.25 662 ASP A CA 1
ATOM 5193 C C . ASP A 1 662 ? -40.316 -5.652 -5.316 1.00 73.25 662 ASP A C 1
ATOM 5195 O O . ASP A 1 662 ? -39.176 -6.111 -5.435 1.00 73.25 662 ASP A O 1
ATOM 5199 N N . PHE A 1 663 ? -41.167 -6.141 -4.406 1.00 73.12 663 PHE A N 1
ATOM 5200 C CA . PHE A 1 663 ? -40.870 -7.275 -3.533 1.00 73.12 663 PHE A CA 1
ATOM 5201 C C . PHE A 1 663 ? -41.586 -8.543 -4.015 1.00 73.12 663 PHE A C 1
ATOM 5203 O O . PHE A 1 663 ? -42.807 -8.657 -3.933 1.00 73.12 663 PHE A O 1
ATOM 5210 N N . ASP A 1 664 ? -40.809 -9.554 -4.412 1.00 70.25 664 ASP A N 1
ATOM 5211 C CA . ASP A 1 664 ? -41.303 -10.852 -4.915 1.00 70.25 664 ASP A CA 1
ATOM 5212 C C . ASP A 1 664 ? -41.990 -11.737 -3.843 1.00 70.25 664 ASP A C 1
ATOM 5214 O O . ASP A 1 664 ? -42.370 -12.881 -4.108 1.00 70.25 664 ASP A O 1
ATOM 5218 N N . ASP A 1 665 ? -42.151 -11.240 -2.615 1.00 67.88 665 ASP A N 1
ATOM 5219 C CA . ASP A 1 665 ? -42.626 -12.014 -1.463 1.00 67.88 665 ASP A CA 1
ATOM 5220 C C . ASP A 1 665 ? -44.161 -12.183 -1.416 1.00 67.88 665 ASP A C 1
ATOM 5222 O O . ASP A 1 665 ? -44.670 -12.991 -0.631 1.00 67.88 665 ASP A O 1
ATOM 5226 N N . ILE A 1 666 ? -44.924 -11.432 -2.226 1.00 70.25 666 ILE A N 1
ATOM 5227 C CA . ILE A 1 666 ? -46.397 -11.401 -2.184 1.00 70.25 666 ILE A CA 1
ATOM 5228 C C . ILE A 1 666 ? -46.983 -11.509 -3.600 1.00 70.25 666 ILE A C 1
ATOM 5230 O O . ILE A 1 666 ? -46.647 -10.736 -4.490 1.00 70.25 666 ILE A O 1
ATOM 5234 N N . SER A 1 667 ? -47.930 -12.436 -3.800 1.00 74.75 667 SER A N 1
ATOM 5235 C CA . SER A 1 667 ? -48.735 -12.497 -5.031 1.00 74.75 667 SER A CA 1
ATOM 5236 C C . SER A 1 667 ? -49.684 -11.299 -5.089 1.00 74.75 667 SER A C 1
ATOM 5238 O O . SER A 1 667 ? -50.692 -11.262 -4.379 1.00 74.75 667 SER A O 1
ATOM 5240 N N . TYR A 1 668 ? -49.346 -10.309 -5.914 1.00 74.19 668 TYR A N 1
ATOM 5241 C CA . TYR A 1 668 ? -50.137 -9.090 -6.079 1.00 74.19 668 TYR A CA 1
ATOM 5242 C C . TYR A 1 668 ? -51.538 -9.382 -6.629 1.00 74.19 668 TYR A C 1
ATOM 5244 O O . TYR A 1 668 ? -52.531 -8.888 -6.096 1.00 74.19 668 TYR A O 1
ATOM 5252 N N . ASP A 1 669 ? -51.620 -10.260 -7.632 1.00 74.19 669 ASP A N 1
ATOM 5253 C CA . ASP A 1 669 ? -52.881 -10.644 -8.273 1.00 74.19 669 ASP A CA 1
ATO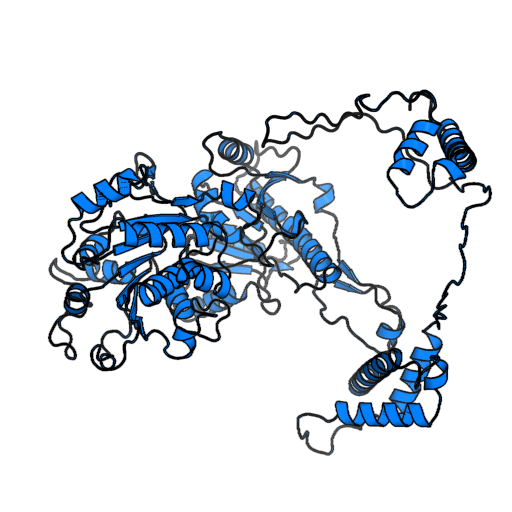M 5254 C C . ASP A 1 669 ? -53.855 -11.308 -7.285 1.00 74.19 669 ASP A C 1
ATOM 5256 O O . ASP A 1 669 ? -55.062 -11.079 -7.350 1.00 74.19 669 ASP A O 1
ATOM 5260 N N . ASP A 1 670 ? -53.340 -12.098 -6.335 1.00 78.88 670 ASP A N 1
ATOM 5261 C CA . ASP A 1 670 ? -54.165 -12.808 -5.350 1.00 78.88 670 ASP A CA 1
ATOM 5262 C C . ASP A 1 670 ? -54.512 -11.957 -4.110 1.00 78.88 670 ASP A C 1
ATOM 5264 O O . ASP A 1 670 ? -55.410 -12.322 -3.341 1.00 78.88 670 ASP A O 1
ATOM 5268 N N . HIS A 1 671 ? -53.797 -10.849 -3.870 1.00 80.88 671 HIS A N 1
ATOM 5269 C CA . HIS A 1 671 ? -53.868 -10.079 -2.618 1.00 80.88 671 HIS A CA 1
ATOM 5270 C C . HIS A 1 671 ? -54.067 -8.564 -2.785 1.00 80.88 671 HIS A C 1
ATOM 5272 O O . HIS A 1 671 ? -53.986 -7.836 -1.792 1.00 80.88 671 HIS A O 1
ATOM 5278 N N . ALA A 1 672 ? -54.391 -8.088 -3.990 1.00 83.50 672 ALA A N 1
ATOM 5279 C CA . ALA A 1 672 ? -54.599 -6.670 -4.291 1.00 83.50 672 ALA A CA 1
ATOM 5280 C C . ALA A 1 672 ? -55.551 -5.970 -3.302 1.00 83.50 672 ALA A C 1
ATOM 5282 O O . ALA A 1 672 ? -55.209 -4.920 -2.760 1.00 83.50 672 ALA A O 1
ATOM 5283 N N . ASP A 1 673 ? -56.700 -6.579 -2.993 1.00 86.44 673 ASP A N 1
ATOM 5284 C CA . ASP A 1 673 ? -57.698 -5.990 -2.085 1.00 86.44 673 ASP A CA 1
ATOM 5285 C C . ASP A 1 673 ? -57.126 -5.691 -0.690 1.00 86.44 673 ASP A C 1
ATOM 5287 O O . ASP A 1 673 ? -57.429 -4.660 -0.091 1.00 86.44 673 ASP A O 1
ATOM 5291 N N . LEU A 1 674 ? -56.275 -6.582 -0.172 1.00 86.06 674 LEU A N 1
ATOM 5292 C CA . LEU A 1 674 ? -55.651 -6.408 1.137 1.00 86.06 674 LEU A CA 1
ATOM 5293 C C . LEU A 1 674 ? -54.552 -5.342 1.098 1.00 86.06 674 LEU A C 1
ATOM 5295 O O . LEU A 1 674 ? -54.433 -4.549 2.028 1.00 86.06 674 LEU A O 1
ATOM 5299 N N . LEU A 1 675 ? -53.753 -5.314 0.031 1.00 86.44 675 LEU A N 1
ATOM 5300 C CA . LEU A 1 675 ? -52.678 -4.334 -0.127 1.00 86.44 675 LEU A CA 1
ATOM 5301 C C . LEU A 1 675 ? -53.230 -2.910 -0.220 1.00 86.44 675 LEU A C 1
ATOM 5303 O O . LEU A 1 675 ? -52.712 -2.012 0.442 1.00 86.44 675 LEU A O 1
ATOM 5307 N N . TYR A 1 676 ? -54.321 -2.715 -0.962 1.00 90.06 676 TYR A N 1
ATOM 5308 C CA . TYR A 1 676 ? -54.976 -1.413 -1.065 1.00 90.06 676 TYR A CA 1
ATOM 5309 C C . TYR A 1 676 ? -55.669 -0.979 0.229 1.00 90.06 676 TYR A C 1
ATOM 5311 O O . TYR A 1 676 ? -55.651 0.210 0.546 1.00 90.06 676 TYR A O 1
ATOM 5319 N N . ASP A 1 677 ? -56.229 -1.910 1.008 1.00 90.06 677 ASP A N 1
ATOM 5320 C CA . ASP A 1 677 ? -56.770 -1.594 2.337 1.00 90.06 677 ASP A CA 1
ATOM 5321 C C . ASP A 1 677 ? -55.668 -1.074 3.279 1.00 90.06 677 ASP A C 1
ATOM 5323 O O . ASP A 1 677 ? -55.814 -0.020 3.901 1.00 90.06 677 ASP A O 1
ATOM 5327 N N . LEU A 1 678 ? -54.517 -1.753 3.324 1.00 90.19 678 LEU A N 1
ATOM 5328 C CA . LEU A 1 678 ? -53.376 -1.365 4.162 1.00 90.19 678 LEU A CA 1
ATOM 5329 C C . LEU A 1 678 ? -52.711 -0.057 3.690 1.00 90.19 678 LEU A C 1
ATOM 5331 O O . LEU A 1 678 ? -52.354 0.797 4.510 1.00 90.19 678 LEU A O 1
ATOM 5335 N N . ALA A 1 679 ? -52.576 0.137 2.376 1.00 89.75 679 ALA A N 1
ATOM 5336 C CA . ALA A 1 679 ? -52.082 1.387 1.802 1.00 89.75 679 ALA A CA 1
ATOM 5337 C C . ALA A 1 679 ? -53.013 2.562 2.143 1.00 89.75 679 ALA A C 1
ATOM 5339 O O . ALA A 1 679 ? -52.543 3.613 2.581 1.00 89.75 679 ALA A O 1
ATOM 5340 N N . GLY A 1 680 ? -54.331 2.355 2.057 1.00 90.75 680 GLY A N 1
ATOM 5341 C CA . GLY A 1 680 ? -55.338 3.345 2.441 1.00 90.75 680 GLY A CA 1
ATOM 5342 C C . GLY A 1 680 ? -55.245 3.757 3.912 1.00 90.75 680 GLY A C 1
ATOM 5343 O O . GLY A 1 680 ? -55.300 4.949 4.221 1.00 90.75 680 GLY A O 1
ATOM 5344 N N . GLN A 1 681 ? -55.028 2.802 4.824 1.00 92.12 681 GLN A N 1
ATOM 5345 C CA . GLN A 1 681 ? -54.803 3.101 6.247 1.00 92.12 681 GLN A CA 1
ATOM 5346 C C . GLN A 1 681 ? -53.583 4.019 6.453 1.00 92.12 681 GLN A C 1
ATOM 5348 O O . GLN A 1 681 ? -53.631 4.951 7.258 1.00 92.12 681 GLN A O 1
ATOM 5353 N N . THR A 1 682 ? -52.510 3.795 5.691 1.00 87.38 682 THR A N 1
ATOM 5354 C CA . THR A 1 682 ? -51.275 4.594 5.756 1.00 87.38 682 THR A CA 1
ATOM 5355 C C . THR A 1 682 ? -51.478 6.009 5.205 1.00 87.38 682 THR A C 1
ATOM 5357 O O . THR A 1 682 ? -51.113 6.986 5.858 1.00 87.38 682 THR A O 1
ATOM 5360 N N . VAL A 1 683 ? -52.134 6.144 4.049 1.00 88.44 683 VAL A N 1
ATOM 5361 C CA . VAL A 1 683 ? -52.448 7.451 3.444 1.00 88.44 683 VAL A CA 1
ATOM 5362 C C . VAL A 1 683 ? -53.344 8.287 4.361 1.00 88.44 683 VAL A C 1
ATOM 5364 O O . VAL A 1 683 ? -53.091 9.476 4.558 1.00 88.44 683 VAL A O 1
ATOM 5367 N N . GLN A 1 684 ? -54.372 7.681 4.965 1.00 88.25 684 GLN A N 1
ATOM 5368 C CA . GLN A 1 684 ? -55.254 8.380 5.907 1.00 88.25 684 GLN A CA 1
ATOM 5369 C C . GLN A 1 684 ? -54.510 8.888 7.143 1.00 88.25 684 GLN A C 1
ATOM 5371 O O . GLN A 1 684 ? -54.834 9.961 7.652 1.00 88.25 684 GLN A O 1
ATOM 5376 N N . HIS A 1 685 ? -53.512 8.142 7.618 1.00 86.06 685 HIS A N 1
ATOM 5377 C CA . HIS A 1 685 ? -52.683 8.570 8.738 1.00 86.06 685 HIS A CA 1
ATOM 5378 C C . HIS A 1 685 ? -51.865 9.820 8.397 1.00 86.06 685 HIS A C 1
ATOM 5380 O O . HIS A 1 685 ? -51.890 10.780 9.168 1.00 86.06 685 HIS A O 1
ATOM 5386 N N . PHE A 1 686 ? -51.214 9.848 7.230 1.00 81.31 686 PHE A N 1
ATOM 5387 C CA . PHE A 1 686 ? -50.445 11.011 6.777 1.00 81.31 686 PHE A CA 1
ATOM 5388 C C . PHE A 1 686 ? -51.326 12.231 6.510 1.00 81.31 686 PHE A C 1
ATOM 5390 O O . PHE A 1 686 ? -51.044 13.306 7.036 1.00 81.31 686 PHE A O 1
ATOM 5397 N N . LYS A 1 687 ? -52.480 12.054 5.854 1.00 83.88 687 LYS A N 1
ATOM 5398 C CA . LYS A 1 687 ? -53.496 13.116 5.703 1.00 83.88 687 LYS A CA 1
ATOM 5399 C C . LYS A 1 687 ? -54.059 13.630 7.033 1.00 83.88 687 LYS A C 1
ATOM 5401 O O . LYS A 1 687 ? -54.697 14.680 7.072 1.00 83.88 687 LYS A O 1
ATOM 5406 N N . GLY A 1 688 ? -53.854 12.900 8.129 1.00 82.69 688 GLY A N 1
ATOM 5407 C CA . GLY A 1 688 ? -54.226 13.341 9.468 1.00 82.69 688 GLY A CA 1
ATOM 5408 C C . GLY A 1 688 ? -53.379 14.505 9.988 1.00 82.69 688 GLY A C 1
ATOM 5409 O O . GLY A 1 688 ? -53.823 15.203 10.901 1.00 82.69 688 GLY A O 1
ATOM 5410 N N . TYR A 1 689 ? -52.177 14.722 9.440 1.00 78.44 689 TYR A N 1
ATOM 5411 C CA . TYR A 1 689 ? -51.263 15.762 9.920 1.00 78.44 689 TYR A CA 1
ATOM 5412 C C . TYR A 1 689 ? -50.423 16.468 8.831 1.00 78.44 689 TYR A C 1
ATOM 5414 O O . TYR A 1 689 ? -49.747 17.443 9.161 1.00 78.44 689 TYR A O 1
ATOM 5422 N N . LEU A 1 690 ? -50.488 16.026 7.571 1.00 75.44 690 LEU A N 1
ATOM 5423 C CA . LEU A 1 690 ? -49.901 16.651 6.377 1.00 75.44 690 LEU A CA 1
ATOM 5424 C C . LEU A 1 690 ? -51.010 17.099 5.411 1.00 75.44 690 LEU A C 1
ATOM 5426 O O . LEU A 1 690 ? -52.135 16.588 5.470 1.00 75.44 690 LEU A O 1
ATOM 5430 N N . SER A 1 691 ? -50.724 18.091 4.562 1.00 76.25 691 SER A N 1
ATOM 5431 C CA . SER A 1 691 ? -51.651 18.486 3.496 1.00 76.25 691 SER A CA 1
ATOM 5432 C C . SER A 1 691 ? -51.639 17.455 2.360 1.00 76.25 691 SER A C 1
ATOM 5434 O O . SER A 1 691 ? -50.884 16.500 2.397 1.00 76.25 691 SER A O 1
ATOM 5436 N N . GLU A 1 692 ? -52.511 17.584 1.360 1.00 70.88 692 GLU A N 1
ATOM 5437 C CA . GLU A 1 692 ? -52.476 16.664 0.209 1.00 70.88 692 GLU A CA 1
ATOM 5438 C C . GLU A 1 692 ? -51.283 16.932 -0.729 1.00 70.88 692 GLU A C 1
ATOM 5440 O O . GLU A 1 692 ? -50.936 16.066 -1.525 1.00 70.88 692 GLU A O 1
ATOM 5445 N N . GLU A 1 693 ? -50.666 18.117 -0.634 1.00 62.47 693 GLU A N 1
ATOM 5446 C CA . GLU A 1 693 ? -49.451 18.474 -1.380 1.00 62.47 693 GLU A CA 1
ATOM 5447 C C . GLU A 1 693 ? -48.151 18.122 -0.629 1.00 62.47 693 GLU A C 1
ATOM 5449 O O . GLU A 1 693 ? -47.105 18.053 -1.276 1.00 62.47 693 GLU A O 1
ATOM 5454 N N . ASP A 1 694 ? -48.219 17.911 0.694 1.00 52.78 694 ASP A N 1
ATOM 5455 C CA . ASP A 1 694 ? -47.100 17.547 1.586 1.00 52.78 694 ASP A CA 1
ATOM 5456 C C . ASP A 1 694 ? -47.053 16.035 1.850 1.00 52.78 694 ASP A C 1
ATOM 5458 O O . ASP A 1 694 ? -45.929 15.493 1.979 1.00 52.78 694 ASP A O 1
#

pLDDT: mean 77.47, std 15.32, range [30.3, 97.81]

Sequence (694 aa):
MNRHINAIAGRLSLRPPQRRSLEILDRITEIAPPGKSADVAAMLEVIRGEFPSVTDFERDFPSLCFALATGVGKTRLMGAFISYLHLAHGIDNFFVLAPNLTIYNKLITDFSDRNHPKYVFRGIAEFAIDAPSIITGDNYDQRDPLSGMLFGDVRINIFNISKINAELRGGRSGQRVPRIKRLSEYIGESYFDYLAGLPDLVMLMDESHRYRASAGIRAINELKPILGLELTATPFVETSRGALPFKNVIIDYPLGQAMKDGFVKEPAVVTRKNFNPAGMSLQAIERLKLEDGVRLHESVKVELETYARESDNPIVKPFLLVIARDTTHAGQLLALIQSGEFFEGRYRDKVIQVDSSKTGAEEEEMIGRLLKVEHTEEPTEIVIHVNMLKEGWDVTNLYTIVPLRAANARVLIEQSIGRGLRLPYGKRTGVTAVDRLNIVAHDKFQEIVTEANRPESAIHLQTLVLDTDDLGQKTATVVSQPQLATKLGLKPAQLTSSTTMAGQDTAPVFTRPEEQKVAQIAYEVIRKLENQPQTLPTVEYLKKPEIQAAIVKAVEEQHRPAQLELEGLSEQPDIAAVVAQTVELVTQQTIDIPRILVVPKGEVKSGFKPFLLNLDSLRYPAVSDELWIQHLRTNQLEIVSLGRGGIEEARLEDYVVSSLVDFDDISYDDHADLLYDLAGQTVQHFKGYLSEED

Radius of gyration: 33.0 Å; Cα contacts (8 Å, |Δi|>4): 983; chains: 1; bounding box: 99×76×81 Å

Solvent-accessible surface area (backbone atoms only — not comparable to full-atom values): 40204 Å² total; per-residue (Å²): 135,64,69,64,56,56,50,52,33,59,46,60,64,48,50,71,72,50,40,50,52,52,54,49,52,54,51,41,51,70,77,46,59,68,37,73,83,56,60,55,68,62,40,45,54,55,49,25,73,80,38,71,60,31,75,40,46,90,55,101,35,51,30,39,27,43,28,40,26,64,61,74,45,69,67,48,42,52,34,49,52,52,52,45,40,30,78,78,67,71,38,40,40,38,39,38,41,21,64,41,71,56,42,33,54,48,51,50,46,29,71,66,36,82,83,45,95,68,25,38,60,59,68,44,66,66,49,70,74,60,55,60,49,78,38,36,82,87,49,60,91,80,51,64,83,67,82,54,67,90,53,95,59,36,34,40,37,42,36,42,48,49,60,48,39,46,54,62,64,71,53,92,65,101,77,66,74,42,76,53,62,36,76,31,90,83,73,76,41,19,59,42,56,55,56,35,67,46,72,50,25,33,34,38,30,50,53,38,53,71,45,83,86,41,76,42,43,62,69,53,57,71,35,54,37,27,34,34,43,30,32,24,63,53,64,39,39,85,49,101,90,46,74,45,68,60,39,20,38,71,44,82,43,49,52,39,54,39,44,75,73,42,56,33,28,48,52,27,44,30,33,54,66,89,71,68,69,80,93,60,52,72,67,57,52,48,50,49,39,50,54,50,42,50,45,51,48,56,52,48,41,36,54,32,42,45,51,14,65,78,67,78,44,79,74,57,44,56,32,35,40,37,36,37,72,38,70,69,54,37,51,53,51,50,54,47,43,44,27,58,86,35,76,74,30,77,39,41,80,19,55,46,81,45,49,87,88,53,63,68,72,60,35,55,51,49,51,54,51,62,76,36,39,59,42,85,86,42,68,44,39,35,41,34,33,33,86,57,77,61,60,59,68,88,53,38,40,40,37,35,38,30,67,67,43,98,64,59,58,66,59,44,52,65,54,63,41,37,46,35,26,25,38,77,78,76,49,68,79,87,45,65,80,74,34,36,24,40,32,36,34,69,90,49,42,67,61,43,53,55,53,25,65,36,93,87,38,62,41,79,63,46,82,43,72,40,54,76,71,67,65,68,57,86,78,64,35,72,46,79,66,60,69,62,44,44,32,42,52,56,70,72,97,75,80,57,98,58,57,42,68,58,72,76,88,55,76,41,77,46,84,51,71,68,46,23,51,53,30,47,46,38,50,55,53,52,60,60,41,64,79,33,59,90,82,35,74,48,64,74,50,53,77,37,68,72,49,41,53,51,47,41,53,55,34,56,70,70,64,60,71,99,59,91,69,76,90,85,83,74,88,78,69,62,58,62,61,43,42,54,53,43,46,50,50,50,46,74,71,53,78,87,77,84,84,81,81,83,79,83,86,71,95,80,88,83,83,85,75,91,77,83,83,86,58,88,84,73,77,78,77,73,80,80,79,74,52,87,50,77,48,87,86,74,77,50,77,46,71,52,47,92,64,90,72,68,82,86,57,95,42,78,38,49,62,53,47,58,65,51,67,77,43,91,88,58,65,55,90,85,39,47,74,55,53,53,52,51,27,44,56,52,50,54,55,48,59,70,80,40,57,97,90,88

Foldseek 3Di:
DDPLLVQLCVQLVADPLLSVVLVLVVVLCVQQNFWLPGDQVVSQVSLCVVFVLQPDLLAPAAAFESAAFFLNCLLLSVLSNLSCCCVPPVQQAEEEEDADDLQLVVSCCLQPPPPDPNNNCRRPPVCVVQNAAEAEPVCVLVDQPCPPPVPSHRYYYGYYLVLQLCQCVVDDDRDDDGQQQDQRPRPRGRVLVVLLPDTAYEYEYEQCLSQSPGPSNVVNSSSRHSYHYYYHNAQWHQDPVGTHGDSRYRDHHHVLNCVVVFQWFAEAEEAADPDDCPPPDLVRVLVVLVLLLVLLLLVLQQVQQQVCVVVVHDRWRAAEEEEADDPVRLVVVLVVQLDCVNVNRPCNQQEDEDDPPDDDPRNVVSVVLLLCNRPQPRSHRYYYYYPPVQDNRADARYAYYRYSDPDQLVCCVRRVCSRPTGQPVSGDPPDNSRRYHYYHDHPCRVVNQVQQLDPPHSHHHHYHHDYPVVSPDNDAAEDEDQVLCVQLVNDPPDDDPRYDYPPPVDHHVDPDPLLSLLLVQLVVVVVVCVVPCPQDVDLVSCQPPVNLVVSLVSSVVVSPDPDCDPPDDDDRDPSSVSSNVSSVSCNVRDDDDDDDDDDDDDDDDDDDDADADDCVPVPDDDDDDFDWDQPSPPRDGPTPDPPPPPPPDPDQLVVVVVVVVVDPPDDCVVCVVRSSVHSVNVVVVCVVPDPPVD

Mean predicted aligned error: 16.83 Å

Nearest PDB structures (foldseek):
  7jl2-assembly1_A  TM=4.777E-01  e=2.643E-08  Homo sapiens
  5urk-assembly1_A  TM=4.098E-01  e=2.239E-08  Homo sapiens
  9fmd-assembly1_B  TM=3.824E-01  e=2.593E-09  Homo sapiens
  7epu-assembly1_B  TM=3.766E-01  e=2.005E-08  Homo sapiens
  8qzs-assembly1_B  TM=3.856E-01  e=7.702E-07  Homo sapiens